Protein AF-A0A812WA35-F1 (afdb_monomer)

Sequence (445 aa):
MDGSCHGLVGGRLWRMWVLLFWQHLREFIFLVPGLARLGVSNPGLGFLDRLCIPQDDPQKIAQCVYGLASILNKSDDLIVLWYEIASFLMRRKEADRIKFVPVQISVIWILTHIAVSTTWLTLLLAQRFGHYLFQWHTLSGKINLGLVVAVQICVLYPPLFYLLNQMMSDLVQLPRVLHDFDIRTAQCFCCSNHHRHPSTGAELDCDRQLIYGVLRMWSGSRADAADVELIQAVFKGHLERHLIPSVEKRISRNGMLMRPLISAAAIGAFPFFSDFIAREVVMLFHHGWLSTYTNLCLGLYFLFYMPVFIRCLLLLGKVGSRRWRGSCCKCLVVACQALVMFLVSVVVVVGYSLSNAFSPRDVWTSPLHPMPMYLLGVMIISGTIIGLPHLFLCCRRSVMIGGTPKHCGIRSVAADMPKARKEPETKDQIFDPADIVWEESFFGI

Nearest PDB structures (foldseek):
  5ipx-assembly1_A  TM=1.556E-01  e=8.813E+00  Human gammaherpesvirus 8

Structure (mmCIF, N/CA/C/O backbone):
data_AF-A0A812WA35-F1
#
_entry.id   AF-A0A812WA35-F1
#
loop_
_atom_site.group_PDB
_atom_site.id
_atom_site.type_symbol
_atom_site.label_atom_id
_atom_site.label_alt_id
_atom_site.label_comp_id
_atom_site.label_asym_id
_atom_site.label_entity_id
_atom_site.label_seq_id
_atom_site.pdbx_PDB_ins_code
_atom_site.Cartn_x
_atom_site.Cartn_y
_atom_site.Cartn_z
_atom_site.occupancy
_atom_site.B_iso_or_equiv
_atom_site.auth_seq_id
_atom_site.auth_comp_id
_atom_site.auth_asym_id
_atom_site.auth_atom_id
_atom_site.pdbx_PDB_model_num
ATOM 1 N N . MET A 1 1 ? 44.616 -13.724 -19.660 1.00 44.16 1 MET A N 1
ATOM 2 C CA . MET A 1 1 ? 43.539 -14.261 -18.805 1.00 44.16 1 MET A CA 1
ATOM 3 C C . MET A 1 1 ? 44.159 -14.424 -17.434 1.00 44.16 1 MET A C 1
ATOM 5 O O . MET A 1 1 ? 45.236 -14.990 -17.409 1.00 44.16 1 MET A O 1
ATOM 9 N N . ASP A 1 2 ? 43.558 -13.809 -16.411 1.00 42.12 2 ASP A N 1
ATOM 10 C CA . ASP A 1 2 ? 43.886 -13.843 -14.965 1.00 42.12 2 ASP A CA 1
ATOM 11 C C . ASP A 1 2 ? 43.965 -12.420 -14.400 1.00 42.12 2 ASP A C 1
ATOM 13 O O . ASP A 1 2 ? 44.955 -11.711 -14.525 1.00 42.12 2 ASP A O 1
ATOM 17 N N . GLY A 1 3 ? 42.842 -11.969 -13.841 1.00 43.44 3 GLY A N 1
ATOM 18 C CA . GLY A 1 3 ? 42.690 -10.626 -13.266 1.00 43.44 3 GLY A CA 1
ATOM 19 C C . GLY A 1 3 ? 41.249 -10.250 -12.899 1.00 43.44 3 GLY A C 1
ATOM 20 O O . GLY A 1 3 ? 41.015 -9.227 -12.268 1.00 43.44 3 GLY A O 1
ATOM 21 N N . SER A 1 4 ? 40.254 -11.071 -13.254 1.00 46.59 4 SER A N 1
ATOM 22 C CA . SER A 1 4 ? 38.833 -10.698 -13.142 1.00 46.59 4 SER A CA 1
ATOM 23 C C . SER A 1 4 ? 38.122 -11.156 -11.857 1.00 46.59 4 SER A C 1
ATOM 25 O O . SER A 1 4 ? 36.953 -10.825 -11.672 1.00 46.59 4 SER A O 1
ATOM 27 N N . CYS A 1 5 ? 38.785 -11.881 -10.947 1.00 45.53 5 CYS A N 1
ATOM 28 C CA . CYS A 1 5 ? 38.124 -12.435 -9.753 1.00 45.53 5 CYS A CA 1
ATOM 29 C C . CYS A 1 5 ? 38.084 -11.494 -8.532 1.00 45.53 5 CYS A C 1
ATOM 31 O O . CYS A 1 5 ? 37.238 -11.684 -7.658 1.00 45.53 5 CYS A O 1
ATOM 33 N N . HIS A 1 6 ? 38.902 -10.435 -8.473 1.00 45.84 6 HIS A N 1
ATOM 34 C CA . HIS A 1 6 ? 38.916 -9.528 -7.312 1.00 45.84 6 HIS A CA 1
ATOM 35 C C . HIS A 1 6 ? 37.699 -8.582 -7.222 1.00 45.84 6 HIS A C 1
ATOM 37 O O . HIS A 1 6 ? 37.376 -8.102 -6.137 1.00 45.84 6 HIS A O 1
ATOM 43 N N . GLY A 1 7 ? 36.951 -8.366 -8.312 1.00 48.41 7 GLY A N 1
ATOM 44 C CA . GLY A 1 7 ? 35.774 -7.481 -8.308 1.00 48.41 7 GLY A CA 1
ATOM 45 C C . GLY A 1 7 ? 34.521 -8.068 -7.638 1.00 48.41 7 GLY A C 1
ATOM 46 O O . GLY A 1 7 ? 33.660 -7.330 -7.161 1.00 48.41 7 GLY A O 1
ATOM 47 N N . LEU A 1 8 ? 34.408 -9.398 -7.563 1.00 45.72 8 LEU A N 1
ATOM 48 C CA . LEU A 1 8 ? 33.196 -10.075 -7.078 1.00 45.72 8 LEU A CA 1
ATOM 49 C C . LEU A 1 8 ? 33.084 -10.107 -5.546 1.00 45.72 8 LEU A C 1
ATOM 51 O O . LEU A 1 8 ? 31.972 -10.068 -5.017 1.00 45.72 8 LEU A O 1
ATOM 55 N N . VAL A 1 9 ? 34.216 -10.132 -4.836 1.00 47.06 9 VAL A N 1
ATOM 56 C CA . VAL A 1 9 ? 34.253 -10.099 -3.363 1.00 47.06 9 VAL A CA 1
ATOM 57 C C . VAL A 1 9 ? 34.047 -8.669 -2.848 1.00 47.06 9 VAL A C 1
ATOM 59 O O . VAL A 1 9 ? 33.241 -8.459 -1.939 1.00 47.06 9 VAL A O 1
ATOM 62 N N . GLY A 1 10 ? 34.656 -7.671 -3.504 1.00 52.47 10 GLY A N 1
ATOM 63 C CA . GLY A 1 10 ? 34.437 -6.252 -3.196 1.00 52.47 10 GLY A CA 1
ATOM 64 C C . GLY A 1 10 ? 32.971 -5.830 -3.347 1.00 52.47 10 GLY A C 1
ATOM 65 O O . GLY A 1 10 ? 32.433 -5.133 -2.491 1.00 52.47 10 GLY A O 1
ATOM 66 N N . GLY A 1 11 ? 32.273 -6.349 -4.363 1.00 53.81 11 GLY A N 1
ATOM 67 C CA . GLY A 1 11 ? 30.855 -6.060 -4.587 1.00 53.81 11 GLY A CA 1
ATOM 68 C C . GLY A 1 11 ? 29.888 -6.641 -3.545 1.00 53.81 11 GLY A C 1
ATOM 69 O O . GLY A 1 11 ? 28.772 -6.139 -3.426 1.00 53.81 11 GLY A O 1
ATOM 70 N N . ARG A 1 12 ? 30.267 -7.681 -2.783 1.00 47.03 12 ARG A N 1
ATOM 71 C CA . ARG A 1 12 ? 29.428 -8.233 -1.695 1.00 47.03 12 ARG A CA 1
ATOM 72 C C . ARG A 1 12 ? 29.625 -7.472 -0.385 1.00 47.03 12 ARG A C 1
ATOM 74 O O . ARG A 1 12 ? 28.636 -7.125 0.258 1.00 47.03 12 ARG A O 1
ATOM 81 N N . LEU A 1 13 ? 30.875 -7.153 -0.042 1.00 48.53 13 LEU A N 1
ATOM 82 C CA . LEU A 1 13 ? 31.208 -6.299 1.104 1.00 48.53 13 LEU A CA 1
ATOM 83 C C . LEU A 1 13 ? 30.621 -4.893 0.937 1.00 48.53 13 LEU A C 1
ATOM 85 O O . LEU A 1 13 ? 30.046 -4.370 1.884 1.00 48.53 13 LEU A O 1
ATOM 89 N N . TRP A 1 14 ? 30.648 -4.336 -0.277 1.00 54.47 14 TRP A N 1
ATOM 90 C CA . TRP A 1 14 ? 30.014 -3.054 -0.591 1.00 54.47 14 TRP A CA 1
ATOM 91 C C . TRP A 1 14 ? 28.496 -3.070 -0.371 1.00 54.47 14 TRP A C 1
ATOM 93 O O . TRP A 1 14 ? 27.954 -2.141 0.212 1.00 54.47 14 TRP A O 1
ATOM 103 N N . ARG A 1 15 ? 27.791 -4.145 -0.752 1.00 48.78 15 ARG A N 1
ATOM 104 C CA . ARG A 1 15 ? 26.335 -4.262 -0.529 1.00 48.78 15 ARG A CA 1
ATOM 105 C C . ARG A 1 15 ? 25.969 -4.358 0.954 1.00 48.78 15 ARG A C 1
ATOM 107 O O . ARG A 1 15 ? 24.986 -3.744 1.359 1.00 48.78 15 ARG A O 1
ATOM 114 N N . MET A 1 16 ? 26.750 -5.081 1.766 1.00 48.25 16 MET A N 1
ATOM 115 C CA . MET A 1 16 ? 26.556 -5.096 3.226 1.00 48.25 16 MET A CA 1
ATOM 116 C C . MET A 1 16 ? 26.884 -3.741 3.854 1.00 48.25 16 MET A C 1
ATOM 118 O O . MET A 1 16 ? 26.110 -3.255 4.674 1.00 48.25 16 MET A O 1
ATOM 122 N N . TRP A 1 17 ? 27.974 -3.100 3.426 1.00 54.84 17 TRP A N 1
ATOM 123 C CA . TRP A 1 17 ? 28.323 -1.750 3.861 1.00 54.84 17 TRP A CA 1
ATOM 124 C C . TRP A 1 17 ? 27.260 -0.730 3.474 1.00 54.84 17 TRP A C 1
ATOM 126 O O . TRP A 1 17 ? 26.966 0.127 4.284 1.00 54.84 17 TRP A O 1
ATOM 136 N N . VAL A 1 18 ? 26.619 -0.843 2.310 1.00 55.53 18 VAL A N 1
ATOM 137 C CA . VAL A 1 18 ? 25.518 0.040 1.895 1.00 55.53 18 VAL A CA 1
ATOM 138 C C . VAL A 1 18 ? 24.252 -0.197 2.716 1.00 55.53 18 VAL A C 1
ATOM 140 O O . VAL A 1 18 ? 23.580 0.768 3.053 1.00 55.53 18 VAL A O 1
ATOM 143 N N . LEU A 1 19 ? 23.930 -1.438 3.095 1.00 48.19 19 LEU A N 1
ATOM 144 C CA . LEU A 1 19 ? 22.791 -1.715 3.982 1.00 48.19 19 LEU A CA 1
ATO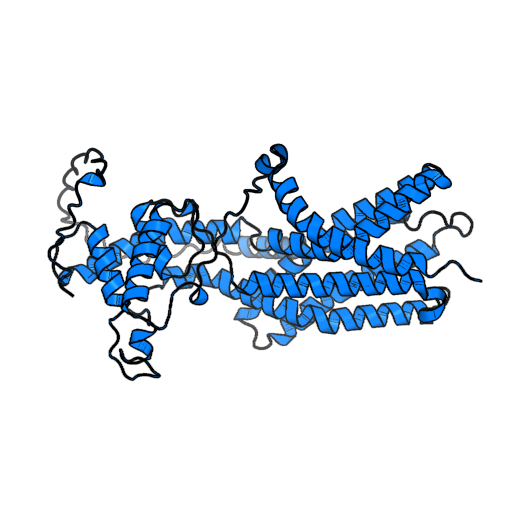M 145 C C . LEU A 1 19 ? 23.027 -1.185 5.408 1.00 48.19 19 LEU A C 1
ATOM 147 O O . LEU A 1 19 ? 22.122 -0.584 5.987 1.00 48.19 19 LEU A O 1
ATOM 151 N N . LEU A 1 20 ? 24.242 -1.350 5.944 1.00 48.41 20 LEU A N 1
ATOM 152 C CA . LEU A 1 20 ? 24.652 -0.807 7.247 1.00 48.41 20 LEU A CA 1
ATOM 153 C C . LEU A 1 20 ? 24.763 0.726 7.215 1.00 48.41 20 LEU A C 1
ATOM 155 O O . LEU A 1 20 ? 24.217 1.418 8.070 1.00 48.41 20 LEU A O 1
ATOM 159 N N . PHE A 1 21 ? 25.381 1.270 6.168 1.00 55.66 21 PHE A N 1
ATOM 160 C CA . PHE A 1 21 ? 25.449 2.703 5.897 1.00 55.66 21 PHE A CA 1
ATOM 161 C C . PHE A 1 21 ? 24.058 3.290 5.695 1.00 55.66 21 PHE A C 1
ATOM 163 O O . PHE A 1 21 ? 23.847 4.422 6.084 1.00 55.66 21 PHE A O 1
ATOM 170 N N . TRP A 1 22 ? 23.087 2.549 5.154 1.00 52.16 22 TRP A N 1
ATOM 171 C CA . TRP A 1 22 ? 21.720 3.041 4.975 1.00 52.16 22 TRP A CA 1
ATOM 172 C C . TRP A 1 22 ? 20.923 3.090 6.282 1.00 52.16 22 TRP A C 1
ATOM 174 O O . TRP A 1 22 ? 20.101 3.992 6.447 1.00 52.16 22 TRP A O 1
ATOM 184 N N . GLN A 1 23 ? 21.179 2.194 7.243 1.00 50.50 23 GLN A N 1
ATOM 185 C CA . GLN A 1 23 ? 20.641 2.359 8.600 1.00 50.50 23 GLN A CA 1
ATOM 186 C C . GLN A 1 23 ? 21.167 3.654 9.242 1.00 50.50 23 GLN A C 1
ATOM 188 O O . GLN A 1 23 ? 20.371 4.415 9.789 1.00 50.50 23 GLN A O 1
ATOM 193 N N . HIS A 1 24 ? 22.447 3.982 9.046 1.00 52.34 24 HIS A N 1
ATOM 194 C CA . HIS A 1 24 ? 23.019 5.264 9.477 1.00 52.34 24 HIS A CA 1
ATOM 195 C C . HIS A 1 24 ? 22.646 6.456 8.584 1.00 52.34 24 HIS A C 1
ATOM 197 O O . HIS A 1 24 ? 22.558 7.577 9.067 1.00 52.34 24 HIS A O 1
ATOM 203 N N . LEU A 1 25 ? 22.360 6.257 7.296 1.00 49.88 25 LEU A N 1
ATOM 204 C CA . LEU A 1 25 ? 21.893 7.311 6.396 1.00 49.88 25 LEU A CA 1
ATOM 205 C C . LEU A 1 25 ? 20.442 7.665 6.704 1.00 49.88 25 LEU A C 1
ATOM 207 O O . LEU A 1 25 ? 20.049 8.811 6.533 1.00 49.88 25 LEU A O 1
ATOM 211 N N . ARG A 1 26 ? 19.646 6.710 7.199 1.00 55.69 26 ARG A N 1
ATOM 212 C CA . ARG A 1 26 ? 18.344 6.994 7.797 1.00 55.69 26 ARG A CA 1
ATOM 213 C C . ARG A 1 26 ? 18.550 7.997 8.933 1.00 55.69 26 ARG A C 1
ATOM 215 O O . ARG A 1 26 ? 17.999 9.087 8.858 1.00 55.69 26 ARG A O 1
ATOM 222 N N . GLU A 1 27 ? 19.422 7.699 9.891 1.00 54.81 27 GLU A N 1
ATOM 223 C CA . GLU A 1 27 ? 19.778 8.639 10.965 1.00 54.81 27 GLU A CA 1
ATOM 224 C C . GLU A 1 27 ? 20.311 9.978 10.421 1.00 54.81 27 GLU A C 1
ATOM 226 O O . GLU A 1 27 ? 19.862 11.029 10.866 1.00 54.81 27 GLU A O 1
ATOM 231 N N . PHE A 1 28 ? 21.172 9.967 9.397 1.00 51.25 28 PHE A N 1
ATOM 232 C CA . PHE A 1 28 ? 21.782 11.162 8.800 1.00 51.25 28 PHE A CA 1
ATOM 233 C C . PHE A 1 28 ? 20.779 12.052 8.044 1.00 51.25 28 PHE A C 1
ATOM 235 O O . PHE A 1 28 ? 20.759 13.263 8.238 1.00 51.25 28 PHE A O 1
ATOM 242 N N . ILE A 1 29 ? 19.894 11.476 7.221 1.00 54.34 29 ILE A N 1
ATOM 243 C CA . ILE A 1 29 ? 18.816 12.186 6.507 1.00 54.34 29 ILE A CA 1
ATOM 244 C C . ILE A 1 29 ? 17.832 12.808 7.507 1.00 54.34 29 ILE A C 1
ATOM 246 O O . ILE A 1 29 ? 17.326 13.903 7.259 1.00 54.34 29 ILE A O 1
ATOM 250 N N . PHE A 1 30 ? 17.585 12.142 8.640 1.00 53.69 30 PHE A N 1
ATOM 251 C CA . PHE A 1 30 ? 16.773 12.679 9.736 1.00 53.69 30 PHE A CA 1
ATOM 252 C C . PHE A 1 30 ? 17.535 13.687 10.626 1.00 53.69 30 PHE A C 1
ATOM 254 O O . PHE A 1 30 ? 16.888 14.478 11.310 1.00 53.69 30 PHE A O 1
ATOM 261 N N . LEU A 1 31 ? 18.874 13.713 10.587 1.00 49.38 31 LEU A N 1
ATOM 262 C CA . LEU A 1 31 ? 19.739 14.671 11.292 1.00 49.38 31 LEU A CA 1
ATOM 263 C C . LEU A 1 31 ? 19.943 15.990 10.534 1.00 49.38 31 LEU A C 1
ATOM 265 O O . LEU A 1 31 ? 20.285 16.985 11.168 1.00 49.38 31 LEU A O 1
ATOM 269 N N . VAL A 1 32 ? 19.724 16.041 9.211 1.00 56.66 32 VAL A N 1
ATOM 270 C CA . VAL A 1 32 ? 19.835 17.291 8.435 1.00 56.66 32 VAL A CA 1
ATOM 271 C C . VAL A 1 32 ? 18.687 18.245 8.822 1.00 56.66 32 VAL A C 1
ATOM 273 O O . VAL A 1 32 ? 17.541 18.027 8.410 1.00 56.66 32 VAL A O 1
ATOM 276 N N . PRO A 1 33 ? 18.954 19.364 9.529 1.00 52.88 33 PRO A N 1
ATOM 277 C CA . PRO A 1 33 ? 17.904 20.236 10.077 1.00 52.88 33 PRO A CA 1
ATOM 278 C C . PRO A 1 33 ? 17.018 20.893 9.002 1.00 52.88 33 PRO A C 1
ATOM 280 O O . PRO A 1 33 ? 15.888 21.301 9.269 1.00 52.88 33 PRO A O 1
ATOM 283 N N . GLY A 1 34 ? 17.510 20.974 7.760 1.00 54.72 34 GLY A N 1
ATOM 284 C CA . GLY A 1 34 ? 16.765 21.489 6.608 1.00 54.72 34 GLY A CA 1
ATOM 285 C C . GLY A 1 34 ? 15.687 20.538 6.073 1.00 54.72 34 GLY A C 1
ATOM 286 O O . GLY A 1 34 ? 14.645 21.001 5.616 1.00 54.72 34 GLY A O 1
ATOM 287 N N . LEU A 1 35 ? 15.885 19.218 6.177 1.00 49.47 35 LEU A N 1
ATOM 288 C CA . LEU A 1 35 ? 14.905 18.206 5.751 1.00 49.47 35 LEU A CA 1
ATOM 289 C C . LEU A 1 35 ? 13.809 17.984 6.803 1.00 49.47 35 LEU A C 1
ATOM 291 O O . LEU A 1 35 ? 12.670 17.678 6.449 1.00 49.47 35 LEU A O 1
ATOM 295 N N . ALA A 1 36 ? 14.096 18.259 8.078 1.00 50.38 36 ALA A N 1
ATOM 296 C CA . ALA A 1 36 ? 13.085 18.303 9.134 1.00 50.38 36 ALA A CA 1
ATOM 297 C C . ALA A 1 36 ? 11.992 19.361 8.858 1.00 50.38 36 ALA A C 1
ATOM 299 O O . ALA A 1 36 ? 10.814 19.112 9.125 1.00 50.38 36 ALA A O 1
ATOM 300 N N . ARG A 1 37 ? 12.335 20.497 8.218 1.00 54.88 37 ARG A N 1
ATOM 301 C CA . ARG A 1 37 ? 11.352 21.512 7.768 1.00 54.88 37 ARG A CA 1
ATOM 302 C C . ARG A 1 37 ? 10.417 21.022 6.659 1.00 54.88 37 ARG A C 1
ATOM 304 O O . ARG A 1 37 ? 9.335 21.578 6.504 1.00 54.88 37 ARG A O 1
ATOM 311 N N . LEU A 1 38 ? 10.772 19.956 5.934 1.00 50.66 38 LEU A N 1
ATOM 312 C CA . LEU A 1 38 ? 9.875 19.282 4.982 1.00 50.66 38 LEU A CA 1
ATOM 313 C C . LEU A 1 38 ? 8.883 18.322 5.676 1.00 50.66 38 LEU A C 1
ATOM 315 O O . LEU A 1 38 ? 8.173 17.562 5.012 1.00 50.66 38 LEU A O 1
ATOM 319 N N . GLY A 1 39 ? 8.792 18.356 7.012 1.00 47.75 39 GLY A N 1
ATOM 320 C CA . GLY A 1 39 ? 7.821 17.5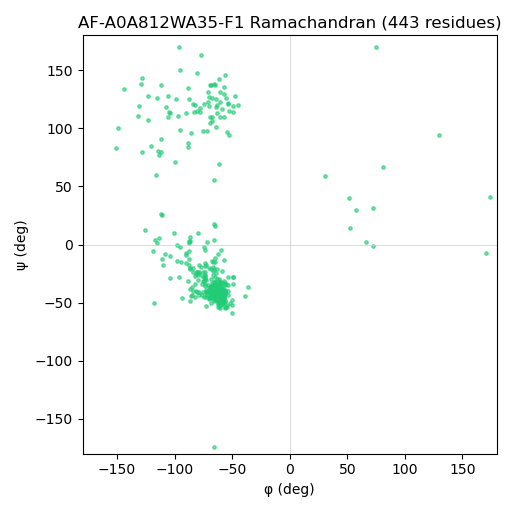74 7.782 1.00 47.75 39 GLY A CA 1
ATOM 321 C C . GLY A 1 39 ? 8.149 16.081 7.813 1.00 47.75 39 GLY A C 1
ATOM 322 O O . GLY A 1 39 ? 7.248 15.231 7.821 1.00 47.75 39 GLY A O 1
ATOM 323 N N . VAL A 1 40 ? 9.443 15.767 7.768 1.00 46.03 40 VAL A N 1
ATOM 324 C CA . VAL A 1 40 ? 10.001 14.422 7.904 1.00 46.03 40 VAL A CA 1
ATOM 325 C C . VAL A 1 40 ? 10.495 14.300 9.347 1.00 46.03 40 VAL A C 1
ATOM 327 O O . VAL A 1 40 ? 11.684 14.369 9.631 1.00 46.03 40 VAL A O 1
ATOM 330 N N . SER A 1 41 ? 9.550 14.230 10.287 1.00 45.72 41 SER A N 1
ATOM 331 C CA . SER A 1 41 ? 9.851 13.988 11.697 1.00 45.72 41 SER A CA 1
ATOM 332 C C . SER A 1 41 ? 10.372 12.565 11.878 1.00 45.72 41 SER A C 1
ATOM 334 O O . SER A 1 41 ? 9.841 11.624 11.281 1.00 45.72 41 SER A O 1
ATOM 336 N N . ASN A 1 42 ? 11.421 12.427 12.693 1.00 42.16 42 ASN A N 1
ATOM 337 C CA . ASN A 1 42 ? 11.963 11.140 13.097 1.00 42.16 42 ASN A CA 1
ATOM 338 C C . ASN A 1 42 ? 10.843 10.358 13.797 1.00 42.16 42 ASN A C 1
ATOM 340 O O . ASN A 1 42 ? 10.322 10.825 14.815 1.00 42.16 42 ASN A O 1
ATOM 344 N N . PRO A 1 43 ? 10.398 9.218 13.256 1.00 48.81 43 PRO A N 1
ATOM 345 C CA . PRO A 1 43 ? 9.435 8.422 13.964 1.00 48.81 43 PRO A CA 1
ATOM 346 C C . PRO A 1 43 ? 10.164 7.706 15.099 1.00 48.81 43 PRO A C 1
ATOM 348 O O . PRO A 1 43 ? 10.727 6.633 14.889 1.00 48.81 43 PRO A O 1
ATOM 351 N N . GLY A 1 44 ? 10.090 8.253 16.312 1.00 49.19 44 GLY A N 1
ATOM 352 C CA . GLY A 1 44 ? 10.167 7.456 17.538 1.00 49.19 44 GLY A CA 1
ATOM 353 C C . GLY A 1 44 ? 8.945 6.534 17.630 1.00 49.19 44 GLY A C 1
ATOM 354 O O . GLY A 1 44 ? 8.151 6.637 18.553 1.00 49.19 44 GLY A O 1
ATOM 355 N N . LEU A 1 45 ? 8.717 5.714 16.598 1.00 51.38 45 LEU A N 1
ATOM 356 C CA . LEU A 1 45 ? 7.599 4.784 16.509 1.00 51.38 45 LEU A CA 1
ATOM 357 C C . LEU A 1 45 ? 8.031 3.500 17.225 1.00 51.38 45 LEU A C 1
ATOM 359 O O . LEU A 1 45 ? 8.700 2.657 16.630 1.00 51.38 45 LEU A O 1
ATOM 363 N N . GLY A 1 46 ? 7.662 3.362 18.495 1.00 49.97 46 GLY A N 1
ATOM 364 C CA . GLY A 1 46 ? 7.648 2.068 19.173 1.00 49.97 46 GLY A CA 1
ATOM 365 C C . GLY A 1 46 ? 6.336 1.358 18.855 1.00 49.97 46 GLY A C 1
ATOM 366 O O . GLY A 1 46 ? 5.271 1.914 19.107 1.00 49.97 46 GLY A O 1
ATOM 367 N N . PHE A 1 47 ? 6.395 0.164 18.263 1.00 51.03 47 PHE A N 1
ATOM 368 C CA . PHE A 1 47 ? 5.219 -0.692 18.111 1.00 51.03 47 PHE A CA 1
ATOM 369 C C . PHE A 1 47 ? 5.131 -1.581 19.347 1.00 51.03 47 PHE A C 1
ATOM 371 O O . PHE A 1 47 ? 6.017 -2.405 19.573 1.00 51.03 47 PHE A O 1
ATOM 378 N N . LEU A 1 48 ? 4.104 -1.374 20.164 1.00 49.78 48 LEU A N 1
ATOM 379 C CA . LEU A 1 48 ? 3.854 -2.194 21.337 1.00 49.78 48 LEU A CA 1
ATOM 380 C C . LEU A 1 48 ? 2.845 -3.272 20.939 1.00 49.78 48 LEU A C 1
ATOM 382 O O . LEU A 1 48 ? 1.654 -3.010 20.808 1.00 49.78 48 LEU A O 1
ATOM 386 N N . ASP A 1 49 ? 3.352 -4.465 20.641 1.00 58.03 49 ASP A N 1
ATOM 387 C CA . ASP A 1 49 ? 2.527 -5.607 20.241 1.00 58.03 49 ASP A CA 1
ATOM 388 C C . ASP A 1 49 ? 2.237 -6.515 21.442 1.00 58.03 49 ASP A C 1
ATOM 390 O O . ASP A 1 49 ? 2.901 -6.440 22.477 1.00 58.03 49 ASP A O 1
ATOM 394 N N . ARG A 1 50 ? 1.323 -7.470 21.260 1.00 57.12 50 ARG A N 1
ATOM 395 C CA . ARG A 1 50 ? 1.090 -8.609 22.157 1.00 57.12 50 ARG A CA 1
ATOM 396 C C . ARG A 1 50 ? 2.385 -9.346 22.525 1.00 57.12 50 ARG A C 1
ATOM 398 O O . ARG A 1 50 ? 2.470 -9.909 23.608 1.00 57.12 50 ARG A O 1
ATOM 405 N N . LEU A 1 51 ? 3.399 -9.306 21.656 1.00 55.88 51 LEU A N 1
ATOM 406 C CA . LEU A 1 51 ? 4.733 -9.866 21.905 1.00 55.88 51 LEU A CA 1
ATOM 407 C C . LEU A 1 51 ? 5.513 -9.141 23.015 1.00 55.88 51 LEU A C 1
ATOM 409 O O . LEU A 1 51 ? 6.421 -9.725 23.596 1.00 55.88 51 LEU A O 1
ATOM 413 N N . CYS A 1 52 ? 5.180 -7.883 23.309 1.00 67.12 52 CYS A N 1
ATOM 414 C CA . CYS A 1 52 ? 5.825 -7.085 24.350 1.00 67.12 52 CYS A CA 1
ATOM 415 C C . CYS A 1 52 ? 5.144 -7.221 25.721 1.00 67.12 52 CYS A C 1
ATOM 417 O O . CYS A 1 52 ? 5.681 -6.722 26.708 1.00 67.12 52 CYS A O 1
ATOM 419 N N . ILE A 1 53 ? 3.975 -7.870 25.792 1.00 79.00 53 ILE A N 1
ATOM 420 C CA . ILE A 1 53 ? 3.222 -8.082 27.031 1.00 79.00 53 ILE A CA 1
ATOM 421 C C . ILE A 1 53 ? 3.351 -9.564 27.413 1.00 79.00 53 ILE A C 1
ATOM 423 O O . ILE A 1 53 ? 2.892 -10.409 26.638 1.00 79.00 53 ILE A O 1
ATOM 427 N N . PRO A 1 54 ? 3.935 -9.904 28.580 1.00 79.69 54 PRO A N 1
ATOM 428 C CA . PRO A 1 54 ? 4.024 -11.287 29.047 1.00 79.69 54 PRO A CA 1
ATOM 429 C C . PRO A 1 54 ? 2.631 -11.922 29.043 1.00 79.69 54 PRO A C 1
ATOM 431 O O . PRO A 1 54 ? 1.734 -11.393 29.686 1.00 79.69 54 PRO A O 1
ATOM 434 N N . GLN A 1 55 ? 2.423 -13.011 28.301 1.00 80.69 55 GLN A N 1
ATOM 435 C CA . GLN A 1 55 ? 1.101 -13.654 28.195 1.00 80.69 55 GLN A CA 1
ATOM 436 C C . GLN A 1 55 ? 0.851 -14.683 29.306 1.00 80.69 55 GLN A C 1
ATOM 438 O O . GLN A 1 55 ? -0.277 -15.132 29.480 1.00 80.69 55 GLN A O 1
ATOM 443 N N . ASP A 1 56 ? 1.899 -15.052 30.040 1.00 83.50 56 ASP A N 1
ATOM 444 C CA . ASP A 1 56 ? 1.882 -16.217 30.929 1.00 83.50 56 ASP A CA 1
ATOM 445 C C . ASP A 1 56 ? 1.431 -15.880 32.358 1.00 83.50 56 ASP A C 1
ATOM 447 O O . ASP A 1 56 ? 1.098 -16.776 33.128 1.00 83.50 56 ASP A O 1
ATOM 451 N N . ASP A 1 57 ? 1.430 -14.596 32.726 1.00 84.44 57 ASP A N 1
ATOM 452 C CA . ASP A 1 57 ? 1.212 -14.138 34.097 1.00 84.44 57 ASP A CA 1
ATOM 453 C C . ASP A 1 57 ? 0.172 -13.000 34.127 1.00 84.44 57 ASP A C 1
ATOM 455 O O . ASP A 1 57 ? 0.467 -11.888 33.670 1.00 84.44 57 ASP A O 1
ATOM 459 N N . PRO A 1 58 ? -1.039 -13.241 34.666 1.00 78.12 58 PRO A N 1
ATOM 460 C CA . PRO A 1 58 ? -2.116 -12.255 34.679 1.00 78.12 58 PRO A CA 1
ATOM 461 C C . PRO A 1 58 ? -1.768 -11.001 35.490 1.00 78.12 58 PRO A C 1
ATOM 463 O O . PRO A 1 58 ? -2.205 -9.907 35.130 1.00 78.12 58 PRO A O 1
ATOM 466 N N . GLN A 1 59 ? -0.933 -11.113 36.531 1.00 84.56 59 GLN A N 1
ATOM 467 C CA . GLN A 1 59 ? -0.496 -9.948 37.300 1.00 84.56 59 GLN A CA 1
ATOM 468 C C . GLN A 1 59 ? 0.455 -9.076 36.479 1.00 84.56 59 GLN A C 1
ATOM 470 O O . GLN A 1 59 ? 0.317 -7.852 36.473 1.00 84.56 59 GLN A O 1
ATOM 475 N N . LYS A 1 60 ? 1.372 -9.684 35.716 1.00 84.81 60 LYS A N 1
ATOM 476 C CA . LYS A 1 60 ? 2.248 -8.939 34.796 1.00 84.81 60 LYS A CA 1
ATOM 477 C C . LYS A 1 60 ? 1.481 -8.327 33.637 1.00 84.81 60 LYS A C 1
ATOM 479 O O . LYS A 1 60 ? 1.819 -7.219 33.236 1.00 84.81 60 LYS A O 1
ATOM 484 N N . ILE A 1 61 ? 0.441 -8.991 33.128 1.00 80.50 61 ILE A N 1
ATOM 485 C CA . ILE A 1 61 ? -0.464 -8.395 32.136 1.00 80.50 61 ILE A CA 1
ATOM 486 C C . ILE A 1 61 ? -1.097 -7.134 32.721 1.00 80.50 61 ILE A C 1
ATOM 488 O O . ILE A 1 61 ? -0.996 -6.074 32.108 1.00 80.50 61 ILE A O 1
ATOM 492 N N . ALA A 1 62 ? -1.680 -7.216 33.920 1.00 77.88 62 ALA A N 1
ATOM 493 C CA . ALA A 1 62 ? -2.289 -6.066 34.580 1.00 77.88 62 ALA A CA 1
ATOM 494 C C . ALA A 1 62 ? -1.272 -4.932 34.806 1.00 77.88 62 ALA A C 1
ATOM 496 O O . ALA A 1 62 ? -1.523 -3.793 34.412 1.00 77.88 62 ALA A O 1
ATOM 497 N N . GLN A 1 63 ? -0.090 -5.237 35.352 1.00 80.81 63 GLN A N 1
ATOM 498 C CA . GLN A 1 63 ? 0.990 -4.261 35.545 1.00 80.81 63 GLN A CA 1
ATOM 499 C C . GLN A 1 63 ? 1.455 -3.639 34.222 1.00 80.81 63 GLN A C 1
ATOM 501 O O . GLN A 1 63 ? 1.658 -2.428 34.160 1.00 80.81 63 GLN A O 1
ATOM 506 N N . CYS A 1 64 ? 1.577 -4.424 33.148 1.00 80.00 64 CYS A N 1
ATOM 507 C CA . CYS A 1 64 ? 1.890 -3.917 31.814 1.00 80.00 64 CYS A CA 1
ATOM 508 C C . CYS A 1 64 ? 0.776 -3.022 31.270 1.00 80.00 64 CYS A C 1
ATOM 510 O O . CYS A 1 64 ? 1.093 -1.994 30.686 1.00 80.00 64 CYS A O 1
ATOM 512 N N . VAL A 1 65 ? -0.503 -3.356 31.471 1.00 74.81 65 VAL A N 1
ATOM 513 C CA . VAL A 1 65 ? -1.647 -2.532 31.040 1.00 74.81 65 VAL A CA 1
ATOM 514 C C . VAL A 1 65 ? -1.675 -1.193 31.788 1.00 74.81 65 VAL A C 1
ATOM 516 O O . VAL A 1 65 ? -1.846 -0.140 31.169 1.00 74.81 65 VAL A O 1
ATOM 519 N N . TYR A 1 66 ? -1.422 -1.194 33.099 1.00 75.06 66 TYR A N 1
ATOM 520 C CA . TYR A 1 66 ? -1.285 0.042 33.877 1.00 75.06 66 TYR A CA 1
ATOM 521 C C . TYR A 1 66 ? -0.028 0.839 33.492 1.00 75.06 66 TYR A C 1
ATOM 523 O O . TYR A 1 66 ? -0.080 2.062 33.331 1.00 75.06 66 TYR A O 1
ATOM 531 N N . GLY A 1 67 ? 1.098 0.156 33.273 1.00 77.44 67 GLY A N 1
ATOM 532 C CA . GLY A 1 67 ? 2.337 0.748 32.769 1.00 77.44 67 GLY A CA 1
ATOM 533 C C . GLY A 1 67 ? 2.159 1.369 31.382 1.00 77.44 67 GLY A C 1
ATOM 534 O O . GLY A 1 67 ? 2.642 2.476 31.145 1.00 77.44 67 GLY A O 1
ATOM 535 N N . LEU A 1 68 ? 1.384 0.721 30.505 1.00 73.50 68 LEU A N 1
ATOM 536 C CA . LEU A 1 68 ? 0.953 1.253 29.214 1.00 73.50 68 LEU A CA 1
ATOM 537 C C . LEU A 1 68 ? 0.261 2.589 29.418 1.00 73.50 68 LEU A C 1
ATOM 539 O O . LEU A 1 68 ? 0.668 3.564 28.808 1.00 73.50 68 LEU A O 1
ATOM 543 N N . ALA A 1 69 ? -0.731 2.679 30.307 1.00 67.94 69 ALA A N 1
ATOM 544 C CA . ALA A 1 69 ? -1.433 3.936 30.560 1.00 67.94 69 ALA A CA 1
ATOM 545 C C . ALA A 1 69 ? -0.475 5.072 30.980 1.00 67.94 69 ALA A C 1
ATOM 547 O O . ALA A 1 69 ? -0.672 6.223 30.582 1.00 67.94 69 ALA A O 1
ATOM 548 N N . SER A 1 70 ? 0.595 4.756 31.720 1.00 71.31 70 SER A N 1
ATOM 549 C CA . SER A 1 70 ? 1.656 5.707 32.088 1.00 71.31 70 SER A CA 1
ATOM 550 C C . SER A 1 70 ? 2.568 6.085 30.910 1.00 71.31 70 SER A C 1
ATOM 552 O O . SER A 1 70 ? 2.885 7.261 30.718 1.00 71.31 70 SER A O 1
ATOM 554 N N . ILE A 1 71 ? 2.945 5.126 30.059 1.00 72.12 71 ILE A N 1
ATOM 555 C CA . ILE A 1 71 ? 3.718 5.387 28.832 1.00 72.12 71 ILE A CA 1
ATOM 556 C C . ILE A 1 71 ? 2.889 6.217 27.848 1.00 72.12 71 ILE A C 1
ATOM 558 O O . ILE A 1 71 ? 3.366 7.235 27.353 1.00 72.12 71 ILE A O 1
ATOM 562 N N . LEU A 1 72 ? 1.628 5.844 27.628 1.00 68.06 72 LEU A N 1
ATOM 563 C CA . LEU A 1 72 ? 0.648 6.583 26.832 1.00 68.06 72 LEU A CA 1
ATOM 564 C C . LEU A 1 72 ? 0.472 8.017 27.345 1.00 68.06 72 LEU A C 1
ATOM 566 O O . LEU A 1 72 ? 0.259 8.929 26.552 1.00 68.06 72 LEU A O 1
ATOM 570 N N . ASN A 1 73 ? 0.600 8.232 28.658 1.00 67.06 73 ASN A N 1
ATOM 571 C CA . ASN A 1 73 ? 0.543 9.563 29.253 1.00 67.06 73 ASN A CA 1
ATOM 572 C C . ASN A 1 73 ? 1.748 10.434 28.861 1.00 67.06 73 ASN A C 1
ATOM 574 O O . ASN A 1 73 ? 1.589 11.631 28.616 1.00 67.06 73 ASN A O 1
ATOM 578 N N . LYS A 1 74 ? 2.947 9.847 28.783 1.00 75.56 74 LYS A N 1
ATOM 579 C CA . LYS A 1 74 ? 4.175 10.560 28.399 1.00 75.56 74 LYS A CA 1
ATOM 580 C C . LYS A 1 74 ? 4.408 10.607 26.888 1.00 75.56 74 LYS A C 1
ATOM 582 O O . LYS A 1 74 ? 5.146 11.475 26.437 1.00 75.56 74 LYS A O 1
ATOM 587 N N . SER A 1 75 ? 3.789 9.718 26.113 1.00 63.06 75 SER A N 1
ATOM 588 C CA . SER A 1 75 ? 3.994 9.659 24.667 1.00 63.06 75 SER A CA 1
ATOM 589 C C . SER A 1 75 ? 3.360 10.853 23.955 1.00 63.06 75 SER A C 1
ATOM 591 O O . SER A 1 75 ? 2.193 11.182 24.171 1.00 63.06 75 SER A O 1
ATOM 593 N N . ASP A 1 76 ? 4.127 11.492 23.072 1.00 67.19 76 ASP A N 1
ATOM 594 C CA . ASP A 1 76 ? 3.628 12.584 22.232 1.00 67.19 76 ASP A CA 1
ATOM 595 C C . ASP A 1 76 ? 2.864 12.095 21.004 1.00 67.19 76 ASP A C 1
ATOM 597 O O . ASP A 1 76 ? 2.017 12.821 20.493 1.00 67.19 76 ASP A O 1
ATOM 601 N N . ASP A 1 77 ? 3.126 10.870 20.557 1.00 64.62 77 ASP A N 1
ATOM 602 C CA . ASP A 1 77 ? 2.456 10.234 19.429 1.00 64.62 77 ASP A CA 1
ATOM 603 C C . ASP A 1 77 ? 1.952 8.854 19.846 1.00 64.62 77 ASP A C 1
ATOM 605 O O . ASP A 1 77 ? 2.628 8.131 20.580 1.00 64.62 77 ASP A O 1
ATOM 609 N N . LEU A 1 78 ? 0.787 8.455 19.337 1.00 65.19 78 LEU A N 1
ATOM 610 C CA . LEU A 1 78 ? 0.254 7.121 19.585 1.00 65.19 78 LEU A CA 1
ATOM 611 C C . LEU A 1 78 ? -0.018 6.367 18.283 1.00 65.19 78 LEU A C 1
ATOM 613 O O . LEU A 1 78 ? -0.715 6.873 17.399 1.00 65.19 78 LEU A O 1
ATOM 617 N N . ILE A 1 79 ? 0.529 5.153 18.187 1.00 60.00 79 ILE A N 1
ATOM 618 C CA . ILE A 1 79 ? 0.264 4.167 17.133 1.00 60.00 79 ILE A CA 1
ATOM 619 C C . ILE A 1 79 ? -0.639 3.115 17.756 1.00 60.00 79 ILE A C 1
ATOM 621 O O . ILE A 1 79 ? -0.212 2.444 18.684 1.00 60.00 79 ILE A O 1
ATOM 625 N N . VAL A 1 80 ? -1.883 3.008 17.302 1.00 58.94 80 VAL A N 1
ATOM 626 C CA . VAL A 1 80 ? -2.915 2.453 18.182 1.00 58.94 80 VAL A CA 1
ATOM 627 C C . VAL A 1 80 ? -3.456 1.086 17.766 1.00 58.94 80 VAL A C 1
ATOM 629 O O . VAL A 1 80 ? -3.860 0.906 16.614 1.00 58.94 80 VAL A O 1
ATOM 632 N N . LEU A 1 81 ? -3.617 0.213 18.771 1.00 54.12 81 LEU A N 1
ATOM 633 C CA . LEU A 1 81 ? -4.648 -0.832 18.906 1.00 54.12 81 LEU A CA 1
ATOM 634 C C . LEU A 1 81 ? -5.913 -0.274 19.605 1.00 54.12 81 LEU A C 1
ATOM 636 O O . LEU A 1 81 ? -5.805 0.409 20.615 1.00 54.12 81 LEU A O 1
ATOM 640 N N . TRP A 1 82 ? -7.125 -0.564 19.109 1.00 56.31 82 TRP A N 1
ATOM 641 C CA . TRP A 1 82 ? -8.406 0.120 19.435 1.00 56.31 82 TRP A CA 1
ATOM 642 C C . TRP A 1 82 ? -8.653 0.620 20.876 1.00 56.31 82 TRP A C 1
ATOM 644 O O . TRP A 1 82 ? -9.249 1.683 21.041 1.00 56.31 82 TRP A O 1
ATOM 654 N N . TYR A 1 83 ? -8.208 -0.089 21.910 1.00 56.56 83 TYR A N 1
ATOM 655 C CA . TYR A 1 83 ? -8.439 0.293 23.306 1.00 56.56 83 TYR A CA 1
ATOM 656 C C . TYR A 1 83 ? -7.582 1.478 23.779 1.00 56.56 83 TYR A C 1
ATOM 658 O O . TYR A 1 83 ? -8.031 2.269 24.605 1.00 56.56 83 TYR A O 1
ATOM 666 N N . GLU A 1 84 ? -6.398 1.690 23.203 1.00 67.00 84 GLU A N 1
ATOM 667 C CA . GLU A 1 84 ? -5.520 2.807 23.584 1.00 67.00 84 GLU A CA 1
ATOM 668 C C . GLU A 1 84 ? -6.004 4.145 22.993 1.00 67.00 84 GLU A C 1
ATOM 670 O O . GLU A 1 84 ? -5.673 5.214 23.510 1.00 67.00 84 GLU A O 1
ATOM 675 N N . ILE A 1 85 ? -6.839 4.101 21.940 1.00 67.06 85 ILE A N 1
ATOM 676 C CA . ILE A 1 85 ? -7.447 5.288 21.310 1.00 67.06 85 ILE A CA 1
ATOM 677 C C . ILE A 1 85 ? -8.323 5.990 22.340 1.00 67.06 85 ILE A C 1
ATOM 679 O O . ILE A 1 85 ? -8.281 7.215 22.448 1.00 67.06 85 ILE A O 1
ATOM 683 N N . ALA A 1 86 ? -9.104 5.218 23.100 1.00 62.91 86 ALA A N 1
ATOM 684 C CA . ALA A 1 86 ? -10.002 5.766 24.101 1.00 62.91 86 ALA A CA 1
ATOM 685 C C . ALA A 1 86 ? -9.231 6.499 25.196 1.00 62.91 86 ALA A C 1
ATOM 687 O O . ALA A 1 86 ? -9.561 7.638 25.534 1.00 62.91 86 ALA A O 1
ATOM 688 N N . SER A 1 87 ? -8.142 5.878 25.646 1.00 66.81 87 SER A N 1
ATOM 689 C CA . SER A 1 87 ? -7.237 6.434 26.640 1.00 66.81 87 SER A CA 1
ATOM 690 C C . SER A 1 87 ? -6.588 7.733 26.220 1.00 66.81 87 SER A C 1
ATOM 692 O O . SER A 1 87 ? -6.550 8.705 26.976 1.00 66.81 87 SER A O 1
ATOM 694 N N . PHE A 1 88 ? -6.113 7.772 24.984 1.00 72.31 88 PHE A N 1
ATOM 695 C CA . PHE A 1 88 ? -5.424 8.938 24.470 1.00 72.31 88 PHE A CA 1
ATOM 696 C C . PHE A 1 88 ? -6.375 10.114 24.213 1.00 72.31 88 PHE A C 1
ATOM 698 O O . PHE A 1 88 ? -6.059 11.259 24.548 1.00 72.31 88 PHE A O 1
ATOM 705 N N . LEU A 1 89 ? -7.559 9.841 23.654 1.00 72.06 89 LEU A N 1
ATOM 706 C CA . LEU A 1 89 ? -8.542 10.873 23.316 1.00 72.06 89 LEU A CA 1
ATOM 707 C C . LEU A 1 89 ? -9.101 11.585 24.543 1.00 72.06 89 LEU A C 1
ATOM 709 O O . LEU A 1 89 ? -9.216 12.811 24.523 1.00 72.06 89 LEU A O 1
ATOM 713 N N . MET A 1 90 ? -9.444 10.837 25.594 1.00 69.50 90 MET A N 1
ATOM 714 C CA . MET A 1 90 ? -10.060 11.422 26.784 1.00 69.50 90 MET A CA 1
ATOM 715 C C . MET A 1 90 ? -9.106 12.331 27.555 1.00 69.50 90 MET A C 1
ATOM 717 O O . MET A 1 90 ? -9.542 13.331 28.120 1.00 69.50 90 MET A O 1
ATOM 721 N N . ARG A 1 91 ? -7.804 12.023 27.554 1.00 71.94 91 ARG A N 1
ATOM 722 C CA . ARG A 1 91 ? -6.841 12.736 28.397 1.00 71.94 91 ARG A CA 1
ATOM 723 C C . ARG A 1 91 ? -6.303 14.016 27.771 1.00 71.94 91 ARG A C 1
ATOM 725 O O . ARG A 1 91 ? -6.207 15.026 28.458 1.00 71.94 91 ARG A O 1
ATOM 732 N N . ARG A 1 92 ? -5.929 13.991 26.487 1.00 72.88 92 ARG A N 1
ATOM 733 C CA . ARG A 1 92 ? -5.272 15.148 25.850 1.00 72.88 92 ARG A CA 1
ATOM 734 C C . ARG A 1 92 ? -6.214 16.045 25.051 1.00 72.88 92 ARG A C 1
ATOM 736 O O . ARG A 1 92 ? -5.802 17.135 24.690 1.00 72.88 92 ARG A O 1
ATOM 743 N N . LYS A 1 93 ? -7.443 15.612 24.730 1.00 70.44 93 LYS A N 1
ATOM 744 C CA . LYS A 1 93 ? -8.348 16.308 23.783 1.00 70.44 93 LYS A CA 1
ATOM 745 C C . LYS A 1 93 ? -7.703 16.612 22.407 1.00 70.44 93 LYS A C 1
ATOM 747 O O . LYS A 1 93 ? -8.260 17.353 21.603 1.00 70.44 93 LYS A O 1
ATOM 752 N N . GLU A 1 94 ? -6.555 16.001 22.096 1.00 76.56 94 GLU A N 1
ATOM 753 C CA . GLU A 1 94 ? -5.738 16.255 20.904 1.00 76.56 94 GLU A CA 1
ATOM 754 C C . GLU A 1 94 ? -5.734 15.030 19.970 1.00 76.56 94 GLU A C 1
ATOM 756 O O . GLU A 1 94 ? -4.760 14.281 19.868 1.00 76.56 94 GLU A O 1
ATOM 761 N N . ALA A 1 95 ? -6.823 14.822 19.226 1.00 73.19 95 ALA A N 1
ATOM 762 C CA . ALA A 1 95 ? -6.898 13.748 18.222 1.00 73.19 95 ALA A CA 1
ATOM 763 C C . ALA A 1 95 ? -5.914 13.924 17.044 1.00 73.19 95 ALA A C 1
ATOM 765 O O . ALA A 1 95 ? -5.686 13.000 16.254 1.00 73.19 95 ALA A O 1
ATOM 766 N N . ASP A 1 96 ? -5.299 15.099 16.919 1.00 73.88 96 ASP A N 1
ATOM 767 C CA . ASP A 1 96 ? -4.318 15.424 15.883 1.00 73.88 96 ASP A CA 1
ATOM 768 C C . ASP A 1 96 ? -2.942 14.772 16.116 1.00 73.88 96 ASP A C 1
ATOM 770 O O . ASP A 1 96 ? -2.077 14.845 15.236 1.00 73.88 96 ASP A O 1
ATOM 774 N N . ARG A 1 97 ? -2.744 14.026 17.210 1.00 76.88 97 ARG A N 1
ATOM 775 C CA . ARG A 1 97 ? -1.510 13.250 17.446 1.00 76.88 97 ARG A CA 1
ATOM 776 C C . ARG A 1 97 ? -1.635 11.742 17.225 1.00 76.88 97 ARG A C 1
ATOM 778 O O . ARG A 1 97 ? -0.629 11.043 17.146 1.00 76.88 97 ARG A O 1
ATOM 785 N N . ILE A 1 98 ? -2.850 11.226 17.042 1.00 76.69 98 ILE A N 1
ATOM 786 C CA . ILE A 1 98 ? -3.053 9.791 16.807 1.00 76.69 98 ILE A CA 1
ATOM 787 C C . ILE A 1 98 ? -2.628 9.427 15.378 1.00 76.69 98 ILE A C 1
ATOM 789 O O . ILE A 1 98 ? -3.169 9.950 14.396 1.00 76.69 98 ILE A O 1
ATOM 793 N N . LYS A 1 99 ? -1.660 8.514 15.247 1.00 74.31 99 LYS A N 1
ATOM 794 C CA . LYS A 1 99 ? -1.127 8.039 13.966 1.00 74.31 99 LYS A CA 1
ATOM 795 C C . LYS A 1 99 ? -1.641 6.631 13.678 1.00 74.31 99 LYS A C 1
ATOM 797 O O . LYS A 1 99 ? -1.213 5.653 14.276 1.00 74.31 99 LYS A O 1
ATOM 802 N N . PHE A 1 100 ? -2.529 6.527 12.695 1.00 74.12 100 PHE A N 1
ATOM 803 C CA . PHE A 1 100 ? -2.985 5.240 12.180 1.00 74.12 100 PHE A CA 1
ATOM 804 C C . PHE A 1 100 ? -1.974 4.700 11.171 1.00 74.12 100 PHE A C 1
ATOM 806 O O . PHE A 1 100 ? -1.712 5.339 10.152 1.00 74.12 100 PHE A O 1
ATOM 813 N N . VAL A 1 101 ? -1.418 3.522 11.445 1.00 76.56 101 VAL A N 1
ATOM 814 C CA . VAL A 1 101 ? -0.522 2.815 10.526 1.00 76.56 101 VAL A CA 1
ATOM 815 C C . VAL A 1 101 ? -1.112 1.429 10.267 1.00 76.56 101 VAL A C 1
ATOM 817 O O . VAL A 1 101 ? -1.084 0.588 11.160 1.00 76.56 101 VAL A O 1
ATOM 820 N N . PRO A 1 102 ? -1.675 1.172 9.073 1.00 79.94 102 PRO A N 1
ATOM 821 C CA . PRO A 1 102 ? -2.116 -0.167 8.708 1.00 79.94 102 PRO A CA 1
ATOM 822 C C . PRO A 1 102 ? -0.966 -1.169 8.806 1.00 79.94 102 PRO A C 1
ATOM 824 O O . PRO A 1 102 ? 0.092 -0.959 8.210 1.00 79.94 102 PRO A O 1
ATOM 827 N N . VAL A 1 103 ? -1.198 -2.284 9.497 1.00 80.12 103 VAL A N 1
ATOM 828 C CA . VAL A 1 103 ? -0.222 -3.378 9.640 1.00 80.12 103 VAL A CA 1
ATOM 829 C C . VAL A 1 103 ? 0.191 -3.924 8.269 1.00 80.12 103 VAL A C 1
ATOM 831 O O . VAL A 1 103 ? 1.349 -4.260 8.045 1.00 80.12 103 VAL A O 1
ATOM 834 N N . GLN A 1 104 ? -0.729 -3.913 7.300 1.00 83.62 104 GLN A N 1
ATOM 835 C CA . GLN A 1 104 ? -0.489 -4.363 5.929 1.00 83.62 104 GLN A CA 1
ATOM 836 C C . GLN A 1 104 ? 0.538 -3.502 5.169 1.00 83.62 104 GLN A C 1
ATOM 838 O O . GLN A 1 104 ? 1.033 -3.941 4.129 1.00 83.62 104 GLN A O 1
ATOM 843 N N . ILE A 1 105 ? 0.891 -2.301 5.657 1.00 83.38 105 ILE A N 1
ATOM 844 C CA . ILE A 1 105 ? 1.892 -1.443 5.002 1.00 83.38 105 ILE A CA 1
ATOM 845 C C . ILE A 1 105 ? 3.240 -2.155 4.895 1.00 83.38 105 ILE A C 1
ATOM 847 O O . ILE A 1 105 ? 3.894 -2.013 3.866 1.00 83.38 105 ILE A O 1
ATOM 851 N N . SER A 1 106 ? 3.650 -2.934 5.900 1.00 83.12 106 SER A N 1
ATOM 852 C CA . SER A 1 106 ? 4.926 -3.662 5.867 1.00 83.12 106 SER A CA 1
ATOM 853 C C . SER A 1 106 ? 4.951 -4.708 4.749 1.00 83.12 106 SER A C 1
ATOM 855 O O . SER A 1 106 ? 5.904 -4.767 3.975 1.00 83.12 106 SER A O 1
ATOM 857 N N . VAL A 1 107 ? 3.867 -5.471 4.592 1.00 85.75 107 VAL A N 1
ATOM 858 C CA . VAL A 1 107 ? 3.726 -6.479 3.531 1.00 85.75 107 VAL A CA 1
ATOM 859 C C . VAL A 1 107 ? 3.745 -5.817 2.154 1.00 85.75 107 VAL A C 1
ATOM 861 O O . VAL A 1 107 ? 4.466 -6.254 1.259 1.00 85.75 107 VAL A O 1
ATOM 864 N N . ILE A 1 108 ? 3.005 -4.719 1.983 1.00 87.38 108 ILE A N 1
ATOM 865 C CA . ILE A 1 108 ? 2.980 -3.964 0.725 1.00 87.38 108 ILE A CA 1
ATOM 866 C C . ILE A 1 108 ? 4.356 -3.362 0.424 1.00 87.38 108 ILE A C 1
ATOM 868 O O . ILE A 1 108 ? 4.783 -3.357 -0.731 1.00 87.38 108 ILE A O 1
ATOM 872 N N . TRP A 1 109 ? 5.066 -2.881 1.444 1.00 86.19 109 TRP A N 1
ATOM 873 C CA . TRP A 1 109 ? 6.427 -2.367 1.324 1.00 86.19 109 TRP A CA 1
ATOM 874 C C . TRP A 1 109 ? 7.385 -3.456 0.825 1.00 86.19 109 TRP A C 1
ATOM 876 O O . TRP A 1 109 ? 8.085 -3.235 -0.162 1.00 86.19 109 TRP A O 1
ATOM 886 N N . ILE A 1 110 ? 7.345 -4.654 1.424 1.00 85.31 110 ILE A N 1
ATOM 887 C CA . ILE A 1 110 ? 8.154 -5.812 1.007 1.00 85.31 110 ILE A CA 1
ATOM 888 C C . ILE A 1 110 ? 7.831 -6.209 -0.437 1.00 85.31 110 ILE A C 1
ATOM 890 O O . ILE A 1 110 ? 8.741 -6.363 -1.248 1.00 85.31 110 ILE A O 1
ATOM 894 N N . LEU A 1 111 ? 6.551 -6.328 -0.794 1.00 88.12 111 LEU A N 1
ATOM 895 C CA . LEU A 1 111 ? 6.148 -6.696 -2.154 1.00 88.12 111 LEU A CA 1
ATOM 896 C C . LEU A 1 111 ? 6.551 -5.644 -3.186 1.00 88.12 111 LEU A C 1
ATOM 898 O O . LEU A 1 111 ? 7.008 -5.993 -4.272 1.00 88.12 111 LEU A O 1
ATOM 902 N N . THR A 1 112 ? 6.428 -4.361 -2.843 1.00 86.69 112 THR A N 1
ATOM 903 C CA . THR A 1 112 ? 6.882 -3.260 -3.702 1.00 86.69 112 THR A CA 1
ATOM 904 C C . THR A 1 112 ? 8.393 -3.330 -3.897 1.00 86.69 112 THR A C 1
ATOM 906 O O . THR A 1 112 ? 8.866 -3.214 -5.025 1.00 86.69 112 THR A O 1
ATOM 909 N N . HIS A 1 113 ? 9.151 -3.571 -2.824 1.00 85.25 113 HIS A N 1
ATOM 910 C CA . HIS A 1 113 ? 10.595 -3.752 -2.898 1.00 85.25 113 HIS A CA 1
ATOM 911 C C . HIS A 1 113 ? 10.964 -4.938 -3.798 1.00 85.25 113 HIS A C 1
ATOM 913 O O . HIS A 1 113 ? 11.766 -4.770 -4.709 1.00 85.25 113 HIS A O 1
ATOM 919 N N . ILE A 1 114 ? 10.343 -6.108 -3.612 1.00 87.56 114 ILE A N 1
ATOM 920 C CA . ILE A 1 114 ? 10.582 -7.293 -4.452 1.00 87.56 114 ILE A CA 1
ATOM 921 C C . ILE A 1 114 ? 10.257 -6.992 -5.919 1.00 87.56 114 ILE A C 1
ATOM 923 O O . ILE A 1 114 ? 11.077 -7.276 -6.791 1.00 87.56 114 ILE A O 1
ATOM 927 N N . ALA A 1 115 ? 9.105 -6.382 -6.210 1.00 88.38 115 ALA A N 1
ATOM 928 C CA . ALA A 1 115 ? 8.701 -6.044 -7.576 1.00 88.38 115 ALA A CA 1
ATOM 929 C C . ALA A 1 115 ? 9.697 -5.092 -8.257 1.00 88.38 115 ALA A C 1
ATOM 931 O O . ALA A 1 115 ? 10.111 -5.324 -9.393 1.00 88.38 115 ALA A O 1
ATOM 932 N N . VAL A 1 116 ? 10.133 -4.048 -7.550 1.00 84.38 116 VAL A N 1
ATOM 933 C CA . VAL A 1 116 ? 11.095 -3.071 -8.071 1.00 84.38 116 VAL A CA 1
ATOM 934 C C . VAL A 1 116 ? 12.476 -3.709 -8.244 1.00 84.38 116 VAL A C 1
ATOM 936 O O . VAL A 1 116 ? 13.042 -3.641 -9.333 1.00 84.38 116 VAL A O 1
ATOM 939 N N . SER A 1 117 ? 12.995 -4.392 -7.223 1.00 84.00 117 SER A N 1
ATOM 940 C CA . SER A 1 117 ? 14.320 -5.024 -7.249 1.00 84.00 117 SER A CA 1
ATOM 941 C C . SER A 1 117 ? 14.439 -6.105 -8.328 1.00 84.00 117 SER A C 1
ATOM 943 O O . SER A 1 117 ? 15.462 -6.184 -9.003 1.00 84.00 117 SER A O 1
ATOM 945 N N . THR A 1 118 ? 13.402 -6.923 -8.535 1.00 87.81 118 THR A N 1
ATOM 946 C CA . THR A 1 118 ? 13.395 -7.961 -9.587 1.00 87.81 118 THR A CA 1
ATOM 947 C C . THR A 1 118 ? 13.329 -7.364 -10.991 1.00 87.81 118 THR A C 1
ATOM 949 O O . THR A 1 118 ? 14.076 -7.798 -11.873 1.00 87.81 118 THR A O 1
ATOM 952 N N . THR A 1 119 ? 12.509 -6.328 -11.190 1.00 84.88 119 THR A N 1
ATOM 953 C CA . THR A 1 119 ? 12.448 -5.586 -12.459 1.00 84.88 119 THR A CA 1
ATOM 954 C C . THR A 1 119 ? 13.822 -5.016 -12.799 1.00 84.88 119 THR A C 1
ATOM 956 O O . THR A 1 119 ? 14.343 -5.205 -13.897 1.00 84.88 119 THR A O 1
ATOM 959 N N . TRP A 1 120 ? 14.465 -4.375 -11.829 1.00 82.25 120 TRP A N 1
ATOM 960 C CA . TRP A 1 120 ? 15.781 -3.792 -12.029 1.00 82.25 120 TRP A CA 1
ATOM 961 C C . TRP A 1 120 ? 16.887 -4.827 -12.226 1.00 82.25 120 TRP A C 1
ATOM 963 O O . TRP A 1 120 ? 17.736 -4.650 -13.098 1.00 82.25 120 TRP A O 1
ATOM 973 N N . LEU A 1 121 ? 16.868 -5.929 -11.473 1.00 83.62 121 LEU A N 1
ATOM 974 C CA . LEU A 1 121 ? 17.800 -7.038 -11.671 1.00 83.62 121 LEU A CA 1
ATOM 975 C C . LEU A 1 121 ? 17.714 -7.563 -13.107 1.00 83.62 121 LEU A C 1
ATOM 977 O O . LEU A 1 121 ? 18.736 -7.825 -13.734 1.00 83.62 121 LEU A O 1
ATOM 981 N N . THR A 1 122 ? 16.504 -7.648 -13.650 1.00 85.69 122 THR A N 1
ATOM 982 C CA . THR A 1 122 ? 16.263 -8.073 -15.033 1.00 85.69 122 THR A CA 1
ATOM 983 C C . THR A 1 122 ? 16.860 -7.099 -16.032 1.00 85.69 122 THR A C 1
ATOM 985 O O . THR A 1 122 ? 17.543 -7.527 -16.959 1.00 85.69 122 THR A O 1
ATOM 988 N N . LEU A 1 123 ? 16.675 -5.795 -15.815 1.00 80.12 123 LEU A N 1
ATOM 989 C CA . LEU A 1 123 ? 17.287 -4.764 -16.651 1.00 80.12 123 LEU A CA 1
ATOM 990 C C . LEU A 1 123 ? 18.819 -4.798 -16.575 1.00 80.12 123 LEU A C 1
ATOM 992 O O . LEU A 1 123 ? 19.468 -4.692 -17.613 1.00 80.12 123 LEU A O 1
ATOM 996 N N . LEU A 1 124 ? 19.410 -5.016 -15.394 1.00 77.75 124 LEU A N 1
ATOM 997 C CA . LEU A 1 124 ? 20.864 -5.169 -15.263 1.00 77.75 124 LEU A CA 1
ATOM 998 C C . LEU A 1 124 ? 21.384 -6.409 -15.975 1.00 77.75 124 LEU A C 1
ATOM 1000 O O . LEU A 1 124 ? 22.392 -6.331 -16.673 1.00 77.75 124 LEU A O 1
ATOM 1004 N N . LEU A 1 125 ? 20.728 -7.556 -15.795 1.00 82.69 125 LEU A N 1
ATOM 1005 C CA . LEU A 1 125 ? 21.119 -8.791 -16.470 1.00 82.69 125 LEU A CA 1
ATOM 1006 C C . LEU A 1 125 ? 21.012 -8.624 -17.984 1.00 82.69 125 LEU A C 1
ATOM 1008 O O . LEU A 1 125 ? 21.924 -9.018 -18.711 1.00 82.69 125 LEU A O 1
ATOM 1012 N N . ALA A 1 126 ? 19.952 -7.966 -18.451 1.00 80.38 126 ALA A N 1
ATOM 1013 C CA . ALA A 1 126 ? 19.788 -7.629 -19.851 1.00 80.38 126 ALA A CA 1
ATOM 1014 C C . ALA A 1 126 ? 20.914 -6.697 -20.327 1.00 80.38 126 ALA A C 1
ATOM 1016 O O . ALA A 1 126 ? 21.565 -6.982 -21.327 1.00 80.38 126 ALA A O 1
ATOM 1017 N N . GLN A 1 127 ? 21.237 -5.631 -19.596 1.00 75.69 127 GLN A N 1
ATOM 1018 C CA . GLN A 1 127 ? 22.305 -4.704 -19.977 1.00 75.69 127 GLN A CA 1
ATOM 1019 C C . GLN A 1 127 ? 23.693 -5.363 -19.971 1.00 75.69 127 GLN A C 1
ATOM 1021 O O . GLN A 1 127 ? 24.490 -5.132 -20.878 1.00 75.69 127 GLN A O 1
ATOM 1026 N N . ARG A 1 128 ? 24.001 -6.178 -18.956 1.00 78.69 128 ARG A N 1
ATOM 1027 C CA . ARG A 1 128 ? 25.336 -6.758 -18.756 1.00 78.69 128 ARG A CA 1
ATOM 1028 C C . ARG A 1 128 ? 25.590 -7.974 -19.635 1.00 78.69 128 ARG A C 1
ATOM 1030 O O . ARG A 1 128 ? 26.692 -8.127 -20.152 1.00 78.69 128 ARG A O 1
ATOM 1037 N N . PHE A 1 129 ? 24.590 -8.835 -19.780 1.00 82.00 129 PHE A N 1
ATOM 1038 C CA . PHE A 1 129 ? 24.725 -10.122 -20.455 1.00 82.00 129 PHE A CA 1
ATOM 1039 C C . PHE A 1 129 ? 23.901 -10.217 -21.723 1.00 82.00 129 PHE A C 1
ATOM 1041 O O . PHE A 1 129 ? 23.910 -11.260 -22.364 1.00 82.00 129 PHE A O 1
ATOM 1048 N N . GLY A 1 130 ? 23.176 -9.177 -22.123 1.00 78.50 130 GLY A N 1
ATOM 1049 C CA . GLY A 1 130 ? 22.218 -9.336 -23.205 1.00 78.50 130 GLY A CA 1
ATOM 1050 C C . GLY A 1 130 ? 22.816 -9.457 -24.599 1.00 78.50 130 GLY A C 1
ATOM 1051 O O . GLY A 1 130 ? 22.067 -9.764 -25.511 1.00 78.50 130 GLY A O 1
ATOM 1052 N N . HIS A 1 131 ? 24.130 -9.318 -24.794 1.00 83.44 131 HIS A N 1
ATOM 1053 C CA . HIS A 1 131 ? 24.750 -9.852 -26.014 1.00 83.44 131 HIS A CA 1
ATOM 1054 C C . HIS A 1 131 ? 24.659 -11.392 -26.048 1.00 83.44 131 HIS A C 1
ATOM 1056 O O . HIS A 1 131 ? 24.347 -11.972 -27.081 1.00 83.44 131 HIS A O 1
ATOM 1062 N N . TYR A 1 132 ? 24.859 -12.045 -24.899 1.00 85.88 132 TYR A N 1
ATOM 1063 C CA . TYR A 1 132 ? 24.855 -13.502 -24.749 1.00 85.88 132 TYR A CA 1
ATOM 1064 C C . TYR A 1 132 ? 23.453 -14.075 -24.509 1.00 85.88 132 TYR A C 1
ATOM 1066 O O . TYR A 1 132 ? 23.056 -15.025 -25.171 1.00 85.88 132 TYR A O 1
ATOM 1074 N N . LEU A 1 133 ? 22.697 -13.497 -23.571 1.00 82.31 133 LEU A N 1
ATOM 1075 C CA . LEU A 1 133 ? 21.392 -14.014 -23.144 1.00 82.31 133 LEU A CA 1
ATOM 1076 C C . LEU A 1 133 ? 20.238 -13.517 -24.015 1.00 82.31 133 LEU A C 1
ATOM 1078 O O . LEU A 1 133 ? 19.297 -14.255 -24.281 1.00 82.31 133 LEU A O 1
ATOM 1082 N N . PHE A 1 134 ? 20.298 -12.253 -24.434 1.00 79.94 134 PHE A N 1
ATOM 1083 C CA . PHE A 1 134 ? 19.168 -11.568 -25.059 1.00 79.94 134 PHE A CA 1
ATOM 1084 C C . PHE A 1 134 ? 19.440 -11.146 -26.495 1.00 79.94 134 PHE A C 1
ATOM 1086 O O . PHE A 1 134 ? 18.588 -10.479 -27.044 1.00 79.94 134 PHE A O 1
ATOM 1093 N N . GLN A 1 135 ? 20.589 -11.471 -27.098 1.00 86.31 135 GLN A N 1
ATOM 1094 C CA . GLN A 1 135 ? 20.971 -11.082 -28.462 1.00 86.31 135 GLN A CA 1
ATOM 1095 C C . GLN A 1 135 ? 20.377 -9.728 -28.918 1.00 86.31 135 GLN A C 1
ATOM 1097 O O . GLN A 1 135 ? 19.615 -9.690 -29.883 1.00 86.31 135 GLN A O 1
ATOM 1102 N N . TRP A 1 136 ? 20.666 -8.625 -28.212 1.00 79.75 136 TRP A N 1
ATOM 1103 C CA . TRP A 1 136 ? 19.970 -7.323 -28.353 1.00 79.75 136 TRP A CA 1
ATOM 1104 C C . TRP A 1 136 ? 19.799 -6.789 -29.781 1.00 79.75 136 TRP A C 1
ATOM 1106 O O . TRP A 1 136 ? 18.873 -6.023 -30.063 1.00 79.75 136 TRP A O 1
ATOM 1116 N N . HIS A 1 137 ? 20.713 -7.165 -30.671 1.00 81.44 137 HIS A N 1
ATOM 1117 C CA . HIS A 1 137 ? 20.696 -6.771 -32.076 1.00 81.44 137 HIS A CA 1
ATOM 1118 C C . HIS A 1 137 ? 19.563 -7.440 -32.868 1.00 81.44 137 HIS A C 1
ATOM 1120 O O . HIS A 1 137 ? 19.157 -6.935 -33.910 1.00 81.44 137 HIS A O 1
ATOM 1126 N N . THR A 1 138 ? 19.017 -8.543 -32.362 1.00 86.00 138 THR A N 1
ATOM 1127 C CA . THR A 1 138 ? 17.941 -9.305 -32.992 1.00 86.00 138 THR A CA 1
ATOM 1128 C C . THR A 1 138 ? 16.571 -8.889 -32.458 1.00 86.00 138 THR A C 1
ATOM 1130 O O . THR A 1 138 ? 16.407 -8.504 -31.297 1.00 86.00 138 THR A O 1
ATOM 1133 N N . LEU A 1 139 ? 15.545 -9.012 -33.303 1.00 84.62 139 LEU A N 1
ATOM 1134 C CA . LEU A 1 139 ? 14.153 -8.829 -32.887 1.00 84.62 139 LEU A CA 1
ATOM 1135 C C . LEU A 1 139 ? 13.748 -9.856 -31.816 1.00 84.62 139 LEU A C 1
ATOM 1137 O O . LEU A 1 139 ? 13.098 -9.493 -30.837 1.00 84.62 139 LEU A O 1
ATOM 1141 N N . SER A 1 140 ? 14.195 -11.111 -31.964 1.00 83.31 140 SER A N 1
ATOM 1142 C CA . SER A 1 140 ? 13.934 -12.194 -31.003 1.00 83.31 140 SER A CA 1
ATOM 1143 C C . SER A 1 140 ? 14.411 -11.839 -29.597 1.00 83.31 140 SER A C 1
ATOM 1145 O O . SER A 1 140 ? 13.728 -12.115 -28.615 1.00 83.31 140 SER A O 1
ATOM 1147 N N . GLY A 1 141 ? 15.563 -11.183 -29.499 1.00 82.69 141 GLY A N 1
ATOM 1148 C CA . GLY A 1 141 ? 16.124 -10.717 -28.247 1.00 82.69 141 GLY A CA 1
ATOM 1149 C C . GLY A 1 141 ? 15.248 -9.741 -27.471 1.00 82.69 141 GLY A C 1
ATOM 1150 O O . GLY A 1 141 ? 14.993 -9.900 -26.274 1.00 82.69 141 GLY A O 1
ATOM 1151 N N . LYS A 1 142 ? 14.725 -8.749 -28.195 1.00 81.75 142 LYS A N 1
ATOM 1152 C CA . LYS A 1 142 ? 13.802 -7.742 -27.659 1.00 81.75 142 LYS A CA 1
ATOM 1153 C C . LYS A 1 142 ? 12.478 -8.375 -27.230 1.00 81.75 142 LYS A C 1
ATOM 1155 O O . LYS A 1 142 ? 11.952 -8.019 -26.178 1.00 81.75 142 LYS A O 1
ATOM 1160 N N . ILE A 1 143 ? 11.975 -9.339 -28.009 1.00 85.06 143 ILE A N 1
ATOM 1161 C CA . ILE A 1 143 ? 10.775 -10.114 -27.664 1.00 85.06 143 ILE A CA 1
ATOM 1162 C C . ILE A 1 143 ? 11.000 -10.887 -26.361 1.00 85.06 143 ILE A C 1
ATOM 1164 O O . ILE A 1 143 ? 10.176 -10.789 -25.457 1.00 85.06 143 ILE A O 1
ATOM 1168 N N . ASN A 1 144 ? 12.132 -11.584 -26.219 1.00 84.06 144 ASN A N 1
ATOM 1169 C CA . ASN A 1 144 ? 12.447 -12.351 -25.012 1.00 84.06 144 ASN A CA 1
ATOM 1170 C C . ASN A 1 144 ? 12.496 -11.468 -23.760 1.00 84.06 144 ASN A C 1
ATOM 1172 O O . ASN A 1 144 ? 11.909 -11.821 -22.740 1.00 84.06 144 ASN A O 1
ATOM 1176 N N . LEU A 1 145 ? 13.131 -10.293 -23.832 1.00 84.12 145 LEU A N 1
ATOM 1177 C CA . LEU A 1 145 ? 13.118 -9.344 -22.716 1.00 84.12 145 LEU A CA 1
ATOM 1178 C C . LEU A 1 145 ? 11.696 -8.864 -22.394 1.00 84.12 145 LEU A C 1
ATOM 1180 O O . LEU A 1 145 ? 11.305 -8.836 -21.227 1.00 84.12 145 LEU A O 1
ATOM 1184 N N . GLY A 1 146 ? 10.919 -8.517 -23.423 1.00 84.31 146 GLY A N 1
ATOM 1185 C CA . GLY A 1 146 ? 9.520 -8.125 -23.272 1.00 84.31 146 GLY A CA 1
ATOM 1186 C C . GLY A 1 146 ? 8.688 -9.203 -22.575 1.00 84.31 146 GLY A C 1
ATOM 1187 O O . GLY A 1 146 ? 7.926 -8.883 -21.667 1.00 84.31 146 GLY A O 1
ATOM 1188 N N . LEU A 1 147 ? 8.883 -10.476 -22.931 1.00 86.31 147 LEU A N 1
ATOM 1189 C CA . LEU A 1 147 ? 8.218 -11.619 -22.301 1.00 86.31 147 LEU A CA 1
ATOM 1190 C C . LEU A 1 147 ? 8.622 -11.792 -20.835 1.00 86.31 147 LEU A C 1
ATOM 1192 O O . LEU A 1 147 ? 7.753 -11.996 -19.993 1.00 86.31 147 LEU A O 1
ATOM 1196 N N . VAL A 1 148 ? 9.910 -11.665 -20.499 1.00 88.69 148 VAL A N 1
ATOM 1197 C CA . VAL A 1 148 ? 10.368 -11.754 -19.101 1.00 88.69 148 VAL A CA 1
ATOM 1198 C C . VAL A 1 148 ? 9.731 -10.654 -18.251 1.00 88.69 148 VAL A C 1
ATOM 1200 O O . VAL A 1 148 ? 9.201 -10.935 -17.174 1.00 88.69 148 VAL A O 1
ATOM 1203 N N . VAL A 1 149 ? 9.717 -9.414 -18.748 1.00 86.38 149 VAL A N 1
ATOM 1204 C CA . VAL A 1 149 ? 9.060 -8.288 -18.067 1.00 86.38 149 VAL A CA 1
ATOM 1205 C C . VAL A 1 149 ? 7.548 -8.516 -17.966 1.00 86.38 149 VAL A C 1
ATOM 1207 O O . VAL A 1 149 ? 6.963 -8.267 -16.914 1.00 86.38 149 VAL A O 1
ATOM 1210 N N . ALA A 1 150 ? 6.908 -9.043 -19.014 1.00 86.62 150 ALA A N 1
ATOM 1211 C CA . ALA A 1 150 ? 5.487 -9.383 -19.001 1.00 86.62 150 ALA A CA 1
ATOM 1212 C C . ALA A 1 150 ? 5.161 -10.401 -17.899 1.00 86.62 150 ALA A C 1
ATOM 1214 O O . ALA A 1 150 ? 4.263 -10.170 -17.093 1.00 86.62 150 ALA A O 1
ATOM 1215 N N . VAL A 1 151 ? 5.934 -11.488 -17.818 1.00 90.31 151 VAL A N 1
ATOM 1216 C CA . VAL A 1 151 ? 5.774 -12.533 -16.799 1.00 90.31 151 VAL A CA 1
ATOM 1217 C C . VAL A 1 151 ? 5.960 -11.958 -15.396 1.00 90.31 151 VAL A C 1
ATOM 1219 O O . VAL A 1 151 ? 5.149 -12.232 -14.514 1.00 90.31 151 VAL A O 1
ATOM 1222 N N . GLN A 1 152 ? 6.967 -11.108 -15.182 1.00 90.25 152 GLN A N 1
ATOM 1223 C CA . GLN A 1 152 ? 7.166 -10.433 -13.894 1.00 90.25 152 GLN A CA 1
ATOM 1224 C C . GLN A 1 152 ? 5.968 -9.580 -13.502 1.00 90.25 152 GLN A C 1
ATOM 1226 O O . GLN A 1 152 ? 5.520 -9.641 -12.356 1.00 90.25 152 GLN A O 1
ATOM 1231 N N . ILE A 1 153 ? 5.412 -8.827 -14.454 1.00 87.44 153 ILE A N 1
ATOM 1232 C CA . ILE A 1 153 ? 4.217 -8.023 -14.214 1.00 87.44 153 ILE A CA 1
ATOM 1233 C C . ILE A 1 153 ? 3.034 -8.924 -13.851 1.00 87.44 153 ILE A C 1
ATOM 1235 O O . ILE A 1 153 ? 2.360 -8.671 -12.855 1.00 87.44 153 ILE A O 1
ATOM 1239 N N . CYS A 1 154 ? 2.823 -10.011 -14.592 1.00 89.19 154 CYS A N 1
ATOM 1240 C CA . CYS A 1 154 ? 1.739 -10.961 -14.354 1.00 89.19 154 CYS A CA 1
ATOM 1241 C C . CYS A 1 154 ? 1.850 -11.717 -13.023 1.00 89.19 154 CYS A C 1
ATOM 1243 O O . CYS A 1 154 ? 0.823 -12.109 -12.481 1.00 89.19 154 CYS A O 1
ATOM 1245 N N . VAL A 1 155 ? 3.053 -11.923 -12.485 1.00 91.75 155 VAL A N 1
ATOM 1246 C CA . V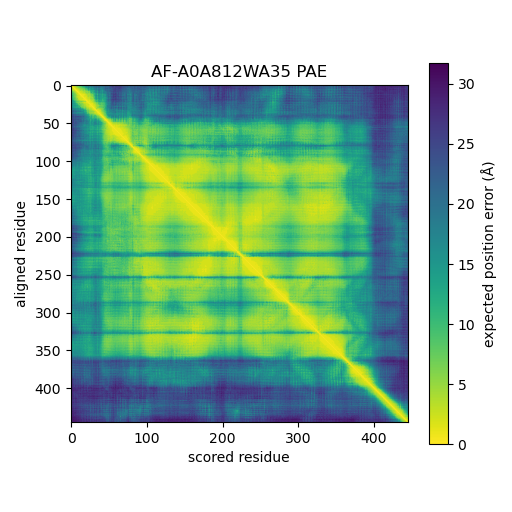AL A 1 155 ? 3.252 -12.675 -11.235 1.00 91.75 155 VAL A CA 1
ATOM 1247 C C . VAL A 1 155 ? 3.300 -11.754 -10.015 1.00 91.75 155 VAL A C 1
ATOM 1249 O O . VAL A 1 155 ? 2.651 -12.029 -9.009 1.00 91.75 155 VAL A O 1
ATOM 1252 N N . LEU A 1 156 ? 4.045 -10.648 -10.084 1.00 90.75 156 LEU A N 1
ATOM 1253 C CA . LEU A 1 156 ? 4.363 -9.830 -8.907 1.00 90.75 156 LEU A CA 1
ATOM 1254 C C . LEU A 1 156 ? 3.322 -8.744 -8.619 1.00 90.75 156 LEU A C 1
ATOM 1256 O O . LEU A 1 156 ? 3.096 -8.395 -7.459 1.00 90.75 156 LEU A O 1
ATOM 1260 N N . TYR A 1 157 ? 2.667 -8.204 -9.650 1.00 88.38 157 TYR A N 1
ATOM 1261 C CA . TYR A 1 157 ? 1.745 -7.081 -9.474 1.00 88.38 157 TYR A CA 1
ATOM 1262 C C . TYR A 1 157 ? 0.342 -7.489 -9.015 1.00 88.38 157 TYR A C 1
ATOM 1264 O O . TYR A 1 157 ? -0.233 -6.730 -8.234 1.00 88.38 157 TYR A O 1
ATOM 1272 N N . PRO A 1 158 ? -0.241 -8.643 -9.404 1.00 93.06 158 PRO A N 1
ATOM 1273 C CA . PRO A 1 158 ? -1.560 -9.018 -8.903 1.00 93.06 158 PRO A CA 1
ATOM 1274 C C . PRO A 1 158 ? -1.635 -9.158 -7.375 1.00 93.06 158 PRO A C 1
ATOM 1276 O O . PRO A 1 158 ? -2.554 -8.570 -6.802 1.00 93.06 158 PRO A O 1
ATOM 1279 N N . PRO A 1 159 ? -0.688 -9.823 -6.678 1.00 93.06 159 PRO A N 1
ATOM 1280 C CA . PRO A 1 159 ? -0.684 -9.859 -5.212 1.00 93.06 159 PRO A CA 1
ATOM 1281 C C . PRO A 1 159 ? -0.546 -8.464 -4.592 1.00 93.06 159 PRO A C 1
ATOM 1283 O O . PRO A 1 159 ? -1.263 -8.129 -3.647 1.00 93.06 159 PRO A O 1
ATOM 1286 N N . LEU A 1 160 ? 0.325 -7.621 -5.163 1.00 90.94 160 LEU A N 1
ATOM 1287 C CA . LEU A 1 160 ? 0.507 -6.236 -4.727 1.00 90.94 160 LEU A CA 1
ATOM 1288 C C . LEU A 1 160 ? -0.801 -5.441 -4.841 1.00 90.94 160 LEU A C 1
ATOM 1290 O O . LEU A 1 160 ? -1.210 -4.782 -3.886 1.00 90.94 160 LEU A O 1
ATOM 1294 N N . PHE A 1 161 ? -1.485 -5.525 -5.983 1.00 91.88 161 PHE A N 1
ATOM 1295 C CA . PHE A 1 161 ? -2.755 -4.842 -6.205 1.00 91.88 161 PHE A CA 1
ATOM 1296 C C . PHE A 1 161 ? -3.885 -5.395 -5.349 1.00 91.88 161 PHE A C 1
ATOM 1298 O O . PHE A 1 161 ? -4.696 -4.617 -4.851 1.00 91.88 161 PHE A O 1
ATOM 1305 N N . TYR A 1 162 ? -3.939 -6.711 -5.149 1.00 94.06 162 TYR A N 1
ATOM 1306 C CA . TYR A 1 162 ? -4.909 -7.344 -4.264 1.00 94.06 162 TYR A CA 1
ATOM 1307 C C . TYR A 1 162 ? -4.814 -6.755 -2.850 1.00 94.06 162 TYR A C 1
ATOM 1309 O O . TYR A 1 162 ? -5.800 -6.229 -2.330 1.00 94.06 162 TYR A O 1
ATOM 1317 N N . LEU A 1 163 ? -3.611 -6.752 -2.268 1.00 91.12 163 LEU A N 1
ATOM 1318 C CA . LEU A 1 163 ? -3.376 -6.230 -0.920 1.00 91.12 163 LEU A CA 1
ATOM 1319 C C . LEU A 1 163 ? -3.557 -4.713 -0.842 1.00 91.12 163 LEU A C 1
ATOM 1321 O O . LEU A 1 163 ? -4.146 -4.213 0.116 1.00 91.12 163 LEU A O 1
ATOM 1325 N N . LEU A 1 164 ? -3.115 -3.974 -1.863 1.00 88.69 164 LEU A N 1
ATOM 1326 C CA . LEU A 1 164 ? -3.322 -2.531 -1.936 1.00 88.69 164 LEU A CA 1
ATOM 1327 C C . LEU A 1 164 ? -4.817 -2.184 -1.983 1.00 88.69 164 LEU A C 1
ATOM 1329 O O . LEU A 1 164 ? -5.255 -1.290 -1.262 1.00 88.69 164 LEU A O 1
ATOM 1333 N N . ASN A 1 165 ? -5.611 -2.892 -2.791 1.00 90.56 165 ASN A N 1
ATOM 1334 C CA . ASN A 1 165 ? -7.059 -2.692 -2.873 1.00 90.56 165 ASN A CA 1
ATOM 1335 C C . ASN A 1 165 ? -7.756 -3.060 -1.560 1.00 90.56 165 ASN A C 1
ATOM 1337 O O . ASN A 1 165 ? -8.655 -2.330 -1.143 1.00 90.56 165 ASN A O 1
ATOM 1341 N N . GLN A 1 166 ? -7.346 -4.157 -0.915 1.00 91.56 166 GLN A N 1
ATOM 1342 C CA . GLN A 1 166 ? -7.876 -4.580 0.381 1.00 91.56 166 GLN A CA 1
ATOM 1343 C C . GLN A 1 166 ? -7.611 -3.515 1.448 1.00 91.56 166 GLN A C 1
ATOM 1345 O O . GLN A 1 166 ? -8.555 -2.972 2.009 1.00 91.56 166 GLN A O 1
ATOM 1350 N N . MET A 1 167 ? -6.355 -3.107 1.630 1.00 89.56 167 MET A N 1
ATOM 1351 C CA . MET A 1 167 ? -5.993 -2.070 2.598 1.00 89.56 167 MET A CA 1
ATOM 1352 C C . MET A 1 167 ? -6.693 -0.736 2.296 1.00 89.56 167 MET A C 1
ATOM 1354 O O . MET A 1 167 ? -7.175 -0.066 3.204 1.00 89.56 167 MET A O 1
ATOM 1358 N N . MET A 1 168 ? -6.796 -0.336 1.023 1.00 88.38 168 MET A N 1
ATOM 1359 C CA . MET A 1 168 ? -7.540 0.869 0.643 1.00 88.38 168 MET A CA 1
ATOM 1360 C C . MET A 1 168 ? -9.038 0.741 0.927 1.00 88.38 168 MET A C 1
ATOM 1362 O O . MET A 1 168 ? -9.678 1.731 1.273 1.00 88.38 168 MET A O 1
ATOM 1366 N N . SER A 1 169 ? -9.615 -0.450 0.766 1.00 90.44 169 SER A N 1
ATOM 1367 C CA . SER A 1 169 ? -11.002 -0.720 1.140 1.00 90.44 169 SER A CA 1
ATOM 1368 C C . SER A 1 169 ? -11.190 -0.576 2.649 1.00 90.44 169 SER A C 1
ATOM 1370 O O . SER A 1 169 ? -12.104 0.136 3.064 1.00 90.44 169 SER A O 1
ATOM 1372 N N . ASP A 1 170 ? -10.303 -1.171 3.444 1.00 89.56 170 ASP A N 1
ATOM 1373 C CA . ASP A 1 170 ? -10.351 -1.131 4.908 1.00 89.56 170 ASP A CA 1
ATOM 1374 C C . ASP A 1 170 ? -10.205 0.310 5.415 1.00 89.56 170 ASP A C 1
ATOM 1376 O O . ASP A 1 170 ? -11.007 0.778 6.220 1.00 89.56 170 ASP A O 1
ATOM 1380 N N . LEU A 1 171 ? -9.270 1.076 4.842 1.00 86.94 171 LEU A N 1
ATOM 1381 C CA . LEU A 1 171 ? -9.094 2.496 5.153 1.00 86.94 171 LEU A CA 1
ATOM 1382 C C . LEU A 1 171 ? -10.332 3.334 4.838 1.00 86.94 171 LEU A C 1
ATOM 1384 O O . LEU A 1 171 ? -10.687 4.219 5.606 1.00 86.94 171 LEU A O 1
ATOM 1388 N N . VAL A 1 172 ? -11.019 3.072 3.724 1.00 88.31 172 VAL A N 1
ATOM 1389 C CA . VAL A 1 172 ? -12.240 3.824 3.397 1.00 88.31 172 VAL A CA 1
ATOM 1390 C C . VAL A 1 172 ? -13.422 3.402 4.280 1.00 88.31 172 VAL A C 1
ATOM 1392 O O . VAL A 1 172 ? -14.369 4.171 4.438 1.00 88.31 172 VAL A O 1
ATOM 1395 N N . GLN A 1 173 ? -13.404 2.193 4.841 1.00 90.38 173 GLN A N 1
ATOM 1396 C CA . GLN A 1 173 ? -14.429 1.734 5.780 1.00 90.38 173 GLN A CA 1
ATOM 1397 C C . GLN A 1 173 ? -14.170 2.216 7.206 1.00 90.38 173 GLN A C 1
ATOM 1399 O O . GLN A 1 173 ? -15.132 2.422 7.938 1.00 90.38 173 GLN A O 1
ATOM 1404 N N . LEU A 1 174 ? -12.911 2.466 7.573 1.00 89.50 174 LEU A N 1
ATOM 1405 C CA . LEU A 1 174 ? -12.513 2.821 8.931 1.00 89.50 174 LEU A CA 1
ATOM 1406 C C . LEU A 1 174 ? -13.344 3.963 9.551 1.00 89.50 174 LEU A C 1
ATOM 1408 O O . LEU A 1 174 ? -13.843 3.753 10.651 1.00 89.50 174 LEU A O 1
ATOM 1412 N N . PRO A 1 175 ? -13.597 5.115 8.891 1.00 90.12 175 PRO A N 1
ATOM 1413 C CA . PRO A 1 175 ? -14.442 6.161 9.478 1.00 90.12 175 PRO A CA 1
ATOM 1414 C C . PRO A 1 175 ? -15.871 5.703 9.786 1.00 90.12 175 PRO A C 1
ATOM 1416 O O . PRO A 1 175 ? -16.432 6.091 10.804 1.00 90.12 175 PRO A O 1
ATOM 1419 N N . ARG A 1 176 ? -16.450 4.844 8.936 1.00 91.62 176 ARG A N 1
ATOM 1420 C CA . ARG A 1 176 ? -17.795 4.288 9.156 1.00 91.62 176 ARG A CA 1
ATOM 1421 C C . ARG A 1 176 ? -17.801 3.314 10.323 1.00 91.62 176 ARG A C 1
ATOM 1423 O O . ARG A 1 176 ? -18.646 3.424 11.193 1.00 91.62 176 ARG A O 1
ATOM 1430 N N . VAL A 1 177 ? -16.818 2.414 10.368 1.00 90.81 177 VAL A N 1
ATOM 1431 C CA . VAL A 1 177 ? -16.664 1.471 11.483 1.00 90.81 177 VAL A CA 1
ATOM 1432 C C . VAL A 1 177 ? -16.476 2.223 12.800 1.00 90.81 177 VAL A C 1
ATOM 1434 O O . VAL A 1 177 ? -17.038 1.822 13.808 1.00 90.81 177 VAL A O 1
ATOM 1437 N N . LEU A 1 178 ? -15.724 3.328 12.793 1.00 89.88 178 LEU A N 1
ATOM 1438 C CA . LEU A 1 178 ? -15.573 4.193 13.961 1.00 89.88 178 LEU A CA 1
ATOM 1439 C C . LEU A 1 178 ? -16.898 4.870 14.340 1.00 89.88 178 LEU A C 1
ATOM 1441 O O . LEU A 1 178 ? -17.228 4.918 15.516 1.00 89.88 178 LEU A O 1
ATOM 1445 N N . HIS A 1 179 ? -17.674 5.357 13.372 1.00 91.31 179 HIS A N 1
ATOM 1446 C CA . HIS A 1 179 ? -18.976 5.978 13.632 1.00 91.31 179 HIS A CA 1
ATOM 1447 C C . HIS A 1 179 ? -19.983 4.998 14.257 1.00 91.31 179 HIS A C 1
ATOM 1449 O O . HIS A 1 179 ? -20.728 5.346 15.175 1.00 91.31 179 HIS A O 1
ATOM 1455 N N . ASP A 1 180 ? -19.970 3.755 13.782 1.00 92.62 180 ASP A N 1
ATOM 1456 C CA . ASP A 1 180 ? -20.870 2.695 14.236 1.00 92.62 180 ASP A CA 1
ATOM 1457 C C . ASP A 1 180 ? -20.316 1.933 15.455 1.00 92.62 180 ASP A C 1
ATOM 1459 O O . ASP A 1 180 ? -20.948 0.999 15.948 1.00 92.62 180 ASP A O 1
ATOM 1463 N N . PHE A 1 181 ? -19.140 2.320 15.960 1.00 90.88 181 PHE A N 1
ATOM 1464 C CA . PHE A 1 181 ? -18.495 1.660 17.088 1.00 90.88 181 PHE A CA 1
ATOM 1465 C C . PHE A 1 181 ? -19.286 1.869 18.389 1.00 90.88 181 PHE A C 1
ATOM 1467 O O . PHE A 1 181 ? -19.541 2.997 18.817 1.00 90.88 181 PHE A O 1
ATOM 1474 N N . ASP A 1 182 ? -19.617 0.763 19.059 1.00 89.25 182 ASP A N 1
ATOM 1475 C CA . ASP A 1 182 ? -20.249 0.744 20.379 1.00 89.25 182 ASP A CA 1
ATOM 1476 C C . ASP A 1 182 ? -19.487 -0.214 21.311 1.00 89.25 182 ASP A C 1
ATOM 1478 O O . ASP A 1 182 ? -19.431 -1.425 21.068 1.00 89.25 182 ASP A O 1
ATOM 1482 N N . ILE A 1 183 ? -18.954 0.328 22.416 1.00 87.44 183 ILE A N 1
ATOM 1483 C CA . ILE A 1 183 ? -18.221 -0.414 23.459 1.00 87.44 183 ILE A CA 1
ATOM 1484 C C . ILE A 1 183 ? -19.039 -1.600 24.002 1.00 87.44 183 ILE A C 1
ATOM 1486 O O . ILE A 1 183 ? -18.471 -2.652 24.292 1.00 87.44 183 ILE A O 1
ATOM 1490 N N . ARG A 1 184 ? -20.371 -1.480 24.103 1.00 89.00 184 ARG A N 1
ATOM 1491 C CA . ARG A 1 184 ? -21.258 -2.548 24.606 1.00 89.00 184 ARG A CA 1
ATOM 1492 C C . ARG A 1 184 ? -21.291 -3.761 23.686 1.00 89.00 184 ARG A C 1
ATOM 1494 O O . ARG A 1 184 ? -21.470 -4.887 24.143 1.00 89.00 184 ARG A O 1
ATOM 1501 N N . THR A 1 185 ? -21.143 -3.524 22.388 1.00 90.94 185 THR A N 1
ATOM 1502 C CA . THR A 1 185 ? -21.199 -4.571 21.359 1.00 90.94 185 THR A CA 1
ATOM 1503 C C . THR A 1 185 ? -19.817 -5.110 20.997 1.00 90.94 185 THR A C 1
ATOM 1505 O O . THR A 1 185 ? -19.715 -6.184 20.408 1.00 90.94 185 THR A O 1
ATOM 1508 N N . ALA A 1 186 ? -18.748 -4.409 21.387 1.00 89.00 186 ALA A N 1
ATOM 1509 C CA . ALA A 1 186 ? -17.378 -4.825 21.127 1.00 89.00 186 ALA A CA 1
ATOM 1510 C C . ALA A 1 186 ? -17.060 -6.151 21.839 1.00 89.00 186 ALA A C 1
ATOM 1512 O O . ALA A 1 186 ? -17.144 -6.247 23.066 1.00 89.00 186 ALA A O 1
ATOM 1513 N N . GLN A 1 187 ? -16.693 -7.184 21.081 1.00 88.12 187 GLN A N 1
ATOM 1514 C CA . GLN A 1 187 ? -16.271 -8.471 21.636 1.00 88.12 187 GLN A CA 1
ATOM 1515 C C . GLN A 1 187 ? -14.788 -8.410 22.028 1.00 88.12 187 GLN A C 1
ATOM 1517 O O . GLN A 1 187 ? -13.922 -8.263 21.166 1.00 88.12 187 GLN A O 1
ATOM 1522 N N . CYS A 1 188 ? -14.493 -8.515 23.328 1.00 89.19 188 CYS A N 1
ATOM 1523 C CA . CYS A 1 188 ? -13.133 -8.779 23.805 1.00 89.19 188 CYS A CA 1
ATOM 1524 C C . CYS A 1 188 ? -12.782 -10.259 23.627 1.00 89.19 188 CYS A C 1
ATOM 1526 O O . CYS A 1 188 ? -13.672 -11.109 23.537 1.00 89.19 188 CYS A O 1
ATOM 1528 N N . PHE A 1 189 ? -11.486 -10.578 23.678 1.00 88.06 189 PHE A N 1
ATOM 1529 C CA . PHE A 1 189 ? -11.011 -11.963 23.704 1.00 88.06 189 PHE A CA 1
ATOM 1530 C C . PHE A 1 189 ? -11.670 -12.763 24.838 1.00 88.06 189 PHE A C 1
ATOM 1532 O O . PHE A 1 189 ? -12.083 -13.904 24.624 1.00 88.06 189 PHE A O 1
ATOM 1539 N N . CYS A 1 190 ? -11.844 -12.133 26.006 1.00 92.06 190 CYS A N 1
ATOM 1540 C CA . CYS A 1 190 ? -12.574 -12.701 27.132 1.00 92.06 190 CYS A CA 1
ATOM 1541 C C . CYS A 1 190 ? -13.997 -13.151 26.768 1.00 92.06 190 CYS A C 1
ATOM 1543 O O . CYS A 1 190 ? -14.349 -14.309 26.973 1.00 92.06 190 CYS A O 1
ATOM 1545 N N . CYS A 1 191 ? -14.811 -12.276 26.178 1.00 94.00 191 CYS A N 1
ATOM 1546 C CA . CYS A 1 191 ? -16.200 -12.577 25.834 1.00 94.00 191 CYS A CA 1
ATOM 1547 C C . CYS A 1 191 ? -16.300 -13.657 24.752 1.00 94.00 191 CYS A C 1
ATOM 1549 O O . CYS A 1 191 ? -17.178 -14.513 24.836 1.00 94.00 191 CYS A O 1
ATOM 1551 N N . SER A 1 192 ? -15.395 -13.655 23.766 1.00 95.75 192 SER A N 1
ATOM 1552 C CA . SER A 1 192 ? -15.367 -14.679 22.712 1.00 95.75 192 SER A CA 1
ATOM 1553 C C . SER A 1 192 ? -15.018 -16.076 23.236 1.00 95.75 192 SER A C 1
ATOM 1555 O O . SER A 1 192 ? -15.354 -17.059 22.586 1.00 95.75 192 SER A O 1
ATOM 1557 N N . ASN A 1 193 ? -14.378 -16.173 24.407 1.00 95.88 193 ASN A N 1
ATOM 1558 C CA . ASN A 1 193 ? -14.068 -17.436 25.079 1.00 95.88 193 ASN A CA 1
ATOM 1559 C C . ASN A 1 193 ? -14.891 -17.629 26.368 1.00 95.88 193 ASN A C 1
ATOM 1561 O O . ASN A 1 193 ? -14.457 -18.326 27.281 1.00 95.88 193 ASN A O 1
ATOM 1565 N N . HIS A 1 194 ? -16.070 -17.001 26.473 1.00 96.38 194 HIS A N 1
ATOM 1566 C CA . HIS A 1 194 ? -16.969 -17.124 27.632 1.00 96.38 194 HIS A CA 1
ATOM 1567 C C . HIS A 1 194 ? -16.292 -16.859 28.987 1.00 96.38 194 HIS A C 1
ATOM 1569 O O . HIS A 1 194 ? -16.549 -17.562 29.961 1.00 96.38 194 HIS A O 1
ATOM 1575 N N . HIS A 1 195 ? -15.412 -15.857 29.042 1.00 95.44 195 HIS A N 1
ATOM 1576 C CA . HIS A 1 195 ? -14.631 -15.511 30.232 1.00 95.44 195 HIS A CA 1
ATOM 1577 C C . HIS A 1 195 ? -13.771 -16.664 30.757 1.00 95.44 195 HIS A C 1
ATOM 1579 O O . HIS A 1 195 ? -13.491 -16.742 31.947 1.00 95.44 195 HIS A O 1
ATOM 1585 N N . ARG A 1 196 ? -13.325 -17.565 29.875 1.00 96.12 196 ARG A N 1
ATOM 1586 C CA . ARG A 1 196 ? -12.403 -18.649 30.215 1.00 96.12 196 ARG A CA 1
ATOM 1587 C C . ARG A 1 196 ? -11.223 -18.681 29.261 1.00 96.12 196 ARG A C 1
ATOM 1589 O O . ARG A 1 196 ? -11.368 -18.518 28.054 1.00 96.12 196 ARG A O 1
ATOM 1596 N N . HIS A 1 197 ? -10.033 -18.903 29.796 1.00 91.88 197 HIS A N 1
ATOM 1597 C CA . HIS A 1 197 ? -8.834 -19.044 28.987 1.00 91.88 197 HIS A CA 1
ATOM 1598 C C . HIS A 1 197 ? -8.882 -20.371 28.201 1.00 91.88 197 HIS A C 1
ATOM 1600 O O . HIS A 1 197 ? -9.064 -21.424 28.816 1.00 91.88 197 HIS A O 1
ATOM 1606 N N . PRO A 1 198 ? -8.702 -20.374 26.865 1.00 94.12 198 PRO A N 1
ATOM 1607 C CA . PRO A 1 198 ? -8.988 -21.548 26.036 1.00 94.12 198 PRO A CA 1
ATOM 1608 C C . PRO A 1 198 ? -8.068 -22.748 26.297 1.00 94.12 198 PRO A C 1
ATOM 1610 O O . PRO A 1 198 ? -8.480 -23.879 26.059 1.00 94.12 198 PRO A O 1
ATOM 1613 N N . SER A 1 199 ? -6.837 -22.536 26.782 1.00 93.25 199 SER A N 1
ATOM 1614 C CA . SER A 1 199 ? -5.902 -23.636 27.071 1.00 93.25 199 SER A CA 1
ATOM 1615 C C . SER A 1 199 ? -5.881 -24.086 28.532 1.00 93.25 199 SER A C 1
ATOM 1617 O O . SER A 1 199 ? -5.563 -25.241 28.793 1.00 93.25 199 SER A O 1
ATOM 1619 N N . THR A 1 200 ? -6.200 -23.206 29.487 1.00 95.31 200 THR A N 1
ATOM 1620 C CA . THR A 1 200 ? -6.071 -23.497 30.931 1.00 95.31 200 THR A CA 1
ATOM 1621 C C . THR A 1 200 ? -7.418 -23.634 31.633 1.00 95.31 200 THR A C 1
ATOM 1623 O O . THR A 1 200 ? -7.477 -24.159 32.738 1.00 95.31 200 THR A O 1
ATOM 1626 N N . GLY A 1 201 ? -8.507 -23.152 31.027 1.00 96.00 201 GLY A N 1
ATOM 1627 C CA . GLY A 1 201 ? -9.842 -23.136 31.629 1.00 96.00 201 GLY A CA 1
ATOM 1628 C C . GLY A 1 201 ? -10.026 -22.117 32.761 1.00 96.00 201 GLY A C 1
ATOM 1629 O O . GLY A 1 201 ? -11.137 -22.013 33.291 1.00 96.00 201 GLY A O 1
ATOM 1630 N N . ALA A 1 202 ? -8.975 -21.366 33.111 1.00 93.50 202 ALA A N 1
ATOM 1631 C CA . ALA A 1 202 ? -9.005 -20.334 34.143 1.00 93.50 202 ALA A CA 1
ATOM 1632 C C . ALA A 1 202 ? -10.005 -19.226 33.787 1.00 93.50 202 ALA A C 1
ATOM 1634 O O . ALA A 1 202 ? -10.146 -18.873 32.615 1.00 93.50 202 ALA A O 1
ATOM 1635 N N . GLU A 1 203 ? -10.701 -18.696 34.791 1.00 95.50 203 GLU A N 1
ATOM 1636 C CA . GLU A 1 203 ? -11.625 -17.576 34.615 1.00 95.50 203 GLU A CA 1
ATOM 1637 C C . GLU A 1 203 ? -10.850 -16.290 34.291 1.00 95.50 203 GLU A C 1
ATOM 1639 O O . GLU A 1 203 ? -9.781 -16.044 34.848 1.00 95.50 203 GLU A O 1
ATOM 1644 N N . LEU A 1 204 ? -11.361 -15.512 33.337 1.00 90.94 204 LEU A N 1
ATOM 1645 C CA . LEU A 1 204 ? -10.757 -14.272 32.860 1.00 90.94 204 LEU A CA 1
ATOM 1646 C C . LEU A 1 204 ? -11.663 -13.087 33.181 1.00 90.94 204 LEU A C 1
ATOM 1648 O O . LEU A 1 204 ? -12.816 -13.040 32.731 1.00 90.94 204 LEU A O 1
ATOM 1652 N N . ASP A 1 205 ? -11.093 -12.087 33.850 1.00 90.56 205 ASP A N 1
ATOM 1653 C CA . ASP A 1 205 ? -11.742 -10.795 34.035 1.00 90.56 205 ASP A CA 1
ATOM 1654 C C . ASP A 1 205 ? -12.117 -10.176 32.686 1.00 90.56 205 ASP A C 1
ATOM 1656 O O . ASP A 1 205 ? -11.461 -10.353 31.654 1.00 90.56 205 ASP A O 1
ATOM 1660 N N . CYS A 1 206 ? -13.234 -9.455 32.669 1.00 90.75 206 CYS A N 1
ATOM 1661 C CA . CYS A 1 206 ? -13.709 -8.837 31.448 1.00 90.75 206 CYS A CA 1
ATOM 1662 C C . CYS A 1 206 ? -12.911 -7.563 31.138 1.00 90.75 206 CYS A C 1
ATOM 1664 O O . CYS A 1 206 ? -13.102 -6.542 31.798 1.00 90.75 206 CYS A O 1
ATOM 1666 N N . ASP A 1 207 ? -12.136 -7.561 30.050 1.00 86.25 207 ASP A N 1
ATOM 1667 C CA . ASP A 1 207 ? -11.468 -6.363 29.514 1.00 86.25 207 ASP A CA 1
ATOM 1668 C C . ASP A 1 207 ? -12.432 -5.169 29.374 1.00 86.25 207 ASP A C 1
ATOM 1670 O O . ASP A 1 207 ? -12.062 -4.017 29.594 1.00 86.25 207 ASP A O 1
ATOM 1674 N N . ARG A 1 208 ? -13.708 -5.425 29.047 1.00 87.94 208 ARG A N 1
ATOM 1675 C CA . ARG A 1 208 ? -14.736 -4.377 28.944 1.00 87.94 208 ARG A CA 1
ATOM 1676 C C . ARG A 1 208 ? -15.021 -3.709 30.291 1.00 87.94 208 ARG A C 1
ATOM 1678 O O . ARG A 1 208 ? -15.210 -2.496 30.329 1.00 87.94 208 ARG A O 1
ATOM 1685 N N . GLN A 1 209 ? -15.053 -4.472 31.385 1.00 88.38 209 GLN A N 1
ATOM 1686 C CA . GLN A 1 209 ? -15.244 -3.919 32.729 1.00 88.38 209 GLN A CA 1
ATOM 1687 C C . GLN A 1 209 ? -14.051 -3.055 33.134 1.00 88.38 209 GLN A C 1
ATOM 1689 O O . GLN A 1 209 ? -14.250 -1.963 33.665 1.00 88.38 209 GLN A O 1
ATOM 1694 N N . LEU A 1 210 ? -12.833 -3.489 32.799 1.00 84.25 210 LEU A N 1
ATOM 1695 C CA . LEU A 1 210 ? -11.625 -2.696 33.015 1.00 84.25 210 LEU A CA 1
ATOM 1696 C C . LEU A 1 210 ? -11.703 -1.356 32.266 1.00 84.25 210 LEU A C 1
ATOM 1698 O O . LEU A 1 210 ? -11.470 -0.302 32.855 1.00 84.25 210 LEU A O 1
ATOM 1702 N N . ILE A 1 211 ? -12.118 -1.377 30.995 1.00 82.19 211 ILE A N 1
ATOM 1703 C CA . ILE A 1 211 ? -12.315 -0.159 30.192 1.00 82.19 211 ILE A CA 1
ATOM 1704 C C . ILE A 1 211 ? -13.360 0.756 30.830 1.00 82.19 211 ILE A C 1
ATOM 1706 O O . ILE A 1 211 ? -13.120 1.955 30.941 1.00 82.19 211 ILE A O 1
ATOM 1710 N N . TYR A 1 212 ? -14.498 0.226 31.283 1.00 86.06 212 TYR A N 1
ATOM 1711 C CA . TYR A 1 212 ? -15.496 1.044 31.974 1.00 86.06 212 TYR A CA 1
ATOM 1712 C C . TYR A 1 212 ? -14.962 1.647 33.274 1.00 86.06 212 TYR A C 1
ATOM 1714 O O . TYR A 1 212 ? -15.238 2.814 33.539 1.00 86.06 212 TYR A O 1
ATOM 1722 N N . GLY A 1 213 ? -14.168 0.905 34.050 1.00 84.56 213 GLY A N 1
ATOM 1723 C CA . GLY A 1 213 ? -13.523 1.424 35.258 1.00 84.56 213 GLY A CA 1
ATOM 1724 C C . GLY A 1 213 ? -12.602 2.606 34.953 1.00 84.56 213 GLY A C 1
ATOM 1725 O O . GLY A 1 213 ? -12.680 3.650 35.602 1.00 84.56 213 GLY A O 1
ATOM 1726 N N . VAL A 1 214 ? -11.798 2.481 33.900 1.00 80.56 214 VAL A N 1
ATOM 1727 C CA . VAL A 1 214 ? -10.899 3.541 33.436 1.00 80.56 214 VAL A CA 1
ATOM 1728 C C . VAL A 1 214 ? -11.676 4.751 32.897 1.00 80.56 214 VAL A C 1
ATOM 1730 O O . VAL A 1 214 ? -11.377 5.892 33.251 1.00 80.56 214 VAL A O 1
ATOM 1733 N N . LEU A 1 215 ? -12.719 4.528 32.093 1.00 82.00 215 LEU A N 1
ATOM 1734 C CA . LEU A 1 215 ? -13.569 5.607 31.585 1.00 82.00 215 LEU A CA 1
ATOM 1735 C C . LEU A 1 215 ? -14.313 6.330 32.717 1.00 82.00 215 LEU A C 1
ATOM 1737 O O . LEU A 1 215 ? -14.430 7.555 32.684 1.00 82.00 215 LEU A O 1
ATOM 1741 N N . ARG A 1 216 ? -14.775 5.598 33.739 1.00 84.31 216 ARG A N 1
ATOM 1742 C CA . ARG A 1 216 ? -15.403 6.174 34.935 1.00 84.31 216 ARG A CA 1
ATOM 1743 C C . ARG A 1 216 ? -14.416 7.070 35.673 1.00 84.31 216 ARG A C 1
ATOM 1745 O O . ARG A 1 216 ? -14.735 8.229 35.926 1.00 84.31 216 ARG A O 1
ATOM 1752 N N . MET A 1 217 ? -13.203 6.569 35.915 1.00 81.62 217 MET A N 1
ATOM 1753 C CA . MET A 1 217 ? -12.118 7.324 36.544 1.00 81.62 217 MET A CA 1
ATOM 1754 C C . MET A 1 217 ? -11.846 8.647 35.815 1.00 81.62 217 MET A C 1
ATOM 1756 O O . MET A 1 217 ? -11.713 9.684 36.458 1.00 81.62 217 MET A O 1
ATOM 1760 N N . TRP A 1 218 ? -11.824 8.649 34.480 1.00 73.94 218 TRP A N 1
ATOM 1761 C CA . TRP A 1 218 ? -11.573 9.874 33.708 1.00 73.94 218 TRP A CA 1
ATOM 1762 C C . TRP A 1 218 ? -12.770 10.794 33.555 1.00 73.94 218 TRP A C 1
ATOM 1764 O O . TRP A 1 218 ? -12.591 11.995 33.375 1.00 73.94 218 TRP A O 1
ATOM 1774 N N . SER A 1 219 ? -13.986 10.257 33.611 1.00 79.69 219 SER A N 1
ATOM 1775 C CA . SER A 1 219 ? -15.189 11.086 33.575 1.00 79.69 219 SER A CA 1
ATOM 1776 C C . SER A 1 219 ? -15.334 11.965 34.823 1.00 79.69 219 SER A C 1
ATOM 1778 O O . SER A 1 219 ? -16.155 12.876 34.823 1.00 79.69 219 SER A O 1
ATOM 1780 N N . GLY A 1 220 ? -14.576 11.683 35.895 1.00 80.06 220 GLY A N 1
ATOM 1781 C CA . GLY A 1 220 ? -14.725 12.340 37.197 1.00 80.06 220 GLY A CA 1
ATOM 1782 C C . GLY A 1 220 ? -16.060 12.028 37.883 1.00 80.06 220 GLY A C 1
ATOM 1783 O O . GLY A 1 220 ? -16.333 12.536 38.969 1.00 80.06 220 GLY A O 1
ATOM 1784 N N . SER A 1 221 ? -16.896 11.188 37.265 1.00 74.19 221 SER A N 1
ATOM 1785 C CA . SER A 1 221 ? -18.201 10.821 37.784 1.00 74.19 221 SER A CA 1
ATOM 1786 C C . SER A 1 221 ? -18.037 9.736 38.845 1.00 74.19 221 SER A C 1
ATOM 1788 O O . SER A 1 221 ? -17.638 8.610 38.548 1.00 74.19 221 SER A O 1
ATOM 1790 N N . ARG A 1 222 ? -18.373 10.063 40.100 1.00 73.94 222 ARG A N 1
ATOM 1791 C CA . ARG A 1 222 ? -18.517 9.083 41.198 1.00 73.94 222 ARG A CA 1
ATOM 1792 C C . ARG A 1 222 ? -19.766 8.208 41.054 1.00 73.94 222 ARG A C 1
ATOM 1794 O O . ARG A 1 222 ? -20.071 7.434 41.951 1.00 73.94 222 ARG A O 1
ATOM 1801 N N . ALA A 1 223 ? -20.519 8.393 39.980 1.00 57.78 223 ALA A N 1
ATOM 1802 C CA . ALA A 1 223 ? -21.890 7.954 39.901 1.00 57.78 223 ALA A CA 1
ATOM 1803 C C . ALA A 1 223 ? -21.996 6.448 39.579 1.00 57.78 223 ALA A C 1
ATOM 1805 O O . ALA A 1 223 ? -21.086 5.870 38.971 1.00 57.78 223 ALA A O 1
ATOM 1806 N N . ASP A 1 224 ? -23.053 5.825 40.114 1.00 71.50 224 ASP A N 1
ATOM 1807 C CA . ASP A 1 224 ? -23.302 4.383 40.249 1.00 71.50 224 ASP A CA 1
ATOM 1808 C C . ASP A 1 224 ? -23.486 3.647 38.902 1.00 71.50 224 ASP A C 1
ATOM 1810 O O . ASP A 1 224 ? -23.236 4.177 37.826 1.00 71.50 224 ASP A O 1
ATOM 1814 N N . ALA A 1 225 ? -23.832 2.355 38.924 1.00 65.88 225 ALA A N 1
ATOM 1815 C CA . ALA A 1 225 ? -23.943 1.514 37.720 1.00 65.88 225 ALA A CA 1
ATOM 1816 C C . ALA A 1 225 ? -24.924 2.042 36.641 1.00 65.88 225 ALA A C 1
ATOM 1818 O O . ALA A 1 225 ? -24.879 1.578 35.502 1.00 65.88 225 ALA A O 1
ATOM 1819 N N . ALA A 1 226 ? -25.770 3.025 36.971 1.00 63.75 226 ALA A N 1
ATOM 1820 C CA . ALA A 1 226 ? -26.643 3.720 36.025 1.00 63.75 226 ALA A CA 1
ATOM 1821 C C . ALA A 1 226 ? -25.880 4.600 35.005 1.00 63.75 226 ALA A C 1
ATOM 1823 O O . ALA A 1 226 ? -26.440 4.964 33.974 1.00 63.75 226 ALA A O 1
ATOM 1824 N N . ASP A 1 227 ? -24.593 4.891 35.224 1.00 84.12 227 ASP A N 1
ATOM 1825 C CA . ASP A 1 227 ? -23.817 5.822 34.391 1.00 84.12 227 ASP A CA 1
ATOM 1826 C C . ASP A 1 227 ? -23.131 5.212 33.169 1.00 84.12 227 ASP A C 1
ATOM 1828 O O . ASP A 1 227 ? -22.442 5.920 32.432 1.00 84.12 227 ASP A O 1
ATOM 1832 N N . VAL A 1 228 ? -23.313 3.918 32.896 1.00 83.31 228 VAL A N 1
ATOM 1833 C CA . VAL A 1 228 ? -22.697 3.284 31.716 1.00 83.31 228 VAL A CA 1
ATOM 1834 C C . VAL A 1 228 ? -23.152 3.968 30.421 1.00 83.31 228 VAL A C 1
ATOM 1836 O O . VAL A 1 228 ? -22.337 4.190 29.524 1.00 83.31 228 VAL A O 1
ATOM 1839 N N . GLU A 1 229 ? -24.425 4.366 30.337 1.00 87.44 229 GLU A N 1
ATOM 1840 C CA . GLU A 1 229 ? -24.956 5.093 29.178 1.00 87.44 229 GLU A CA 1
ATOM 1841 C C . GLU A 1 229 ? -24.344 6.491 29.042 1.00 87.44 229 GLU A C 1
ATOM 1843 O O . GLU A 1 229 ? -23.984 6.900 27.935 1.00 87.44 229 GLU A O 1
ATOM 1848 N N . LEU A 1 230 ? -24.160 7.201 30.160 1.00 87.31 230 LEU A N 1
ATOM 1849 C CA . LEU A 1 230 ? -23.537 8.522 30.176 1.00 87.31 230 LEU A CA 1
ATOM 1850 C C . LEU A 1 230 ? -22.068 8.439 29.751 1.00 87.31 230 LEU A C 1
ATOM 1852 O O . LEU A 1 230 ? -21.636 9.177 28.866 1.00 87.31 230 LEU A O 1
ATOM 1856 N N . ILE A 1 231 ? -21.312 7.503 30.332 1.00 86.12 231 ILE A N 1
ATOM 1857 C CA . ILE A 1 231 ? -19.908 7.254 29.989 1.00 86.12 231 ILE A CA 1
ATOM 1858 C C . ILE A 1 231 ? -19.778 6.945 28.496 1.00 86.12 231 ILE A C 1
ATOM 1860 O O . ILE A 1 231 ? -18.918 7.500 27.805 1.00 86.12 231 ILE A O 1
ATOM 1864 N N . GLN A 1 232 ? -20.662 6.099 27.971 1.00 87.25 232 GLN A N 1
ATOM 1865 C CA . GLN A 1 232 ? -20.677 5.765 26.557 1.00 87.25 232 GLN A CA 1
ATOM 1866 C C . GLN A 1 232 ? -21.006 6.974 25.676 1.00 87.25 232 GLN A C 1
ATOM 1868 O O . GLN A 1 232 ? -20.350 7.166 24.651 1.00 87.25 232 GLN A O 1
ATOM 1873 N N . ALA A 1 233 ? -21.993 7.789 26.047 1.00 89.62 233 ALA A N 1
ATOM 1874 C CA . ALA A 1 233 ? -22.354 8.989 25.300 1.00 89.62 233 ALA A CA 1
ATOM 1875 C C . ALA A 1 233 ? -21.196 9.999 25.266 1.00 89.62 233 ALA A C 1
ATOM 1877 O O . ALA A 1 233 ? -20.883 10.551 24.209 1.00 89.62 233 ALA A O 1
ATOM 1878 N N . VAL A 1 234 ? -20.500 10.187 26.393 1.00 86.75 234 VAL A N 1
ATOM 1879 C CA . VAL A 1 234 ? -19.307 11.042 26.487 1.00 86.75 234 VAL A CA 1
ATOM 1880 C C . VAL A 1 234 ? -18.192 10.516 25.589 1.00 86.75 234 VAL A C 1
ATOM 1882 O O . VAL A 1 234 ? -17.602 11.288 24.826 1.00 86.75 234 VAL A O 1
ATOM 1885 N N . PHE A 1 235 ? -17.921 9.211 25.643 1.00 86.25 235 PHE A N 1
ATOM 1886 C CA . PHE A 1 235 ? -16.902 8.572 24.820 1.00 86.25 235 PHE A CA 1
ATOM 1887 C C . PHE A 1 235 ? -17.220 8.684 23.322 1.00 86.25 235 PHE A C 1
ATOM 1889 O O . PHE A 1 235 ? -16.396 9.171 22.544 1.00 86.25 235 PHE A O 1
ATOM 1896 N N . LYS A 1 236 ? -18.437 8.305 22.918 1.00 90.00 236 LYS A N 1
ATOM 1897 C CA . LYS A 1 236 ? -18.902 8.396 21.529 1.00 90.00 236 LYS A CA 1
ATOM 1898 C C . LYS A 1 236 ? -18.842 9.835 21.023 1.00 90.00 236 LYS A C 1
ATOM 1900 O O . LYS A 1 236 ? -18.307 10.087 19.947 1.00 90.00 236 LYS A O 1
ATOM 1905 N N . GLY A 1 237 ? -19.268 10.793 21.845 1.00 89.62 237 GLY A N 1
ATOM 1906 C CA . GLY A 1 237 ? -19.177 12.211 21.525 1.00 89.62 237 GLY A CA 1
ATOM 1907 C C . GLY A 1 237 ? -17.739 12.700 21.314 1.00 89.62 237 GLY A C 1
ATOM 1908 O O . GLY A 1 237 ? -17.530 13.586 20.488 1.00 89.62 237 GLY A O 1
ATOM 1909 N N . HIS A 1 238 ? -16.741 12.151 22.017 1.00 87.12 238 HIS A N 1
ATOM 1910 C CA . HIS A 1 238 ? -15.325 12.463 21.765 1.00 87.12 238 HIS A CA 1
ATOM 1911 C C . HIS A 1 238 ? -14.820 11.836 20.464 1.00 87.12 238 HIS A C 1
ATOM 1913 O O . HIS A 1 238 ? -14.084 12.473 19.705 1.0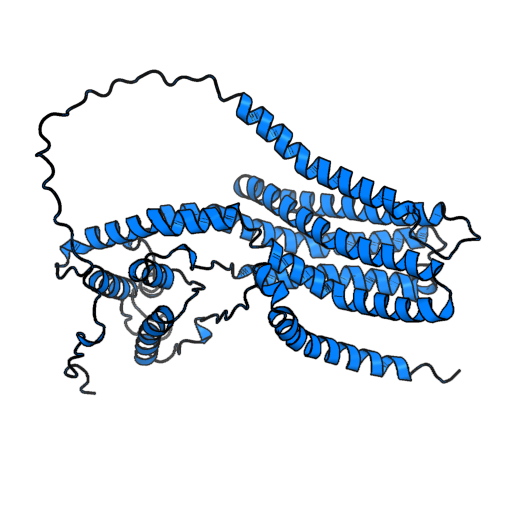0 87.12 238 HIS A O 1
ATOM 1919 N N . LEU A 1 239 ? -15.224 10.597 20.198 1.00 88.25 239 LEU A N 1
ATOM 1920 C CA . LEU A 1 239 ? -14.846 9.868 18.998 1.00 88.25 239 LEU A CA 1
ATOM 1921 C C . LEU A 1 239 ? -15.376 10.565 17.732 1.00 88.25 239 LEU A C 1
ATOM 1923 O O . LEU A 1 239 ? -14.613 10.799 16.794 1.00 88.25 239 LEU A O 1
ATOM 1927 N N . GLU A 1 240 ? -16.637 10.993 17.747 1.00 91.81 240 GLU A N 1
ATOM 1928 C CA . GLU A 1 240 ? -17.275 11.731 16.651 1.00 91.81 240 GLU A CA 1
ATOM 1929 C C . GLU A 1 240 ? -16.708 13.140 16.461 1.00 91.81 240 GLU A C 1
ATOM 1931 O O . GLU A 1 240 ? -16.466 13.554 15.328 1.00 91.81 240 GLU A O 1
ATOM 1936 N N . ARG A 1 241 ? -16.455 13.884 17.546 1.00 90.69 241 ARG A N 1
ATOM 1937 C CA . ARG A 1 241 ? -15.974 15.274 17.444 1.00 90.69 241 ARG A CA 1
ATOM 1938 C C . ARG A 1 241 ? -14.500 15.389 17.083 1.00 90.69 241 ARG A C 1
ATOM 1940 O O . ARG A 1 241 ? -14.122 16.338 16.400 1.00 90.69 241 ARG A O 1
ATOM 1947 N N . HIS A 1 242 ? -13.664 14.461 17.544 1.00 87.62 242 HIS A N 1
ATOM 1948 C CA . HIS A 1 242 ? -12.212 14.611 17.448 1.00 87.62 242 HIS A CA 1
ATOM 1949 C C . HIS A 1 242 ? -11.558 13.521 16.599 1.00 87.62 242 HIS A C 1
ATOM 1951 O O . HIS A 1 242 ? -10.794 13.831 15.681 1.00 87.62 242 HIS A O 1
ATOM 1957 N N . LEU A 1 243 ? -11.852 12.246 16.868 1.00 86.00 243 LEU A N 1
ATOM 1958 C CA . LEU A 1 243 ? -11.139 11.145 16.219 1.00 86.00 243 LEU A CA 1
ATOM 1959 C C . LEU A 1 243 ? -11.533 10.983 14.755 1.00 86.00 243 LEU A C 1
ATOM 1961 O O . LEU A 1 243 ? -10.657 10.966 13.892 1.00 86.00 243 LEU A O 1
ATOM 1965 N N . ILE A 1 244 ? -12.832 10.869 14.474 1.00 89.75 244 ILE A N 1
ATOM 1966 C CA . ILE A 1 244 ? -13.336 10.618 13.121 1.00 89.75 244 ILE A CA 1
ATOM 1967 C C . ILE A 1 244 ? -12.875 11.719 12.151 1.00 89.75 244 ILE A C 1
ATOM 1969 O O . ILE A 1 244 ? -12.249 11.373 11.146 1.00 89.75 244 ILE A O 1
ATOM 1973 N N . PRO A 1 245 ? -13.037 13.025 12.452 1.00 91.19 245 PRO A N 1
ATOM 1974 C CA . PRO A 1 245 ? -12.559 14.082 11.567 1.00 91.19 245 PRO A CA 1
ATOM 1975 C C . PRO A 1 245 ? -11.041 14.050 11.361 1.00 91.19 245 PRO A C 1
ATOM 1977 O O . PRO A 1 245 ? -10.570 14.288 10.249 1.00 91.19 245 PRO A O 1
ATOM 1980 N N . SER A 1 246 ? -10.257 13.720 12.397 1.00 86.38 246 SER A N 1
ATOM 1981 C CA . SER A 1 246 ? -8.796 13.570 12.291 1.00 86.38 246 SER A CA 1
ATOM 1982 C C . SER A 1 246 ? -8.417 12.410 11.360 1.00 86.38 246 SER A C 1
ATOM 1984 O O . SER A 1 246 ? -7.584 12.572 10.460 1.00 86.38 246 SER A O 1
ATOM 1986 N N . VAL A 1 247 ? -9.077 11.258 11.510 1.00 86.06 247 VAL A N 1
ATOM 1987 C CA . VAL A 1 247 ? -8.893 10.074 10.658 1.00 86.06 247 VAL A CA 1
ATOM 1988 C C . VAL A 1 247 ? -9.274 10.383 9.214 1.00 86.06 247 VAL A C 1
ATOM 1990 O O . VAL A 1 247 ? -8.470 10.163 8.307 1.00 86.06 247 VAL A O 1
ATOM 1993 N N . GLU A 1 248 ? -10.450 10.959 8.979 1.00 89.06 248 GLU A N 1
ATOM 1994 C CA . GLU A 1 248 ? -10.917 11.336 7.644 1.00 89.06 248 GLU A CA 1
ATOM 1995 C C . GLU A 1 248 ? -10.000 12.366 6.986 1.00 89.06 248 GLU A C 1
ATOM 1997 O O . GLU A 1 248 ? -9.617 12.215 5.821 1.00 89.06 248 GLU A O 1
ATOM 2002 N N . LYS A 1 249 ? -9.581 13.395 7.728 1.00 87.06 249 LYS A N 1
ATOM 2003 C CA . LYS A 1 249 ? -8.635 14.411 7.255 1.00 87.06 249 LYS A CA 1
ATOM 2004 C C . LYS A 1 249 ? -7.300 13.781 6.878 1.00 87.06 249 LYS A C 1
ATOM 2006 O O . LYS A 1 249 ? -6.748 14.146 5.845 1.00 87.06 249 LYS A O 1
ATOM 2011 N N . ARG A 1 250 ? -6.781 12.816 7.646 1.00 82.56 250 ARG A N 1
ATOM 2012 C CA . ARG A 1 250 ? -5.529 12.120 7.299 1.00 82.56 250 ARG A CA 1
AT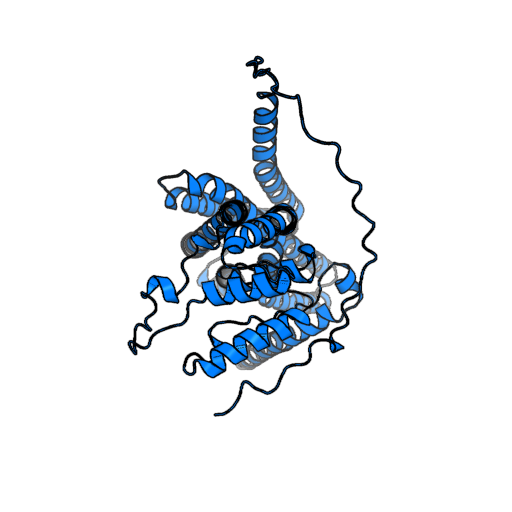OM 2013 C C . ARG A 1 250 ? -5.681 11.210 6.093 1.00 82.56 250 ARG A C 1
ATOM 2015 O O . ARG A 1 250 ? -4.841 11.282 5.202 1.00 82.56 250 ARG A O 1
ATOM 2022 N N . ILE A 1 251 ? -6.734 10.399 6.043 1.00 84.25 251 ILE A N 1
ATOM 2023 C CA . ILE A 1 251 ? -6.999 9.485 4.923 1.00 84.25 251 ILE A CA 1
ATOM 2024 C C . ILE A 1 251 ? -7.229 10.270 3.623 1.00 84.25 251 ILE A C 1
ATOM 2026 O O . ILE A 1 251 ? -6.812 9.829 2.552 1.00 84.25 251 ILE A O 1
ATOM 2030 N N . SER A 1 252 ? -7.865 11.444 3.703 1.00 81.19 252 SER A N 1
ATOM 2031 C CA . SER A 1 252 ? -8.152 12.292 2.540 1.00 81.19 252 SER A CA 1
ATOM 2032 C C . SER A 1 252 ? -6.979 13.176 2.107 1.00 81.19 252 SER A C 1
ATOM 2034 O O . SER A 1 252 ? -6.716 13.258 0.905 1.00 81.19 252 SER A O 1
ATOM 2036 N N . ARG A 1 253 ? -6.280 13.843 3.042 1.00 75.00 253 ARG A N 1
ATOM 2037 C CA . ARG A 1 253 ? -5.193 14.791 2.722 1.00 75.00 253 ARG A CA 1
ATOM 2038 C C . ARG A 1 253 ? -3.853 14.124 2.497 1.00 75.00 253 ARG A C 1
ATOM 2040 O O . ARG A 1 253 ? -3.102 14.554 1.626 1.00 75.00 253 ARG A O 1
ATOM 2047 N N . ASN A 1 254 ? -3.518 13.118 3.293 1.00 57.66 254 ASN A N 1
ATOM 2048 C CA . ASN A 1 254 ? -2.176 12.577 3.280 1.00 57.66 254 ASN A CA 1
ATOM 2049 C C . ASN A 1 254 ? -2.178 11.321 2.429 1.00 57.66 254 ASN A C 1
ATOM 2051 O O . ASN A 1 254 ? -2.910 10.371 2.691 1.00 57.66 254 ASN A O 1
ATOM 2055 N N . GLY A 1 255 ? -1.295 11.284 1.432 1.00 66.44 255 GLY A N 1
ATOM 2056 C CA . GLY A 1 255 ? -0.805 10.033 0.877 1.00 66.44 255 GLY A CA 1
ATOM 2057 C C . GLY A 1 255 ? -0.080 9.249 1.972 1.00 66.44 255 GLY A C 1
ATOM 2058 O O . GLY A 1 255 ? 1.138 9.116 1.939 1.00 66.44 255 GLY A O 1
ATOM 2059 N N . MET A 1 256 ? -0.820 8.750 2.963 1.00 72.69 256 MET A N 1
ATOM 2060 C CA . MET A 1 256 ? -0.317 7.966 4.085 1.00 72.69 256 MET A CA 1
ATOM 2061 C C . MET A 1 256 ? 0.451 6.753 3.567 1.00 72.69 256 MET A C 1
ATOM 2063 O O . MET A 1 256 ? 1.483 6.387 4.107 1.00 72.69 256 MET A O 1
ATOM 2067 N N . LEU A 1 257 ? -0.011 6.216 2.438 1.00 75.75 257 LEU A N 1
ATOM 2068 C CA . LEU A 1 257 ? 0.632 5.147 1.684 1.00 75.75 257 LEU A CA 1
ATOM 2069 C C . LEU A 1 257 ? 1.709 5.648 0.722 1.00 75.75 257 LEU A C 1
ATOM 2071 O O . LEU A 1 257 ? 2.619 4.910 0.373 1.00 75.75 257 LEU A O 1
ATOM 2075 N N . MET A 1 258 ? 1.632 6.909 0.299 1.00 77.88 258 MET A N 1
ATOM 2076 C CA . MET A 1 258 ? 2.558 7.489 -0.668 1.00 77.88 258 MET A CA 1
ATOM 2077 C C . MET A 1 258 ? 3.979 7.531 -0.113 1.00 77.88 258 MET A C 1
ATOM 2079 O O . MET A 1 258 ? 4.903 7.081 -0.782 1.00 77.88 258 MET A O 1
ATOM 2083 N N . ARG A 1 259 ? 4.163 8.004 1.124 1.00 78.06 259 ARG A N 1
ATOM 2084 C CA . ARG A 1 259 ? 5.502 8.076 1.731 1.00 78.06 259 ARG A CA 1
ATOM 2085 C C . ARG A 1 259 ? 6.158 6.685 1.870 1.00 78.06 259 ARG A C 1
ATOM 2087 O O . ARG A 1 259 ? 7.257 6.536 1.339 1.00 78.06 259 ARG A O 1
ATOM 2094 N N . PRO A 1 260 ? 5.517 5.665 2.484 1.00 76.00 260 PRO A N 1
ATOM 2095 C CA . PRO A 1 260 ? 6.088 4.319 2.574 1.00 76.00 260 PRO A CA 1
ATOM 2096 C C . PRO A 1 260 ? 6.320 3.651 1.218 1.00 76.00 260 PRO A C 1
ATOM 2098 O O . PRO A 1 260 ? 7.308 2.952 1.045 1.00 76.00 260 PRO A O 1
ATOM 2101 N N . LEU A 1 261 ? 5.440 3.857 0.236 1.00 75.56 261 LEU A N 1
ATOM 2102 C CA . LEU A 1 261 ? 5.621 3.254 -1.085 1.00 75.56 261 LEU A CA 1
ATOM 2103 C C . LEU A 1 261 ? 6.746 3.918 -1.885 1.00 75.56 261 LEU A C 1
ATOM 2105 O O . LEU A 1 261 ? 7.507 3.216 -2.545 1.00 75.56 261 LEU A O 1
ATOM 2109 N N . ILE A 1 262 ? 6.888 5.250 -1.816 1.00 77.69 262 ILE A N 1
ATOM 2110 C CA . ILE A 1 262 ? 8.050 5.940 -2.402 1.00 77.69 262 ILE A CA 1
ATOM 2111 C C . ILE A 1 262 ? 9.328 5.467 -1.728 1.00 77.69 262 ILE A C 1
ATOM 2113 O O . ILE A 1 262 ? 10.295 5.205 -2.433 1.00 77.69 262 ILE A O 1
ATOM 2117 N N . SER A 1 263 ? 9.348 5.332 -0.398 1.00 77.75 263 SER A N 1
ATOM 2118 C CA . SER A 1 263 ? 10.550 4.849 0.281 1.00 77.75 263 SER A CA 1
ATOM 2119 C C . SER A 1 263 ? 10.865 3.401 -0.098 1.00 77.75 263 SER A C 1
ATOM 2121 O O . SER A 1 263 ? 12.017 3.113 -0.397 1.00 77.75 263 SER A O 1
ATOM 2123 N N . ALA A 1 264 ? 9.865 2.515 -0.187 1.00 75.06 264 ALA A N 1
ATOM 2124 C CA . ALA A 1 264 ? 10.036 1.141 -0.673 1.00 75.06 264 ALA A CA 1
ATOM 2125 C C . ALA A 1 264 ? 10.653 1.104 -2.074 1.00 75.06 264 ALA A C 1
ATOM 2127 O O . ALA A 1 264 ? 11.619 0.383 -2.320 1.00 75.06 264 ALA A O 1
ATOM 2128 N N . ALA A 1 265 ? 10.102 1.907 -2.986 1.00 77.50 265 ALA A N 1
ATOM 2129 C CA . ALA A 1 265 ? 10.540 1.975 -4.370 1.00 77.50 265 ALA A CA 1
ATOM 2130 C C . ALA A 1 265 ? 11.938 2.581 -4.501 1.00 77.50 265 ALA A C 1
ATOM 2132 O O . ALA A 1 265 ? 12.767 2.048 -5.231 1.00 77.50 265 ALA A O 1
ATOM 2133 N N . ALA A 1 266 ? 12.223 3.652 -3.757 1.00 77.44 266 ALA A N 1
ATOM 2134 C CA . ALA A 1 266 ? 13.544 4.262 -3.707 1.00 77.44 266 ALA A CA 1
ATOM 2135 C C . ALA A 1 266 ? 14.584 3.269 -3.175 1.00 77.44 266 ALA A C 1
ATOM 2137 O O . ALA A 1 266 ? 15.633 3.117 -3.787 1.00 77.44 266 ALA A O 1
ATOM 2138 N N . ILE A 1 267 ? 14.271 2.534 -2.102 1.00 75.25 267 ILE A N 1
ATOM 2139 C CA . ILE A 1 267 ? 15.161 1.519 -1.520 1.00 75.25 267 ILE A CA 1
ATOM 2140 C C . ILE A 1 267 ? 15.364 0.343 -2.482 1.00 75.25 267 ILE A C 1
ATOM 2142 O O . ILE A 1 267 ? 16.487 -0.119 -2.649 1.00 75.25 267 ILE A O 1
ATOM 2146 N N . GLY A 1 268 ? 14.307 -0.119 -3.157 1.00 72.69 268 GLY A N 1
ATOM 2147 C CA . GLY A 1 268 ? 14.416 -1.158 -4.190 1.00 72.69 268 GLY A CA 1
ATOM 2148 C C . GLY A 1 268 ? 15.229 -0.722 -5.411 1.00 72.69 268 GLY A C 1
ATOM 2149 O O . GLY A 1 268 ? 15.920 -1.535 -6.015 1.00 72.69 268 GLY A O 1
ATOM 2150 N N . ALA A 1 269 ? 15.186 0.564 -5.762 1.00 75.75 269 ALA A N 1
ATOM 2151 C CA . ALA A 1 269 ? 15.939 1.116 -6.884 1.00 75.75 269 ALA A CA 1
ATOM 2152 C C . ALA A 1 269 ? 17.372 1.540 -6.508 1.00 75.75 269 ALA A C 1
ATOM 2154 O O . ALA A 1 269 ? 18.222 1.656 -7.388 1.00 75.75 269 ALA A O 1
ATOM 2155 N N . PHE A 1 270 ? 17.663 1.775 -5.224 1.00 77.81 270 PHE A N 1
ATOM 2156 C CA . PHE A 1 270 ? 18.919 2.380 -4.775 1.00 77.81 270 PHE A CA 1
ATOM 2157 C C . PHE A 1 270 ? 20.186 1.631 -5.219 1.00 77.81 270 PHE A C 1
ATOM 2159 O O . PHE A 1 270 ? 21.070 2.299 -5.751 1.00 77.81 270 PHE A O 1
ATOM 2166 N N . PRO A 1 271 ? 20.294 0.287 -5.101 1.00 73.56 271 PRO A N 1
ATOM 2167 C CA . PRO A 1 271 ? 21.493 -0.433 -5.547 1.00 73.56 271 PRO A CA 1
ATOM 2168 C C . PRO A 1 271 ? 21.825 -0.191 -7.026 1.00 73.56 271 PRO A C 1
ATOM 2170 O O . PRO A 1 271 ? 22.984 -0.160 -7.430 1.00 73.56 271 PRO A O 1
ATOM 2173 N N . PHE A 1 272 ? 20.792 0.025 -7.837 1.00 71.12 272 PHE A N 1
ATOM 2174 C CA . PHE A 1 272 ? 20.915 0.282 -9.265 1.00 71.12 272 PHE A CA 1
ATOM 2175 C C . PHE A 1 272 ? 21.330 1.723 -9.534 1.00 71.12 272 PHE A C 1
ATOM 2177 O O . PHE A 1 272 ? 22.226 1.969 -10.339 1.00 71.12 272 PHE A O 1
ATOM 2184 N N . PHE A 1 273 ? 20.729 2.674 -8.816 1.00 72.25 273 PHE A N 1
ATOM 2185 C CA . PHE A 1 273 ? 21.152 4.069 -8.864 1.00 72.25 273 PHE A CA 1
ATOM 2186 C C . PHE A 1 273 ? 22.604 4.244 -8.418 1.00 72.25 273 PHE A C 1
ATOM 2188 O O . PHE A 1 273 ? 23.317 5.027 -9.035 1.00 72.25 273 PHE A O 1
ATOM 2195 N N . SER A 1 274 ? 23.071 3.519 -7.397 1.00 75.94 274 SER A N 1
ATOM 2196 C CA . SER A 1 274 ? 24.462 3.623 -6.948 1.00 75.94 274 SER A CA 1
ATOM 2197 C C . SER A 1 274 ? 25.450 3.101 -7.988 1.00 75.94 274 SER A C 1
ATOM 2199 O O . SER A 1 274 ? 26.448 3.769 -8.251 1.00 75.94 274 SER A O 1
ATOM 2201 N N . ASP A 1 275 ? 25.157 1.961 -8.624 1.00 70.44 275 ASP A N 1
ATOM 2202 C CA . ASP A 1 275 ? 25.997 1.419 -9.703 1.00 70.44 275 ASP A CA 1
ATOM 2203 C C . ASP A 1 275 ? 26.013 2.363 -10.913 1.00 70.44 275 ASP A C 1
ATOM 2205 O O . ASP A 1 275 ? 27.058 2.585 -11.530 1.00 70.44 275 ASP A O 1
ATOM 2209 N N . PHE A 1 276 ? 24.861 2.963 -11.223 1.00 71.12 276 PHE A N 1
ATOM 2210 C CA . PHE A 1 276 ? 24.737 3.967 -12.269 1.00 71.12 276 PHE A CA 1
ATOM 2211 C C . PHE A 1 276 ? 25.590 5.204 -11.966 1.00 71.12 276 PHE A C 1
ATOM 2213 O O . PHE A 1 276 ? 26.445 5.560 -12.769 1.00 71.12 276 PHE A O 1
ATOM 2220 N N . ILE A 1 277 ? 25.434 5.809 -10.784 1.00 72.62 277 ILE A N 1
ATOM 2221 C CA . ILE A 1 277 ? 26.213 6.981 -10.357 1.00 72.62 277 ILE A CA 1
ATOM 2222 C C . ILE A 1 277 ? 27.714 6.680 -10.400 1.00 72.62 277 ILE A C 1
ATOM 2224 O O . ILE A 1 277 ? 28.478 7.487 -10.923 1.00 72.62 277 ILE A O 1
ATOM 2228 N N . ALA A 1 278 ? 28.146 5.520 -9.900 1.00 74.81 278 ALA A N 1
ATOM 2229 C CA . ALA A 1 278 ? 29.555 5.136 -9.917 1.00 74.81 278 ALA A CA 1
ATOM 2230 C C . ALA A 1 278 ? 30.106 5.053 -11.348 1.00 74.81 278 ALA A C 1
ATOM 2232 O O . ALA A 1 278 ? 31.178 5.590 -11.635 1.00 74.81 278 ALA A O 1
ATOM 2233 N N . ARG A 1 279 ? 29.354 4.432 -12.265 1.00 72.75 279 ARG A N 1
ATOM 2234 C CA . ARG A 1 279 ? 29.721 4.379 -13.684 1.00 72.75 279 ARG A CA 1
ATOM 2235 C C . ARG A 1 279 ? 29.806 5.775 -14.293 1.00 72.75 279 ARG A C 1
ATOM 2237 O O . ARG A 1 279 ? 30.726 6.037 -15.063 1.00 72.75 279 ARG A O 1
ATOM 2244 N N . GLU A 1 280 ? 28.899 6.669 -13.921 1.00 70.44 280 GLU A N 1
ATOM 2245 C CA . GLU A 1 280 ? 28.891 8.035 -14.438 1.00 70.44 280 GLU A CA 1
ATOM 2246 C C . GLU A 1 280 ? 30.042 8.892 -13.968 1.00 70.44 280 GLU A C 1
ATOM 2248 O O . GLU A 1 280 ? 30.617 9.636 -14.761 1.00 70.44 280 GLU A O 1
ATOM 2253 N N . VAL A 1 281 ? 30.428 8.744 -12.707 1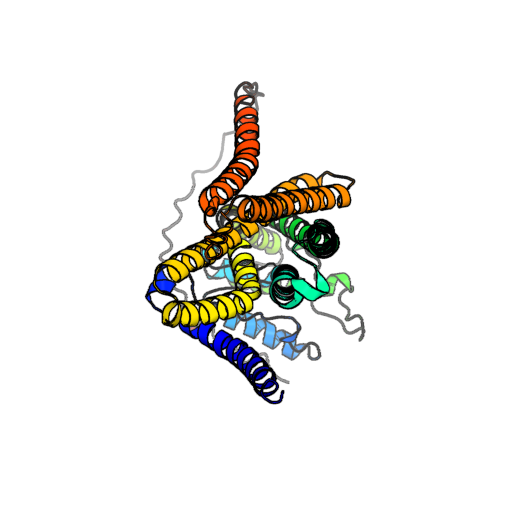.00 73.94 281 VAL A N 1
ATOM 2254 C CA . VAL A 1 281 ? 31.621 9.398 -12.182 1.00 73.94 281 VAL A CA 1
ATOM 2255 C C . VAL A 1 281 ? 32.847 8.960 -12.988 1.00 73.94 281 VAL A C 1
ATOM 2257 O O . VAL A 1 281 ? 33.612 9.807 -13.436 1.00 73.94 281 VAL A O 1
ATOM 2260 N N . VAL A 1 282 ? 32.996 7.661 -13.271 1.00 76.69 282 VAL A N 1
ATOM 2261 C CA . VAL A 1 282 ? 34.106 7.143 -14.094 1.00 76.69 282 VAL A CA 1
ATOM 2262 C C . VAL A 1 282 ? 34.060 7.688 -15.528 1.00 76.69 282 VAL A C 1
ATOM 2264 O O . VAL A 1 282 ? 35.088 8.105 -16.061 1.00 76.69 282 VAL A O 1
ATOM 2267 N N . MET A 1 283 ? 32.880 7.729 -16.155 1.00 72.44 283 MET A N 1
ATOM 2268 C CA . MET A 1 283 ? 32.720 8.243 -17.523 1.00 72.44 283 MET A CA 1
ATOM 2269 C C . MET A 1 283 ? 33.003 9.747 -17.621 1.00 72.44 283 MET A C 1
ATOM 2271 O O . MET A 1 283 ? 33.613 10.182 -18.597 1.00 72.44 283 MET A O 1
ATOM 2275 N N . LEU A 1 284 ? 32.622 10.532 -16.607 1.00 74.94 284 LEU A N 1
ATOM 2276 C CA . LEU A 1 284 ? 32.929 11.962 -16.522 1.00 74.94 284 LEU A CA 1
ATOM 2277 C C . LEU A 1 284 ? 34.440 12.223 -16.547 1.00 74.94 284 LEU A C 1
ATOM 2279 O O . LEU A 1 284 ? 34.880 13.161 -17.210 1.00 74.94 284 LEU A O 1
ATOM 2283 N N . PHE A 1 285 ? 35.233 11.379 -15.883 1.00 82.00 285 PHE A N 1
ATOM 2284 C CA . PHE A 1 285 ? 36.691 11.511 -15.892 1.00 82.00 285 PHE A CA 1
ATOM 2285 C C . PHE A 1 285 ? 37.336 11.092 -17.220 1.00 82.00 285 PHE A C 1
ATOM 2287 O O . PHE A 1 285 ? 38.386 11.625 -17.571 1.00 82.00 285 PHE A O 1
ATOM 2294 N N . HIS A 1 286 ? 36.727 10.168 -17.973 1.00 82.69 286 HIS A N 1
ATOM 2295 C CA . HIS A 1 286 ? 37.361 9.574 -19.156 1.00 82.69 286 HIS A CA 1
ATOM 2296 C C . HIS A 1 286 ? 36.856 10.071 -20.517 1.00 82.69 286 HIS A C 1
ATOM 2298 O O . HIS A 1 286 ? 37.611 9.980 -21.483 1.00 82.69 286 HIS A O 1
ATOM 2304 N N . HIS A 1 287 ? 35.602 10.514 -20.660 1.00 76.31 287 HIS A N 1
ATOM 2305 C CA . HIS A 1 287 ? 34.965 10.718 -21.980 1.00 76.31 287 HIS A CA 1
ATOM 2306 C C . HIS A 1 287 ? 34.379 12.126 -22.206 1.00 76.31 287 HIS A C 1
ATOM 2308 O O . HIS A 1 287 ? 33.671 12.356 -23.187 1.00 76.31 287 HIS A O 1
ATOM 2314 N N . GLY A 1 288 ? 34.711 13.094 -21.346 1.00 76.56 288 GLY A N 1
ATOM 2315 C CA . GLY A 1 288 ? 34.287 14.490 -21.495 1.00 76.56 288 GLY A CA 1
ATOM 2316 C C . GLY A 1 288 ? 32.810 14.742 -21.151 1.00 76.56 288 GLY A C 1
ATOM 2317 O O . GLY A 1 288 ? 32.011 13.827 -20.947 1.00 76.56 288 GLY A O 1
ATOM 2318 N N . TRP A 1 289 ? 32.433 16.022 -21.072 1.00 74.19 289 T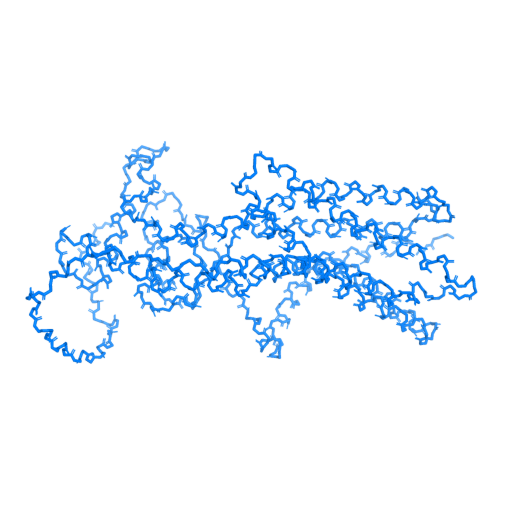RP A N 1
ATOM 2319 C CA . TRP A 1 289 ? 31.159 16.473 -20.484 1.00 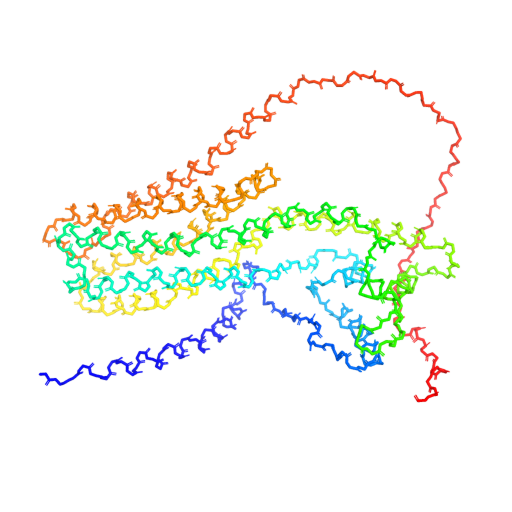74.19 289 TRP A CA 1
ATOM 2320 C C . TRP A 1 289 ? 29.891 16.015 -21.222 1.00 74.19 289 TRP A C 1
ATOM 2322 O O . TRP A 1 289 ? 28.829 15.906 -20.606 1.00 74.19 289 TRP A O 1
ATOM 2332 N N . LEU A 1 290 ? 29.976 15.717 -22.523 1.00 67.62 290 LEU A N 1
ATOM 2333 C CA . LEU A 1 290 ? 28.806 15.344 -23.329 1.00 67.62 290 LEU A CA 1
ATOM 2334 C C . LEU A 1 290 ? 28.221 13.978 -22.915 1.00 67.62 290 LEU A C 1
ATOM 2336 O O . LEU A 1 290 ? 26.999 13.799 -22.889 1.00 67.62 290 LEU A O 1
ATOM 2340 N N . SER A 1 291 ? 29.085 13.028 -22.530 1.00 63.25 291 SER A N 1
ATOM 2341 C CA . SER A 1 291 ? 28.658 11.726 -21.999 1.00 63.25 291 SER A CA 1
ATOM 2342 C C . SER A 1 291 ? 28.023 11.871 -20.615 1.00 63.25 291 SER A C 1
ATOM 2344 O O . SER A 1 291 ? 27.049 11.190 -20.312 1.00 63.25 291 SER A O 1
ATOM 2346 N N . THR A 1 292 ? 28.527 12.778 -19.778 1.00 65.12 292 THR A N 1
ATOM 2347 C CA . THR A 1 292 ? 27.991 12.985 -18.426 1.00 65.12 292 THR A CA 1
ATOM 2348 C C . THR A 1 292 ? 26.616 13.641 -18.446 1.00 65.12 292 THR A C 1
ATOM 2350 O O . THR A 1 292 ? 25.738 13.242 -17.687 1.00 65.12 292 THR A O 1
ATOM 2353 N N . TYR A 1 293 ? 26.396 14.618 -19.333 1.00 68.06 293 TYR A N 1
ATOM 2354 C CA . TYR A 1 293 ? 25.104 15.302 -19.457 1.00 68.06 293 TYR A CA 1
ATOM 2355 C C . TYR A 1 293 ? 23.972 14.327 -19.789 1.00 68.06 293 TYR A C 1
ATOM 2357 O O . TYR A 1 293 ? 22.922 14.307 -19.150 1.00 68.06 293 TYR A O 1
ATOM 2365 N N . THR A 1 294 ? 24.240 13.462 -20.759 1.00 60.91 294 THR A N 1
ATOM 2366 C CA . THR A 1 294 ? 23.369 12.372 -21.177 1.00 60.91 294 THR A CA 1
ATOM 2367 C C . THR A 1 294 ? 22.920 11.539 -19.981 1.00 60.91 294 THR A C 1
ATOM 2369 O O . THR A 1 294 ? 21.733 11.451 -19.673 1.00 60.91 294 THR A O 1
ATOM 2372 N N . ASN A 1 295 ? 23.861 10.968 -19.247 1.00 62.09 295 ASN A N 1
ATOM 2373 C CA . ASN A 1 295 ? 23.519 10.056 -18.176 1.00 62.09 295 ASN A CA 1
ATOM 2374 C C . ASN A 1 295 ? 22.943 10.768 -16.942 1.00 62.09 295 ASN A C 1
ATOM 2376 O O . ASN A 1 295 ? 22.102 10.202 -16.243 1.00 62.09 295 ASN A O 1
ATOM 2380 N N . LEU A 1 296 ? 23.278 12.043 -16.724 1.00 69.12 296 LEU A N 1
ATOM 2381 C CA . LEU A 1 296 ? 22.581 12.886 -15.755 1.00 69.12 296 LEU A CA 1
ATOM 2382 C C . LEU A 1 296 ? 21.086 12.999 -16.092 1.00 69.12 296 LEU A C 1
ATOM 2384 O O . LEU A 1 296 ? 20.250 12.819 -15.206 1.00 69.12 296 LEU A O 1
ATOM 2388 N N . CYS A 1 297 ? 20.725 13.217 -17.361 1.00 67.69 297 CYS A N 1
ATOM 2389 C CA . CYS A 1 297 ? 19.323 13.216 -17.789 1.00 67.69 297 CYS A CA 1
ATOM 2390 C C . CYS A 1 297 ? 18.633 11.866 -17.524 1.00 67.69 297 CYS A C 1
ATOM 2392 O O . CYS A 1 297 ? 17.443 11.845 -17.213 1.00 67.69 297 CYS A O 1
ATOM 2394 N N . LEU A 1 298 ? 19.366 10.749 -17.584 1.00 67.00 298 LEU A N 1
ATOM 2395 C CA . LEU A 1 298 ? 18.825 9.415 -17.308 1.00 67.00 298 LEU A CA 1
ATOM 2396 C C . LEU A 1 298 ? 18.568 9.218 -15.820 1.00 67.00 298 LEU A C 1
ATOM 2398 O O . LEU A 1 298 ? 17.497 8.754 -15.430 1.00 67.00 298 LEU A O 1
ATOM 2402 N N . GLY A 1 299 ? 19.528 9.626 -14.991 1.00 69.00 299 GLY A N 1
ATOM 2403 C CA . GLY A 1 299 ? 19.377 9.638 -13.541 1.00 69.00 299 GLY A CA 1
ATOM 2404 C C . GLY A 1 299 ? 18.189 10.498 -13.112 1.00 69.00 299 GLY A C 1
ATOM 2405 O O . GLY A 1 299 ? 17.340 10.035 -12.349 1.00 69.00 299 GLY A O 1
ATOM 2406 N N . LEU A 1 300 ? 18.071 11.712 -13.665 1.00 72.62 300 LEU A N 1
ATOM 2407 C CA . LEU A 1 300 ? 16.936 12.605 -13.420 1.00 72.62 300 LEU A CA 1
ATOM 2408 C C . LEU A 1 300 ? 15.616 11.976 -13.874 1.00 72.62 300 LEU A C 1
ATOM 2410 O O . LEU A 1 300 ? 14.648 11.985 -13.117 1.00 72.62 300 LEU A O 1
ATOM 2414 N N . TYR A 1 301 ? 15.572 11.375 -15.062 1.00 70.56 301 TYR A N 1
ATOM 2415 C CA . TYR A 1 301 ? 14.383 10.672 -15.537 1.00 70.56 301 TYR A CA 1
ATOM 2416 C C . TYR A 1 301 ? 13.933 9.581 -14.579 1.00 70.56 301 TYR A C 1
ATOM 2418 O O . TYR A 1 301 ? 12.759 9.541 -14.229 1.00 70.56 301 TYR A O 1
ATOM 2426 N N . PHE A 1 302 ? 14.839 8.719 -14.121 1.00 69.56 302 PHE A N 1
ATOM 2427 C CA . PHE A 1 302 ? 14.468 7.659 -13.191 1.00 69.56 302 PHE A CA 1
ATOM 2428 C C . PHE A 1 302 ? 13.999 8.221 -11.845 1.00 69.56 302 PHE A C 1
ATOM 2430 O O . PHE A 1 302 ? 13.049 7.695 -11.255 1.00 69.56 302 PHE A O 1
ATOM 2437 N N . LEU A 1 303 ? 14.605 9.323 -11.394 1.00 71.06 303 LEU A N 1
ATOM 2438 C CA . LEU A 1 303 ? 14.212 10.036 -10.182 1.00 71.06 303 LEU A CA 1
ATOM 2439 C C . LEU A 1 303 ? 12.800 10.640 -10.296 1.00 71.06 303 LEU A C 1
ATOM 2441 O O . LEU A 1 303 ? 12.072 10.652 -9.306 1.00 71.06 303 LEU A O 1
ATOM 2445 N N . PHE A 1 304 ? 12.368 11.057 -11.493 1.00 74.88 304 PHE A N 1
ATOM 2446 C CA . PHE A 1 304 ? 10.997 11.522 -11.760 1.00 74.88 304 PHE A CA 1
ATOM 2447 C C . PHE A 1 304 ? 10.007 10.390 -12.073 1.00 74.88 304 PHE A C 1
ATOM 2449 O O . PHE A 1 304 ? 8.849 10.444 -11.648 1.00 74.88 304 PHE A O 1
ATOM 2456 N N . TYR A 1 305 ? 10.444 9.350 -12.782 1.00 75.94 305 TYR A N 1
ATOM 2457 C CA . TYR A 1 305 ? 9.616 8.219 -13.188 1.00 75.94 305 TYR A CA 1
ATOM 2458 C C . TYR A 1 305 ? 9.111 7.439 -11.976 1.00 75.94 305 TYR A C 1
ATOM 2460 O O . TYR A 1 305 ? 7.929 7.110 -11.916 1.00 75.94 305 TYR A O 1
ATOM 2468 N N . MET A 1 306 ? 9.964 7.199 -10.974 1.00 73.62 306 MET A N 1
ATOM 2469 C CA . MET A 1 306 ? 9.583 6.432 -9.783 1.00 73.62 306 MET A CA 1
ATOM 2470 C C . MET A 1 306 ? 8.404 7.060 -9.012 1.00 73.62 306 MET A C 1
ATOM 2472 O O . MET A 1 306 ? 7.397 6.376 -8.816 1.00 73.62 306 MET A O 1
ATOM 2476 N N . PRO A 1 307 ? 8.420 8.352 -8.628 1.00 73.56 307 PRO A N 1
ATOM 2477 C CA . PRO A 1 307 ? 7.261 9.001 -8.017 1.00 73.56 307 PRO A CA 1
ATOM 2478 C C . PRO A 1 307 ? 5.994 8.937 -8.875 1.00 73.56 307 PRO A C 1
ATOM 2480 O O . PRO A 1 307 ? 4.907 8.717 -8.336 1.00 73.56 307 PRO A O 1
ATOM 2483 N N . VAL A 1 308 ? 6.109 9.114 -10.196 1.00 78.94 308 VAL A N 1
ATOM 2484 C CA . VAL A 1 308 ? 4.959 9.043 -11.113 1.00 78.94 308 VAL A CA 1
ATOM 2485 C C . VAL A 1 308 ? 4.392 7.627 -11.168 1.00 78.94 308 VAL A C 1
ATOM 2487 O O . VAL A 1 308 ? 3.179 7.450 -11.062 1.00 78.94 308 VAL A O 1
ATOM 2490 N N . PHE A 1 309 ? 5.255 6.619 -11.253 1.00 80.19 309 PHE A N 1
ATOM 2491 C CA . PHE A 1 309 ? 4.888 5.210 -11.253 1.00 80.19 309 PHE A CA 1
ATOM 2492 C C . PHE A 1 309 ? 4.144 4.819 -9.974 1.00 80.19 309 PHE A C 1
ATOM 2494 O O . PHE A 1 309 ? 3.046 4.264 -10.034 1.00 80.19 309 PHE A O 1
ATOM 2501 N N . ILE A 1 310 ? 4.679 5.183 -8.805 1.00 80.38 310 ILE A N 1
ATOM 2502 C CA . ILE A 1 310 ? 4.024 4.886 -7.527 1.00 80.38 310 ILE A CA 1
ATOM 2503 C C . ILE A 1 310 ? 2.702 5.657 -7.392 1.00 80.38 310 ILE A C 1
ATOM 2505 O O . ILE A 1 310 ? 1.713 5.107 -6.902 1.00 80.38 310 ILE A O 1
ATOM 2509 N N . ARG A 1 311 ? 2.627 6.906 -7.873 1.00 81.50 311 ARG A N 1
ATOM 2510 C CA . ARG A 1 311 ? 1.350 7.634 -7.945 1.00 81.50 311 ARG A CA 1
ATOM 2511 C C . ARG A 1 311 ? 0.338 6.908 -8.827 1.00 81.50 311 ARG A C 1
ATOM 2513 O O . ARG A 1 311 ? -0.815 6.794 -8.422 1.00 81.50 311 ARG A O 1
ATOM 2520 N N . CYS A 1 312 ? 0.750 6.380 -9.979 1.00 82.44 312 CYS A N 1
ATOM 2521 C CA . CYS A 1 312 ? -0.120 5.583 -10.844 1.00 82.44 312 CYS A CA 1
ATOM 2522 C C . CYS A 1 312 ? -0.609 4.317 -10.130 1.00 82.44 312 CYS A C 1
ATOM 2524 O O . CYS A 1 312 ? -1.810 4.055 -10.139 1.00 82.44 312 CYS A O 1
ATOM 2526 N N . LEU A 1 313 ? 0.272 3.592 -9.428 1.00 83.31 313 LEU A N 1
ATOM 2527 C CA . LEU A 1 313 ? -0.113 2.433 -8.612 1.00 83.31 313 LEU A CA 1
ATOM 2528 C C . LEU A 1 313 ? -1.163 2.791 -7.553 1.00 83.31 313 LEU A C 1
ATOM 2530 O O . LEU A 1 313 ? -2.165 2.092 -7.410 1.00 83.31 313 LEU A O 1
ATOM 2534 N N . LEU A 1 314 ? -0.979 3.906 -6.845 1.00 83.69 314 LEU A N 1
ATOM 2535 C CA . LEU A 1 314 ? -1.933 4.379 -5.841 1.00 83.69 314 LEU A CA 1
ATOM 2536 C C . LEU A 1 314 ? -3.265 4.829 -6.439 1.00 83.69 314 LEU A C 1
ATOM 2538 O O . LEU A 1 314 ? -4.320 4.564 -5.861 1.00 83.69 314 LEU A O 1
ATOM 2542 N N . LEU A 1 315 ? -3.239 5.503 -7.588 1.00 85.06 315 LEU A N 1
ATOM 2543 C CA . LEU A 1 315 ? -4.446 5.904 -8.306 1.00 85.06 315 LEU A CA 1
ATOM 2544 C C . LEU A 1 315 ? -5.222 4.680 -8.783 1.00 85.06 315 LEU A C 1
ATOM 2546 O O . LEU A 1 315 ? -6.434 4.614 -8.576 1.00 85.06 315 LEU A O 1
ATOM 2550 N N . LEU A 1 316 ? -4.527 3.688 -9.341 1.00 85.12 316 LEU A N 1
ATOM 2551 C CA . LEU A 1 316 ? -5.117 2.409 -9.711 1.00 85.12 316 LEU A CA 1
ATOM 2552 C C . LEU A 1 316 ? -5.712 1.717 -8.491 1.00 85.12 316 LEU A C 1
ATOM 2554 O O . LEU A 1 316 ? -6.870 1.316 -8.563 1.00 85.12 316 LEU A O 1
ATOM 2558 N N . GLY A 1 317 ? -4.997 1.654 -7.366 1.00 84.62 317 GLY A N 1
ATOM 2559 C CA . GLY A 1 317 ? -5.510 1.114 -6.104 1.00 84.62 317 GLY A CA 1
ATOM 2560 C C . GLY A 1 317 ? -6.752 1.854 -5.593 1.00 84.62 317 GLY A C 1
ATOM 2561 O O . GLY A 1 317 ? -7.718 1.238 -5.151 1.00 84.62 317 GLY A O 1
ATOM 2562 N N . LYS A 1 318 ? -6.794 3.185 -5.723 1.00 85.25 318 LYS A N 1
ATOM 2563 C CA . LYS A 1 318 ? -7.950 4.016 -5.348 1.00 85.25 318 LYS A CA 1
ATOM 2564 C C . LYS A 1 318 ? -9.160 3.795 -6.261 1.00 85.25 318 LYS A C 1
ATOM 2566 O O . LYS A 1 318 ? -10.296 3.786 -5.788 1.00 85.25 318 LYS A O 1
ATOM 2571 N N . VAL A 1 319 ? -8.947 3.643 -7.567 1.00 86.56 319 VAL A N 1
ATOM 2572 C CA . VAL A 1 319 ? -10.015 3.301 -8.524 1.00 86.56 319 VAL A CA 1
ATOM 2573 C C . VAL A 1 319 ? -10.499 1.871 -8.281 1.00 86.56 319 VAL A C 1
ATOM 2575 O O . VAL A 1 319 ? -11.706 1.619 -8.266 1.00 86.56 319 VAL A O 1
ATOM 2578 N N . GLY A 1 320 ? -9.563 0.957 -8.025 1.00 85.69 320 GLY A N 1
ATOM 2579 C CA . GLY A 1 320 ? -9.818 -0.436 -7.697 1.00 85.69 320 GLY A CA 1
ATOM 2580 C C . GLY A 1 320 ? -10.657 -0.580 -6.440 1.00 85.69 320 GLY A C 1
ATOM 2581 O O . GLY A 1 320 ? -11.701 -1.216 -6.502 1.00 85.69 320 GLY A O 1
ATOM 2582 N N . SER A 1 321 ? -10.297 0.088 -5.341 1.00 87.38 321 SER A N 1
ATOM 2583 C CA . SER A 1 321 ? -11.017 -0.000 -4.061 1.00 87.38 321 SER A CA 1
ATOM 2584 C C . SER A 1 321 ? -12.474 0.473 -4.136 1.00 87.38 321 SER A C 1
ATOM 2586 O O . SER A 1 321 ? -13.339 -0.048 -3.429 1.00 87.38 321 SER A O 1
ATOM 2588 N N . ARG A 1 322 ? -12.791 1.421 -5.031 1.00 87.62 322 ARG A N 1
ATOM 2589 C CA . ARG A 1 322 ? -14.181 1.828 -5.304 1.00 87.62 322 ARG A CA 1
ATOM 2590 C C . ARG A 1 322 ? -14.984 0.706 -5.957 1.00 87.62 322 ARG A C 1
ATOM 2592 O O . ARG A 1 322 ? -16.126 0.483 -5.572 1.00 87.62 322 ARG A O 1
ATOM 2599 N N . ARG A 1 323 ? -14.391 -0.001 -6.924 1.00 88.19 323 ARG A N 1
ATOM 2600 C CA . ARG A 1 323 ? -15.025 -1.142 -7.609 1.00 88.19 323 ARG A CA 1
ATOM 2601 C C . ARG A 1 323 ? -14.976 -2.429 -6.783 1.00 88.19 323 ARG A C 1
ATOM 2603 O O . ARG A 1 323 ? -15.846 -3.278 -6.937 1.00 88.19 323 ARG A O 1
ATOM 2610 N N . TRP A 1 324 ? -14.009 -2.545 -5.876 1.00 88.62 324 TRP A N 1
ATOM 2611 C CA . TRP A 1 324 ? -13.769 -3.707 -5.022 1.00 88.62 324 TRP A CA 1
ATOM 2612 C C . TRP A 1 324 ? -14.970 -4.077 -4.154 1.00 88.62 324 TRP A C 1
ATOM 2614 O O . TRP A 1 324 ? -15.253 -5.254 -3.970 1.00 88.62 324 TRP A O 1
ATOM 2624 N N . ARG A 1 325 ? -15.695 -3.072 -3.645 1.00 83.12 325 ARG A N 1
ATOM 2625 C CA . ARG A 1 325 ? -16.856 -3.285 -2.767 1.00 83.12 325 ARG A CA 1
ATOM 2626 C C . ARG A 1 325 ? -18.101 -3.805 -3.482 1.00 83.12 325 ARG A C 1
ATOM 2628 O O . ARG A 1 325 ? -18.918 -4.439 -2.833 1.00 83.12 325 ARG A O 1
ATOM 2635 N N . GLY A 1 326 ? -18.261 -3.513 -4.773 1.00 81.75 326 GLY A N 1
ATOM 2636 C CA . GLY A 1 326 ? -19.482 -3.844 -5.520 1.00 81.75 326 GLY A CA 1
ATOM 2637 C C . GLY A 1 326 ? -19.310 -4.927 -6.583 1.00 81.75 326 GLY A C 1
ATOM 2638 O O . GLY A 1 326 ? -20.301 -5.403 -7.122 1.00 81.75 326 GLY A O 1
ATOM 2639 N N . SER A 1 327 ? -18.077 -5.299 -6.930 1.00 77.94 327 SER A N 1
ATOM 2640 C CA . SER A 1 327 ? -17.831 -6.272 -7.994 1.00 77.94 327 SER A CA 1
ATOM 2641 C C . SER A 1 327 ? -17.843 -7.696 -7.447 1.00 77.94 327 SER A C 1
ATOM 2643 O O . SER A 1 327 ? -17.028 -8.035 -6.589 1.00 77.94 327 SER A O 1
ATOM 2645 N N . CYS A 1 328 ? -18.677 -8.563 -8.028 1.00 82.06 328 CYS A N 1
ATOM 2646 C CA . CYS A 1 328 ? -18.578 -10.014 -7.840 1.00 82.06 328 CYS A CA 1
ATOM 2647 C C . CYS A 1 328 ? -17.205 -10.556 -8.283 1.00 82.06 328 CYS A C 1
ATOM 2649 O O . CYS A 1 328 ? -16.764 -11.599 -7.813 1.00 82.06 328 CYS A O 1
ATOM 2651 N N . CYS A 1 329 ? -16.494 -9.831 -9.156 1.00 86.25 329 CYS A N 1
ATOM 2652 C CA . CYS A 1 329 ? -15.216 -10.247 -9.723 1.00 86.25 329 CYS A CA 1
ATOM 2653 C C . CYS A 1 329 ? -14.062 -9.365 -9.225 1.00 86.25 329 CYS A C 1
ATOM 2655 O O . CYS A 1 329 ? -13.578 -8.482 -9.939 1.00 86.25 329 CYS A O 1
ATOM 2657 N N . LYS A 1 330 ? -13.580 -9.626 -8.004 1.00 90.94 330 LYS A N 1
ATOM 2658 C CA . LYS A 1 330 ? -12.341 -9.026 -7.463 1.00 90.94 330 LYS A CA 1
ATOM 2659 C C . LYS A 1 330 ? -11.136 -9.288 -8.378 1.00 90.94 330 LYS A C 1
ATOM 2661 O O . LYS A 1 330 ? -10.360 -8.374 -8.651 1.00 90.94 330 LYS A O 1
ATOM 2666 N N . CYS A 1 331 ? -11.037 -10.501 -8.927 1.00 91.75 331 CYS A N 1
ATOM 2667 C CA . CYS A 1 331 ? -9.984 -10.899 -9.867 1.00 91.75 331 CYS A CA 1
ATOM 2668 C C . CYS A 1 331 ? -9.964 -10.035 -11.134 1.00 91.75 331 CYS A C 1
ATOM 2670 O O . CYS A 1 331 ? -8.889 -9.668 -11.590 1.00 91.75 331 CYS A O 1
ATOM 2672 N N . LEU A 1 332 ? -11.132 -9.645 -11.661 1.00 90.69 332 LEU A N 1
ATOM 2673 C CA . LEU A 1 332 ? -11.217 -8.793 -12.850 1.00 90.69 332 LEU A CA 1
ATOM 2674 C C . LEU A 1 332 ? -10.658 -7.391 -12.580 1.00 90.69 332 LEU A C 1
ATOM 2676 O O . LEU A 1 332 ? -9.956 -6.836 -13.418 1.00 90.69 332 LEU A O 1
ATOM 2680 N N . VAL A 1 333 ? -10.925 -6.824 -11.398 1.00 90.00 333 VAL A N 1
ATOM 2681 C CA . VAL A 1 333 ? -10.370 -5.516 -11.012 1.00 90.00 333 VAL A CA 1
ATOM 2682 C C . VAL A 1 333 ? -8.843 -5.578 -10.966 1.00 90.00 333 VAL A C 1
ATOM 2684 O O . VAL A 1 333 ? -8.186 -4.711 -11.541 1.00 90.00 333 VAL A O 1
ATOM 2687 N N . VAL A 1 334 ? -8.289 -6.623 -10.344 1.00 91.31 334 VAL A N 1
ATOM 2688 C CA . VAL A 1 334 ? -6.836 -6.836 -10.255 1.00 91.31 334 VAL A CA 1
ATOM 2689 C C . VAL A 1 334 ? -6.224 -7.080 -11.634 1.00 91.31 334 VAL A C 1
ATOM 2691 O O . VAL A 1 334 ? -5.211 -6.468 -11.962 1.00 91.31 334 VAL A O 1
ATOM 2694 N N . ALA A 1 335 ? -6.852 -7.913 -12.467 1.00 89.19 335 ALA A N 1
ATOM 2695 C CA . ALA A 1 335 ? -6.393 -8.196 -13.825 1.00 89.19 335 ALA A CA 1
ATOM 2696 C C . ALA A 1 335 ? -6.365 -6.927 -14.688 1.00 89.19 335 ALA A C 1
ATOM 2698 O O . ALA A 1 335 ? -5.372 -6.665 -15.359 1.00 89.19 335 ALA A O 1
ATOM 2699 N N . CYS A 1 336 ? -7.400 -6.083 -14.609 1.00 88.75 336 CYS A N 1
ATOM 2700 C CA . CYS A 1 336 ? -7.426 -4.793 -15.297 1.00 88.75 336 CYS A CA 1
ATOM 2701 C C . CYS A 1 336 ? -6.316 -3.850 -14.810 1.00 88.75 336 CYS A C 1
ATOM 2703 O O . CYS A 1 336 ? -5.692 -3.175 -15.622 1.00 88.75 336 CYS A O 1
ATOM 2705 N N . GLN A 1 337 ? -6.041 -3.795 -13.502 1.00 88.94 337 GLN A N 1
ATOM 2706 C CA . GLN A 1 337 ? -4.944 -2.978 -12.966 1.00 88.94 337 GLN A CA 1
ATOM 2707 C C . GLN A 1 337 ? -3.577 -3.488 -13.436 1.00 88.94 337 GLN A C 1
ATOM 2709 O O . GLN A 1 337 ? -2.749 -2.691 -13.875 1.00 88.94 337 GLN A O 1
ATOM 2714 N N . ALA A 1 338 ? -3.359 -4.805 -13.400 1.00 87.25 338 ALA A N 1
ATOM 2715 C CA . ALA A 1 338 ? -2.144 -5.433 -13.908 1.00 87.25 338 ALA A CA 1
ATOM 2716 C C . ALA A 1 338 ? -1.969 -5.184 -15.414 1.00 87.25 338 ALA A C 1
ATOM 2718 O O . ALA A 1 338 ? -0.871 -4.844 -15.846 1.00 87.25 338 ALA A O 1
ATOM 2719 N N . LEU A 1 339 ? -3.052 -5.252 -16.195 1.00 87.81 339 LEU A N 1
ATOM 2720 C CA . LEU A 1 339 ? -3.045 -4.935 -17.622 1.00 87.81 339 LEU A CA 1
ATOM 2721 C C . LEU A 1 339 ? -2.672 -3.471 -17.879 1.00 87.81 339 LEU A C 1
ATOM 2723 O O . LEU A 1 339 ? -1.859 -3.199 -18.754 1.00 87.81 339 LEU A O 1
ATOM 2727 N N . VAL A 1 340 ? -3.213 -2.520 -17.109 1.00 86.81 340 VAL A N 1
ATOM 2728 C CA . VAL A 1 340 ? -2.828 -1.105 -17.246 1.00 86.81 340 VAL A CA 1
ATOM 2729 C C . VAL A 1 340 ? -1.339 -0.920 -16.957 1.00 86.81 340 VAL A C 1
ATOM 2731 O O . VAL A 1 340 ? -0.658 -0.241 -17.720 1.00 86.81 340 VAL A O 1
ATOM 2734 N N . MET A 1 341 ? -0.806 -1.556 -15.911 1.00 83.12 341 MET A N 1
ATOM 2735 C CA . MET A 1 341 ? 0.632 -1.493 -15.626 1.00 83.12 341 MET A CA 1
ATOM 2736 C C . MET A 1 341 ? 1.473 -2.137 -16.720 1.00 83.12 341 MET A C 1
ATOM 2738 O O . MET A 1 341 ? 2.503 -1.586 -17.094 1.00 83.12 341 MET A O 1
ATOM 2742 N N . PHE A 1 342 ? 1.018 -3.267 -17.257 1.00 83.50 342 PHE A N 1
ATOM 2743 C CA . PHE A 1 342 ? 1.651 -3.918 -18.392 1.00 83.50 342 PHE A CA 1
ATOM 2744 C C . PHE A 1 342 ? 1.723 -2.979 -19.599 1.00 83.50 342 PHE A C 1
ATOM 2746 O O . PHE A 1 342 ? 2.802 -2.780 -20.147 1.00 83.50 342 PHE A O 1
ATOM 2753 N N . LEU A 1 343 ? 0.613 -2.332 -19.961 1.00 84.69 343 LEU A N 1
ATOM 2754 C CA . LEU A 1 343 ? 0.570 -1.377 -21.069 1.00 84.69 343 LEU A CA 1
ATOM 2755 C C . LEU A 1 343 ? 1.496 -0.178 -20.831 1.00 84.69 343 LEU A C 1
ATOM 2757 O O . LEU A 1 343 ? 2.219 0.215 -21.742 1.00 84.69 343 LEU A O 1
ATOM 2761 N N . VAL A 1 344 ? 1.533 0.368 -19.610 1.00 79.81 344 VAL A N 1
ATOM 2762 C CA . VAL A 1 344 ? 2.467 1.449 -19.247 1.00 79.81 344 VAL A CA 1
ATOM 2763 C C . VAL A 1 344 ? 3.918 0.994 -19.424 1.00 79.81 344 VAL A C 1
ATOM 2765 O O . VAL A 1 344 ? 4.704 1.701 -20.051 1.00 79.81 344 VAL A O 1
ATOM 2768 N N . SER A 1 345 ? 4.269 -0.201 -18.946 1.00 76.44 345 SER A N 1
ATOM 2769 C CA . SER A 1 345 ? 5.616 -0.754 -19.113 1.00 76.44 345 SER A CA 1
ATOM 2770 C C . SER A 1 345 ? 5.965 -1.016 -20.580 1.00 76.44 345 SER A C 1
ATOM 2772 O O . SER A 1 345 ? 7.077 -0.704 -21.000 1.00 76.44 345 SER A O 1
ATOM 2774 N N . VAL A 1 346 ? 5.026 -1.524 -21.386 1.00 78.44 346 VAL A N 1
ATOM 2775 C CA . VAL A 1 346 ? 5.221 -1.715 -22.832 1.00 78.44 346 VAL A CA 1
ATOM 2776 C C . VAL A 1 346 ? 5.482 -0.380 -23.519 1.00 78.44 346 VAL A C 1
ATOM 2778 O O . VAL A 1 346 ? 6.427 -0.289 -24.295 1.00 78.44 346 VAL A O 1
ATOM 2781 N N . VAL A 1 347 ? 4.718 0.671 -23.209 1.00 78.00 347 VAL A N 1
ATOM 2782 C CA . VAL A 1 347 ? 4.948 2.013 -23.771 1.00 78.00 347 VAL A CA 1
ATOM 2783 C C . VAL A 1 347 ? 6.352 2.520 -23.428 1.00 78.00 347 VAL A C 1
ATOM 2785 O O . VAL A 1 347 ? 7.035 3.054 -24.302 1.00 78.00 347 VAL A O 1
ATOM 2788 N N . VAL A 1 348 ? 6.821 2.302 -22.196 1.00 72.81 348 VAL A N 1
ATOM 2789 C CA . VAL A 1 348 ? 8.182 2.677 -21.776 1.00 72.81 348 VAL A CA 1
ATOM 2790 C C . VAL A 1 348 ? 9.245 1.894 -22.558 1.00 72.81 348 VAL A C 1
ATOM 2792 O O . VAL A 1 348 ? 10.184 2.494 -23.080 1.00 72.81 348 VAL A O 1
ATOM 2795 N N . VAL A 1 349 ? 9.092 0.573 -22.705 1.00 71.88 349 VAL A N 1
ATOM 2796 C CA . VAL A 1 349 ? 10.046 -0.289 -23.433 1.00 71.88 349 VAL A CA 1
ATOM 2797 C C . VAL A 1 349 ? 10.046 -0.016 -24.942 1.00 71.88 349 VAL A C 1
ATOM 2799 O O . VAL A 1 349 ? 11.106 0.006 -25.574 1.00 71.88 349 VAL A O 1
ATOM 2802 N N . VAL A 1 350 ? 8.873 0.201 -25.540 1.00 74.31 350 VAL A N 1
ATOM 2803 C CA . VAL A 1 350 ? 8.732 0.535 -26.964 1.00 74.31 350 VAL A CA 1
ATOM 2804 C C . VAL A 1 350 ? 9.336 1.898 -27.232 1.00 74.31 350 VAL A C 1
ATOM 2806 O O . VAL A 1 350 ? 10.124 2.022 -28.166 1.00 74.31 350 VAL A O 1
ATOM 2809 N N . GLY A 1 351 ? 9.053 2.887 -26.381 1.00 72.25 351 GLY A N 1
ATOM 2810 C CA . GLY A 1 351 ? 9.737 4.168 -26.433 1.00 72.25 351 GLY A CA 1
ATOM 2811 C C . GLY A 1 351 ? 11.252 3.958 -26.425 1.00 72.25 351 GLY A C 1
ATOM 2812 O O . GLY A 1 351 ? 11.917 4.432 -27.346 1.00 72.25 351 GLY A O 1
ATOM 2813 N N . TYR A 1 352 ? 11.771 3.161 -25.470 1.00 70.00 352 TYR A N 1
ATOM 2814 C CA . TYR A 1 352 ? 13.206 2.849 -25.313 1.00 70.00 352 TYR A CA 1
ATOM 2815 C C . TYR A 1 352 ? 13.809 2.252 -26.576 1.00 70.00 352 TYR A C 1
ATOM 2817 O O . TYR A 1 352 ? 14.901 2.613 -27.015 1.00 70.00 352 TYR A O 1
ATOM 2825 N N . SER A 1 353 ? 13.055 1.374 -27.216 1.00 68.56 353 SER A N 1
ATOM 2826 C CA . SER A 1 353 ? 13.473 0.720 -28.445 1.00 68.56 353 SER A CA 1
ATOM 2827 C C . SER A 1 353 ? 13.465 1.670 -29.643 1.00 68.56 353 SER A C 1
ATOM 2829 O O . SER A 1 353 ? 14.418 1.659 -30.419 1.00 68.56 353 SER A O 1
ATOM 2831 N N . LEU A 1 354 ? 12.424 2.498 -29.789 1.00 69.38 354 LEU A N 1
ATOM 2832 C CA . LEU A 1 354 ? 12.311 3.490 -30.865 1.00 69.38 354 LEU A CA 1
ATOM 2833 C C . LEU A 1 354 ? 13.414 4.538 -30.748 1.00 69.38 354 LEU A C 1
ATOM 2835 O O . LEU A 1 354 ? 14.083 4.853 -31.725 1.00 69.38 354 LEU A O 1
ATOM 2839 N N . SER A 1 355 ? 13.668 4.995 -29.529 1.00 65.00 355 SER A N 1
ATOM 2840 C CA . SER A 1 355 ? 14.782 5.869 -29.191 1.00 65.00 355 SER A CA 1
ATOM 2841 C C . SER A 1 355 ? 16.116 5.379 -29.715 1.00 65.00 355 SER A C 1
ATOM 2843 O O . SER A 1 355 ? 16.829 6.101 -30.407 1.00 65.00 355 SER A O 1
ATOM 2845 N N . ASN A 1 356 ? 16.428 4.122 -29.411 1.00 62.47 356 ASN A N 1
ATOM 2846 C CA . ASN A 1 356 ? 17.671 3.511 -29.844 1.00 62.47 356 ASN A CA 1
ATOM 2847 C C . ASN A 1 356 ? 17.709 3.295 -31.362 1.00 62.47 356 ASN A C 1
ATOM 2849 O O . ASN A 1 356 ? 18.786 3.323 -31.944 1.00 62.47 356 ASN A O 1
ATOM 2853 N N . ALA A 1 357 ? 16.559 3.078 -32.009 1.00 67.75 357 ALA A N 1
ATOM 2854 C CA . ALA A 1 357 ? 16.480 2.876 -33.455 1.00 67.75 357 ALA A CA 1
ATOM 2855 C C . ALA A 1 357 ? 16.699 4.168 -34.259 1.00 67.75 357 ALA A C 1
ATOM 2857 O O . ALA A 1 357 ? 17.265 4.110 -35.347 1.00 67.75 357 ALA A O 1
ATOM 2858 N N . PHE A 1 358 ? 16.262 5.315 -33.731 1.00 65.69 358 PHE A N 1
ATOM 2859 C CA . PHE A 1 358 ? 16.416 6.620 -34.381 1.00 65.69 358 PHE A CA 1
ATOM 2860 C C . PHE A 1 358 ? 17.714 7.347 -34.008 1.00 65.69 358 PHE A C 1
ATOM 2862 O O . PHE A 1 358 ? 18.021 8.372 -34.615 1.00 65.69 358 PHE A O 1
ATOM 2869 N N . SER A 1 359 ? 18.487 6.836 -33.044 1.00 61.06 359 SER A N 1
ATOM 2870 C CA . SER A 1 359 ? 19.795 7.410 -32.726 1.00 61.06 359 SER A CA 1
ATOM 2871 C C . SER A 1 359 ? 20.779 7.106 -33.868 1.00 61.06 359 SER A C 1
ATOM 2873 O O . SER A 1 359 ? 20.961 5.931 -34.206 1.00 61.06 359 SER A O 1
ATOM 2875 N N . PRO A 1 360 ? 21.396 8.122 -34.502 1.00 65.88 360 PRO A N 1
ATOM 2876 C CA . PRO A 1 360 ? 22.323 7.910 -35.609 1.00 65.88 360 PRO A CA 1
ATOM 2877 C C . PRO A 1 360 ? 23.470 6.985 -35.184 1.00 65.88 360 PRO A C 1
ATOM 2879 O O . PRO A 1 360 ? 24.038 7.142 -34.103 1.00 65.88 360 PRO A O 1
ATOM 2882 N N . ARG A 1 361 ? 23.814 6.023 -36.056 1.00 61.53 361 ARG A N 1
ATOM 2883 C CA . ARG A 1 361 ? 24.813 4.958 -35.816 1.00 61.53 361 ARG A CA 1
ATOM 2884 C C . ARG A 1 361 ? 26.225 5.455 -35.503 1.00 61.53 361 ARG A C 1
ATOM 2886 O O . ARG A 1 361 ? 27.066 4.631 -35.178 1.00 61.53 361 ARG A O 1
ATOM 2893 N N . ASP A 1 362 ? 26.480 6.753 -35.568 1.00 58.31 362 ASP A N 1
ATOM 2894 C CA . ASP A 1 362 ? 27.796 7.330 -35.293 1.00 58.31 362 ASP A CA 1
ATOM 2895 C C . ASP A 1 362 ? 27.812 8.106 -33.962 1.00 58.31 362 ASP A C 1
ATOM 2897 O O . ASP A 1 362 ? 28.870 8.454 -33.446 1.00 58.31 362 ASP A O 1
ATOM 2901 N N . VAL A 1 363 ? 26.642 8.295 -33.337 1.00 52.72 363 VAL A N 1
ATOM 2902 C CA . VAL A 1 363 ? 26.469 8.936 -32.025 1.00 52.72 363 VAL A CA 1
ATOM 2903 C C . VAL A 1 363 ? 25.899 7.905 -31.046 1.00 52.72 363 VAL A C 1
ATOM 2905 O O . VAL A 1 363 ? 24.823 8.053 -30.469 1.00 52.72 363 VAL A O 1
ATOM 2908 N N . TRP A 1 364 ? 26.640 6.813 -30.843 1.00 47.44 364 TRP A N 1
ATOM 2909 C CA . TRP A 1 364 ? 26.332 5.771 -29.846 1.00 47.44 364 TRP A CA 1
ATOM 2910 C C . TRP A 1 364 ? 26.426 6.251 -28.391 1.00 47.44 364 TRP A C 1
ATOM 2912 O O . TRP A 1 364 ? 26.287 5.455 -27.464 1.00 47.44 364 TRP A O 1
ATOM 2922 N N . THR A 1 365 ? 26.680 7.533 -28.148 1.00 47.28 365 THR A N 1
ATOM 2923 C CA . THR A 1 365 ? 26.995 8.022 -26.806 1.00 47.28 365 THR A CA 1
ATOM 2924 C C . THR A 1 365 ? 25.779 8.395 -25.974 1.00 47.28 365 THR A C 1
ATOM 2926 O O . THR A 1 365 ? 25.956 8.668 -24.790 1.00 47.28 365 THR A O 1
ATOM 2929 N N . SER A 1 366 ? 24.551 8.379 -26.510 1.00 46.03 366 SER A N 1
ATOM 2930 C CA . SER A 1 366 ? 23.403 8.795 -25.704 1.00 46.03 366 SER A CA 1
ATOM 2931 C C . SER A 1 366 ? 22.076 8.112 -26.037 1.00 46.03 366 SER A C 1
ATOM 2933 O O . SER A 1 366 ? 21.360 8.564 -26.928 1.00 46.03 366 SER A O 1
ATOM 2935 N N . PRO A 1 367 ? 21.651 7.099 -25.256 1.00 45.94 367 PRO A N 1
ATOM 2936 C CA . PRO A 1 367 ? 20.283 6.568 -25.291 1.00 45.94 367 PRO A CA 1
ATOM 2937 C C . PRO A 1 367 ? 19.206 7.572 -24.803 1.00 45.94 367 PRO A C 1
ATOM 2939 O O . PRO A 1 367 ? 18.102 7.161 -24.451 1.00 45.94 367 PRO A O 1
ATOM 2942 N N . LEU A 1 368 ? 19.503 8.880 -24.741 1.00 44.44 368 LEU A N 1
ATOM 2943 C CA . LEU A 1 368 ? 18.679 9.897 -24.074 1.00 44.44 368 LEU A CA 1
ATOM 2944 C C . LEU A 1 368 ? 18.129 11.012 -24.949 1.00 44.44 368 LEU A C 1
ATOM 2946 O O . LEU A 1 368 ? 17.279 11.768 -24.479 1.00 44.44 368 LEU A O 1
ATOM 2950 N N . HIS A 1 369 ? 18.505 11.078 -26.223 1.00 47.75 369 HIS A N 1
ATOM 2951 C CA . HIS A 1 369 ? 17.968 12.084 -27.141 1.00 47.75 369 HIS A CA 1
ATOM 2952 C C . HIS A 1 369 ? 16.420 12.156 -27.241 1.00 47.75 369 HIS A C 1
ATOM 2954 O O . HIS A 1 369 ? 15.888 13.237 -27.494 1.00 47.75 369 HIS A O 1
ATOM 2960 N N . PRO A 1 370 ? 15.650 11.078 -27.002 1.00 50.19 370 PRO A N 1
ATOM 2961 C CA . PRO A 1 370 ? 14.188 11.129 -27.035 1.00 50.19 370 PRO A CA 1
ATOM 2962 C C . PRO A 1 370 ? 13.524 11.216 -25.658 1.00 50.19 370 PRO A C 1
ATOM 2964 O O . PRO A 1 370 ? 12.298 11.147 -25.600 1.00 50.19 370 PRO A O 1
ATOM 2967 N N . MET A 1 371 ? 14.271 11.448 -24.568 1.00 49.09 371 MET A N 1
ATOM 2968 C CA . MET A 1 371 ? 13.722 11.760 -23.231 1.00 49.09 371 MET A CA 1
ATOM 2969 C C . MET A 1 371 ? 12.488 12.681 -23.227 1.00 49.09 371 MET A C 1
ATOM 2971 O O . MET A 1 371 ? 11.520 12.360 -22.529 1.00 49.09 371 MET A O 1
ATOM 2975 N N . PRO A 1 372 ? 12.461 13.782 -24.011 1.00 51.28 372 PRO A N 1
ATOM 2976 C CA . PRO A 1 372 ? 11.306 14.675 -24.062 1.00 51.28 372 PRO A CA 1
ATOM 2977 C C . PRO A 1 372 ? 10.020 13.972 -24.518 1.00 51.28 372 PRO A C 1
ATOM 2979 O O . PRO A 1 372 ? 8.953 14.248 -23.979 1.00 51.28 372 PRO A O 1
ATOM 2982 N N . MET A 1 373 ? 10.113 13.011 -25.443 1.00 50.81 373 MET A N 1
ATOM 2983 C CA . MET A 1 373 ? 8.960 12.252 -25.942 1.00 50.81 373 MET A CA 1
ATOM 2984 C C . MET A 1 373 ? 8.427 11.245 -24.910 1.00 50.81 373 MET A C 1
ATOM 2986 O O . MET A 1 373 ? 7.223 11.005 -24.864 1.00 50.81 373 MET A O 1
ATOM 2990 N N . TYR A 1 374 ? 9.275 10.697 -24.031 1.00 53.44 374 TYR A N 1
ATOM 2991 C CA . TYR A 1 374 ? 8.810 9.831 -22.932 1.00 53.44 374 TYR A CA 1
ATOM 2992 C C . TYR A 1 374 ? 8.179 10.607 -21.808 1.00 53.44 374 TYR A C 1
ATOM 2994 O O . TYR A 1 374 ? 7.165 10.172 -21.275 1.00 53.44 374 TYR A O 1
ATOM 3002 N N . LEU A 1 375 ? 8.791 11.728 -21.420 1.00 53.12 375 LEU A N 1
ATOM 3003 C CA . LEU A 1 375 ? 8.202 12.611 -20.426 1.00 53.12 375 LEU A CA 1
ATOM 3004 C C . LEU A 1 375 ? 6.845 13.091 -20.930 1.00 53.12 375 LEU A C 1
ATOM 3006 O O . LEU A 1 375 ? 5.880 13.019 -20.182 1.00 53.12 375 LEU A O 1
ATOM 3010 N N . LEU A 1 376 ? 6.732 13.431 -22.217 1.00 52.25 376 LEU A N 1
ATOM 3011 C CA . LEU A 1 376 ? 5.458 13.749 -22.849 1.00 52.25 376 LEU A CA 1
ATOM 3012 C C . LEU A 1 376 ? 4.482 12.561 -22.824 1.00 52.25 376 LEU A C 1
ATOM 3014 O O . LEU A 1 376 ? 3.348 12.735 -22.397 1.00 52.25 376 LEU A O 1
ATOM 3018 N N . GLY A 1 377 ? 4.901 11.347 -23.193 1.00 57.62 377 GLY A N 1
ATOM 3019 C CA . GLY A 1 377 ? 4.046 10.153 -23.147 1.00 57.62 377 GLY A CA 1
ATOM 3020 C C . GLY A 1 377 ? 3.555 9.816 -21.734 1.00 57.62 377 GLY A C 1
ATOM 3021 O O . GLY A 1 377 ? 2.368 9.578 -21.522 1.00 57.62 377 GLY A O 1
ATOM 3022 N N . VAL A 1 378 ? 4.437 9.875 -20.737 1.00 57.97 378 VAL A N 1
ATOM 3023 C CA . VAL A 1 378 ? 4.110 9.660 -19.320 1.00 57.97 378 VAL A CA 1
ATOM 3024 C C . VAL A 1 378 ? 3.235 10.795 -18.775 1.00 57.97 378 VAL A C 1
ATOM 3026 O O . VAL A 1 378 ? 2.309 10.536 -18.006 1.00 57.97 378 VAL A O 1
ATOM 3029 N N . MET A 1 379 ? 3.459 12.046 -19.187 1.00 52.31 379 MET A N 1
ATOM 3030 C CA . MET A 1 379 ? 2.607 13.189 -18.836 1.00 52.31 379 MET A CA 1
ATOM 3031 C C . MET A 1 379 ? 1.226 13.102 -19.490 1.00 52.31 379 MET A C 1
ATOM 3033 O O . MET A 1 379 ? 0.234 13.400 -18.834 1.00 52.31 379 MET A O 1
ATOM 3037 N N . ILE A 1 380 ? 1.130 12.629 -20.733 1.00 60.25 380 ILE A N 1
ATOM 3038 C CA . ILE A 1 380 ? -0.145 12.397 -21.420 1.00 60.25 380 ILE A CA 1
ATOM 3039 C C . ILE A 1 380 ? -0.894 11.243 -20.757 1.00 60.25 380 ILE A C 1
ATOM 3041 O O . ILE A 1 380 ? -2.079 11.388 -20.474 1.00 60.25 380 ILE A O 1
ATOM 3045 N N . ILE A 1 381 ? -0.233 10.123 -20.450 1.00 60.16 381 ILE A N 1
ATOM 3046 C CA . ILE A 1 381 ? -0.861 8.965 -19.792 1.00 60.16 381 ILE A CA 1
ATOM 3047 C C . ILE A 1 381 ? -1.299 9.323 -18.370 1.00 60.16 381 ILE A C 1
ATOM 3049 O O . ILE A 1 381 ? -2.430 9.047 -17.979 1.00 60.16 381 ILE A O 1
ATOM 3053 N N . SER A 1 382 ? -0.445 9.987 -17.590 1.00 55.34 382 SER A N 1
ATOM 3054 C CA . SER A 1 382 ? -0.823 10.437 -16.247 1.00 55.34 382 SER A CA 1
ATOM 3055 C C . SER A 1 382 ? -1.916 11.507 -16.301 1.00 55.34 382 SER A C 1
ATOM 3057 O O . SER A 1 382 ? -2.885 11.410 -15.555 1.00 55.34 382 SER A O 1
ATOM 3059 N N . GLY A 1 383 ? -1.837 12.463 -17.227 1.00 53.59 383 GLY A N 1
ATOM 3060 C CA . GLY A 1 383 ? -2.852 13.490 -17.453 1.00 53.59 383 GLY A CA 1
ATOM 3061 C C . GLY A 1 383 ? -4.198 12.923 -17.905 1.00 53.59 383 GLY A C 1
ATOM 3062 O O . GLY A 1 383 ? -5.234 13.369 -17.425 1.00 53.59 383 GLY A O 1
ATOM 3063 N N . THR A 1 384 ? -4.213 11.890 -18.748 1.00 61.47 384 THR A N 1
ATOM 3064 C CA . THR A 1 384 ? -5.448 11.215 -19.183 1.00 61.47 384 THR A CA 1
ATOM 3065 C C . THR A 1 384 ? -6.021 10.323 -18.086 1.00 61.47 384 THR A C 1
ATOM 3067 O O . THR A 1 384 ? -7.210 10.424 -17.797 1.00 61.47 384 THR A O 1
ATOM 3070 N N . ILE A 1 385 ? -5.207 9.521 -17.394 1.00 58.28 385 ILE A N 1
ATOM 3071 C CA . ILE A 1 385 ? -5.670 8.658 -16.291 1.00 58.28 385 ILE A CA 1
ATOM 3072 C C . ILE A 1 385 ? -6.161 9.482 -15.089 1.00 58.28 385 ILE A C 1
ATOM 3074 O O . ILE A 1 385 ? -7.129 9.093 -14.438 1.00 58.28 385 ILE A O 1
ATOM 3078 N N . ILE A 1 386 ? -5.523 10.617 -14.784 1.00 55.72 386 ILE A N 1
ATOM 3079 C CA . ILE A 1 386 ? -5.924 11.514 -13.685 1.00 55.72 386 ILE A CA 1
ATOM 3080 C C . ILE A 1 386 ? -7.075 12.432 -14.116 1.00 55.72 386 ILE A C 1
ATOM 3082 O O . ILE A 1 386 ? -8.004 12.668 -13.339 1.00 55.72 386 ILE A O 1
ATOM 3086 N N . GLY A 1 387 ? -7.031 12.933 -15.351 1.00 48.88 387 GLY A N 1
ATOM 3087 C CA . GLY A 1 387 ? -7.983 13.897 -15.895 1.00 48.88 387 GLY A CA 1
ATOM 3088 C C . GLY A 1 387 ? -9.337 13.292 -16.251 1.00 48.88 387 GLY A C 1
ATOM 3089 O O . GLY A 1 387 ? -10.357 13.893 -15.917 1.00 48.88 387 GLY A O 1
ATOM 3090 N N . LEU A 1 388 ? -9.389 12.088 -16.844 1.00 53.16 388 LEU A N 1
ATOM 3091 C CA . LEU A 1 388 ? -10.661 11.457 -17.228 1.00 53.16 388 LEU A CA 1
ATOM 3092 C C . LEU A 1 388 ? -11.617 11.291 -16.033 1.00 53.16 388 LEU A C 1
ATOM 3094 O O . LEU A 1 388 ? -12.763 11.726 -16.127 1.00 53.16 388 LEU A O 1
ATOM 3098 N N . PRO A 1 389 ? -11.202 10.725 -14.883 1.00 53.62 389 PRO A N 1
ATOM 3099 C CA . PRO A 1 389 ? -12.087 10.581 -13.733 1.00 53.62 389 PRO A CA 1
ATOM 3100 C C . PRO A 1 389 ? -12.572 11.922 -13.179 1.00 53.62 389 PRO A C 1
ATOM 3102 O O . PRO A 1 389 ? -13.709 11.998 -12.722 1.00 53.62 389 PRO A O 1
ATOM 3105 N N . HIS A 1 390 ? -11.741 12.969 -13.221 1.00 52.03 390 HIS A N 1
ATOM 3106 C CA . HIS A 1 390 ? -12.133 14.316 -12.799 1.00 52.03 390 HIS A CA 1
ATOM 3107 C C . HIS A 1 390 ? -13.138 14.954 -13.765 1.00 52.03 390 HIS A C 1
ATOM 3109 O O . HIS A 1 390 ? -14.106 15.556 -13.305 1.00 52.03 390 HIS A O 1
ATOM 3115 N N . LEU A 1 391 ? -12.980 14.751 -15.075 1.00 47.03 391 LEU A N 1
ATOM 3116 C CA . LEU A 1 391 ? -13.938 15.189 -16.095 1.00 47.03 391 LEU A CA 1
ATOM 3117 C C . LEU A 1 391 ? -15.292 14.473 -15.948 1.00 47.03 391 LEU A C 1
ATOM 3119 O O . LEU A 1 391 ? -16.339 15.122 -15.952 1.00 47.03 391 LEU A O 1
ATOM 3123 N N . PHE A 1 392 ? -15.282 13.157 -15.712 1.00 48.16 392 PHE A N 1
ATOM 3124 C CA . PHE A 1 392 ? -16.506 12.380 -15.482 1.00 48.16 392 PHE A CA 1
ATOM 3125 C C . PHE A 1 392 ? -17.171 12.684 -14.127 1.00 48.16 392 PHE A C 1
ATOM 3127 O O . PHE A 1 392 ? -18.399 12.699 -14.036 1.00 48.16 392 PHE A O 1
ATOM 3134 N N . LEU A 1 393 ? -16.400 12.962 -13.067 1.00 48.16 393 LEU A N 1
ATOM 3135 C CA . LEU A 1 393 ? -16.943 13.353 -11.757 1.00 48.16 393 LEU A CA 1
ATOM 3136 C C . LEU A 1 393 ? -17.489 14.786 -11.748 1.00 48.16 393 LEU A C 1
ATOM 3138 O O . LEU A 1 393 ? -18.515 15.017 -11.108 1.00 48.16 393 LEU A O 1
ATOM 3142 N N . CYS A 1 394 ? -16.867 15.723 -12.472 1.00 48.12 394 CYS A N 1
ATOM 3143 C CA . CYS A 1 394 ? -17.420 17.064 -12.664 1.00 48.12 394 CYS A CA 1
ATOM 3144 C C . CYS A 1 394 ? -18.740 17.009 -13.440 1.00 48.12 394 CYS A C 1
ATOM 3146 O O . CYS A 1 394 ? -19.720 17.575 -12.969 1.00 48.12 394 CYS A O 1
ATOM 3148 N N . CYS A 1 395 ? -18.828 16.238 -14.532 1.00 45.06 395 CYS A N 1
ATOM 3149 C CA . CYS A 1 395 ? -20.091 16.087 -15.266 1.00 45.06 395 CYS A CA 1
ATOM 3150 C C . CYS A 1 395 ? -21.214 15.474 -14.415 1.00 45.06 395 CYS A C 1
ATOM 3152 O O . CYS A 1 395 ? -22.374 15.848 -14.562 1.00 45.06 395 CYS A O 1
ATOM 3154 N N . ARG A 1 396 ? -20.895 14.564 -13.484 1.00 42.91 396 ARG A N 1
ATOM 3155 C CA . ARG A 1 396 ? -21.912 13.925 -12.634 1.00 42.91 396 ARG A CA 1
ATOM 3156 C C . ARG A 1 396 ? -22.389 14.810 -11.477 1.00 42.91 396 ARG A C 1
ATOM 3158 O O . ARG A 1 396 ? -23.498 14.610 -10.991 1.00 42.91 396 ARG A O 1
ATOM 3165 N N . ARG A 1 397 ? -21.586 15.787 -11.037 1.00 40.91 397 ARG A N 1
ATOM 3166 C CA . ARG A 1 397 ? -21.990 16.755 -10.000 1.00 40.91 397 ARG A CA 1
ATOM 3167 C C . ARG A 1 397 ? -22.851 17.891 -10.562 1.00 40.91 397 ARG A C 1
ATOM 3169 O O . ARG A 1 397 ? -23.672 18.422 -9.824 1.00 40.91 397 ARG A O 1
ATOM 3176 N N . SER A 1 398 ? -22.746 18.184 -11.858 1.00 37.94 398 SER A N 1
ATOM 3177 C CA . SER A 1 398 ? -23.578 19.188 -12.541 1.00 37.94 398 SER A CA 1
ATOM 3178 C C . SER A 1 398 ? -25.026 18.745 -12.792 1.00 37.94 398 SER A C 1
ATOM 3180 O O . SER A 1 398 ? -25.872 19.587 -13.058 1.00 37.94 398 SER A O 1
ATOM 3182 N N . VAL A 1 399 ? -25.339 17.446 -12.688 1.00 41.75 399 VAL A N 1
ATOM 3183 C CA . VAL A 1 399 ? -26.689 16.898 -12.957 1.00 41.75 399 VAL A CA 1
ATOM 3184 C C . VAL A 1 399 ? -27.515 16.687 -11.670 1.00 41.75 399 VAL A C 1
ATOM 3186 O O . VAL A 1 399 ? -28.679 16.313 -11.732 1.00 41.75 399 VAL A O 1
ATOM 3189 N N . MET A 1 400 ? -26.965 16.985 -10.483 1.00 38.88 400 MET A N 1
ATOM 3190 C CA . MET A 1 400 ? -27.689 16.905 -9.196 1.00 38.88 400 MET A CA 1
ATOM 3191 C C . MET A 1 400 ? -27.957 18.270 -8.534 1.00 38.88 400 MET A C 1
ATOM 3193 O O . MET A 1 400 ? -28.133 18.347 -7.321 1.00 38.88 400 MET A O 1
ATOM 3197 N N . ILE A 1 401 ? -28.035 19.350 -9.315 1.00 39.59 401 ILE A N 1
ATOM 3198 C CA . ILE A 1 401 ? -28.547 20.649 -8.847 1.00 39.59 401 ILE A CA 1
ATOM 3199 C C . ILE A 1 401 ? -29.845 20.927 -9.610 1.00 39.59 401 ILE A C 1
ATOM 3201 O O . ILE A 1 401 ? -29.854 21.597 -10.633 1.00 39.59 401 ILE A O 1
ATOM 3205 N N . GLY A 1 402 ? -30.938 20.317 -9.156 1.00 36.50 402 GLY A N 1
ATOM 3206 C CA . GLY A 1 402 ? -32.241 20.428 -9.818 1.00 36.50 402 GLY A CA 1
ATOM 3207 C C . GLY A 1 402 ? -33.308 19.530 -9.203 1.00 36.50 402 GLY A C 1
ATOM 3208 O O . GLY A 1 402 ? -34.054 18.875 -9.917 1.00 36.50 402 GLY A O 1
ATOM 3209 N N . GLY A 1 403 ? -33.344 19.440 -7.875 1.00 34.50 403 GLY A N 1
ATOM 3210 C CA . GLY A 1 403 ? -34.360 18.687 -7.147 1.00 34.50 403 GLY A CA 1
ATOM 3211 C C . GLY A 1 403 ? -34.574 19.324 -5.788 1.00 34.50 403 GLY A C 1
ATOM 3212 O O . GLY A 1 403 ? -33.960 18.920 -4.806 1.00 34.50 403 GLY A O 1
ATOM 3213 N N . THR A 1 404 ? -35.394 20.369 -5.746 1.00 37.00 404 THR A N 1
ATOM 3214 C CA . THR A 1 404 ? -35.909 20.939 -4.502 1.00 37.00 404 THR A CA 1
ATOM 3215 C C . THR A 1 404 ? -36.710 19.863 -3.758 1.00 37.00 404 THR A C 1
ATOM 3217 O O . THR A 1 404 ? -37.659 19.311 -4.323 1.00 37.00 404 THR A O 1
ATOM 3220 N N . PRO A 1 405 ? -36.374 19.518 -2.504 1.00 41.00 405 PRO A N 1
ATOM 3221 C CA . PRO A 1 405 ? -37.236 18.654 -1.716 1.00 41.00 405 PRO A CA 1
ATOM 3222 C C . PRO A 1 405 ? -38.499 19.441 -1.347 1.00 41.00 405 PRO A C 1
ATOM 3224 O O . PRO A 1 405 ? -38.436 20.483 -0.694 1.00 41.00 405 PRO A O 1
ATOM 3227 N N . LYS A 1 406 ? -39.656 18.947 -1.800 1.00 42.16 406 LYS A N 1
ATOM 3228 C CA . LYS A 1 406 ? -40.973 19.417 -1.361 1.00 42.16 406 LYS A CA 1
ATOM 3229 C C . LYS A 1 406 ? -41.057 19.310 0.163 1.00 42.16 406 LYS A C 1
ATOM 3231 O O . LYS A 1 406 ? -40.832 18.241 0.726 1.00 42.16 406 LYS A O 1
ATOM 3236 N N . HIS A 1 407 ? -41.400 20.426 0.801 1.00 37.03 407 HIS A N 1
ATOM 3237 C CA . HIS A 1 407 ? -41.751 20.519 2.212 1.00 37.03 407 HIS A CA 1
ATOM 3238 C C . HIS A 1 407 ? -42.783 19.450 2.594 1.00 37.03 407 HIS A C 1
ATOM 3240 O O . HIS A 1 407 ? -43.934 19.516 2.166 1.00 37.03 407 HIS A O 1
ATOM 3246 N N . CYS A 1 408 ? -42.385 18.501 3.440 1.00 36.16 408 CYS A N 1
ATOM 3247 C CA . CYS A 1 408 ? -43.319 17.726 4.244 1.00 36.16 408 CYS A CA 1
ATOM 3248 C C . CYS A 1 408 ? -43.366 18.388 5.622 1.00 36.16 408 CYS A C 1
ATOM 3250 O O . CYS A 1 408 ? -42.367 18.422 6.341 1.00 36.16 408 CYS A O 1
ATOM 3252 N N . GLY A 1 409 ? -44.505 19.006 5.931 1.00 43.28 409 GLY A N 1
ATOM 3253 C CA . GLY A 1 409 ? -44.730 19.733 7.171 1.00 43.28 409 GLY A CA 1
ATOM 3254 C C . GLY A 1 409 ? -44.681 18.804 8.378 1.00 43.28 409 GLY A C 1
ATOM 3255 O O . GLY A 1 409 ? -45.518 17.918 8.521 1.00 43.28 409 GLY A O 1
ATOM 3256 N N . ILE A 1 410 ? -43.723 19.054 9.267 1.00 37.72 410 ILE A N 1
ATOM 3257 C CA . ILE A 1 410 ? -43.747 18.560 10.640 1.00 37.72 410 ILE A CA 1
ATOM 3258 C C . ILE A 1 410 ? -44.110 19.759 11.514 1.00 37.72 410 ILE A C 1
ATOM 3260 O O . ILE A 1 410 ? -43.379 20.746 11.580 1.00 37.72 410 ILE A O 1
ATOM 3264 N N . ARG A 1 411 ? -45.293 19.672 12.132 1.00 34.09 411 ARG A N 1
ATOM 3265 C CA . ARG A 1 411 ? -45.793 20.594 13.156 1.00 34.09 411 ARG A CA 1
ATOM 3266 C C . ARG A 1 411 ? -44.767 20.704 14.283 1.00 34.09 411 ARG A C 1
ATOM 3268 O O . ARG A 1 411 ? -44.443 19.714 14.930 1.00 34.09 411 ARG A O 1
ATOM 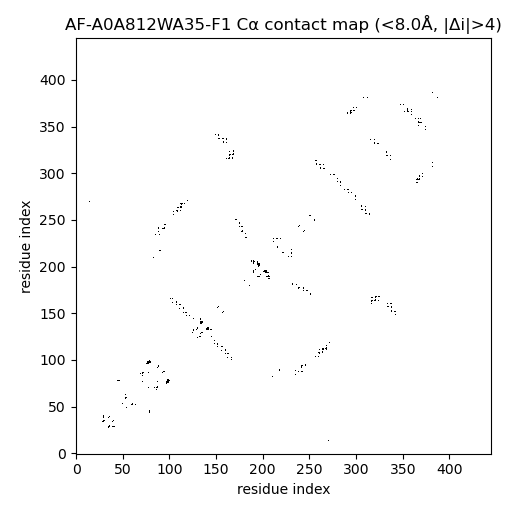3275 N N . SER A 1 412 ? -44.305 21.923 14.526 1.00 35.72 412 SER A N 1
ATOM 3276 C CA . SER A 1 412 ? -43.506 22.302 15.683 1.00 35.72 412 SER A CA 1
ATOM 3277 C C . SER A 1 412 ? -44.345 22.210 16.960 1.00 35.72 412 SER A C 1
ATOM 3279 O O . SER A 1 412 ? -45.227 23.038 17.185 1.00 35.72 412 SER A O 1
ATOM 3281 N N . VAL A 1 413 ? -44.047 21.232 17.813 1.00 43.09 413 VAL A N 1
ATOM 3282 C CA . VAL A 1 413 ? -44.342 21.312 19.248 1.00 43.09 413 VAL A CA 1
ATOM 3283 C C . VAL A 1 413 ? -43.126 21.982 19.882 1.00 43.09 413 VAL A C 1
ATOM 3285 O O . VAL A 1 413 ? -42.146 21.333 20.225 1.00 43.09 413 VAL A O 1
ATOM 3288 N N . ALA A 1 414 ? -43.156 23.311 19.913 1.00 43.78 414 ALA A N 1
ATOM 3289 C CA . ALA A 1 414 ? -42.160 24.150 20.564 1.00 43.78 414 ALA A CA 1
ATOM 3290 C C . ALA A 1 414 ? -42.897 25.130 21.481 1.00 43.78 414 ALA A C 1
ATOM 3292 O O . ALA A 1 414 ? -43.152 26.276 21.123 1.00 43.78 414 ALA A O 1
ATOM 3293 N N . ALA A 1 415 ? -43.281 24.638 22.651 1.00 45.53 415 ALA A N 1
ATOM 3294 C CA . ALA A 1 415 ? -43.589 25.443 23.820 1.00 45.53 415 ALA A CA 1
ATOM 3295 C C . ALA A 1 415 ? -43.092 24.640 25.028 1.00 45.53 415 ALA A C 1
ATOM 3297 O O . ALA A 1 415 ? -43.305 23.433 25.082 1.00 45.53 415 ALA A O 1
ATOM 3298 N N . ASP A 1 416 ? -42.388 25.318 25.928 1.00 41.47 416 ASP A N 1
ATOM 3299 C CA . ASP A 1 416 ? -41.819 24.814 27.184 1.00 41.47 416 ASP A CA 1
ATOM 3300 C C . ASP A 1 416 ? -40.490 24.048 27.097 1.00 41.47 416 ASP A C 1
ATOM 3302 O O . ASP A 1 416 ? -40.368 22.885 27.473 1.00 41.47 416 ASP A O 1
ATOM 3306 N N . MET A 1 417 ? -39.429 24.768 26.714 1.00 40.38 417 MET A N 1
ATOM 3307 C CA . MET A 1 417 ? -38.109 24.522 27.306 1.00 40.38 417 MET A CA 1
ATOM 3308 C C . MET A 1 417 ? -37.757 25.649 28.291 1.00 40.38 417 MET A C 1
ATOM 3310 O O . MET A 1 417 ? -37.822 26.826 27.919 1.00 40.38 417 MET A O 1
ATOM 3314 N N . PRO A 1 418 ? -37.378 25.327 29.543 1.00 43.31 418 PRO A N 1
ATOM 3315 C CA . PRO A 1 418 ? -36.966 26.318 30.525 1.00 43.31 418 PRO A CA 1
ATOM 3316 C C . PRO A 1 418 ? -35.659 26.992 30.095 1.00 43.31 418 PRO A C 1
ATOM 3318 O O . PRO A 1 418 ? -34.727 26.347 29.614 1.00 43.31 418 PRO A O 1
ATOM 3321 N N . LYS A 1 419 ? -35.611 28.317 30.278 1.00 40.50 419 LYS A N 1
ATOM 3322 C CA . LYS A 1 419 ? -34.452 29.177 30.010 1.00 40.50 419 LYS A CA 1
ATOM 3323 C C . LYS A 1 419 ? -33.169 28.541 30.550 1.00 40.50 419 LYS A C 1
ATOM 3325 O O . LYS A 1 419 ? -33.041 28.326 31.755 1.00 40.50 419 LYS A O 1
ATOM 3330 N N . ALA A 1 420 ? -32.228 28.297 29.639 1.00 41.00 420 ALA A N 1
ATOM 3331 C CA . ALA A 1 420 ? -30.885 27.829 29.936 1.00 41.00 420 ALA A CA 1
ATOM 3332 C C . ALA A 1 420 ? -30.247 28.694 31.033 1.00 41.00 420 ALA A C 1
ATOM 3334 O O . ALA A 1 420 ? -30.084 29.911 30.898 1.00 41.00 420 ALA A O 1
ATOM 3335 N N . ARG A 1 421 ? -29.918 28.035 32.144 1.00 46.72 421 ARG A N 1
ATOM 3336 C CA . ARG A 1 421 ? -29.118 28.576 33.238 1.00 46.72 421 ARG A CA 1
ATOM 3337 C C . ARG A 1 421 ? -27.728 28.866 32.671 1.00 46.72 421 ARG A C 1
ATOM 3339 O O . ARG A 1 421 ? -27.123 27.972 32.091 1.00 46.72 421 ARG A O 1
ATOM 3346 N N . LYS A 1 422 ? -27.244 30.105 32.813 1.00 43.12 422 LYS A N 1
ATOM 3347 C CA . LYS A 1 422 ? -25.845 30.452 32.527 1.00 43.12 422 LYS A CA 1
ATOM 3348 C C . LYS A 1 422 ? -24.950 29.488 33.310 1.00 43.12 422 LYS A C 1
ATOM 3350 O O . LYS A 1 422 ? -24.997 29.494 34.541 1.00 43.12 422 LYS A O 1
ATOM 3355 N N . GLU A 1 423 ? -24.197 28.655 32.599 1.00 40.47 423 GLU A N 1
ATOM 3356 C CA . GLU A 1 423 ? -23.117 27.873 33.192 1.00 40.47 423 GLU A CA 1
ATOM 3357 C C . GLU A 1 423 ? -22.092 28.848 33.791 1.00 40.47 423 GLU A C 1
ATOM 3359 O O . GLU A 1 423 ? -21.741 29.838 33.139 1.00 40.47 423 GLU A O 1
ATOM 3364 N N . PRO A 1 424 ? -21.656 28.641 35.043 1.00 46.28 424 PRO A N 1
ATOM 3365 C CA . PRO A 1 424 ? -20.556 29.409 35.599 1.00 46.28 424 PRO A CA 1
ATOM 3366 C C . PRO A 1 424 ? -19.281 29.091 34.813 1.00 46.28 424 PRO A C 1
ATOM 3368 O O . PRO A 1 424 ? -19.014 27.929 34.517 1.00 46.28 424 PRO A O 1
ATOM 3371 N N . GLU A 1 425 ? -18.491 30.120 34.502 1.00 43.06 425 GLU A N 1
ATOM 3372 C CA . GLU A 1 425 ? -17.110 29.968 34.042 1.00 43.06 425 GLU A CA 1
ATOM 3373 C C . GLU A 1 425 ? -16.339 29.129 35.071 1.00 43.06 425 GLU A C 1
ATOM 3375 O O . GLU A 1 425 ? -15.870 29.626 36.098 1.00 43.06 425 GLU A O 1
ATOM 3380 N N . THR A 1 426 ? -16.228 27.828 34.815 1.00 41.69 426 THR A N 1
ATOM 3381 C CA . THR A 1 426 ? -15.267 26.960 35.486 1.00 41.69 426 THR A CA 1
ATOM 3382 C C . THR A 1 426 ? -13.884 27.443 35.091 1.00 41.69 426 THR A C 1
ATOM 3384 O O . THR A 1 426 ? -13.410 27.170 33.991 1.00 41.69 426 THR A O 1
ATOM 3387 N N . LYS A 1 427 ? -13.251 28.193 35.998 1.00 41.53 427 LYS A N 1
ATOM 3388 C CA . LYS A 1 427 ? -11.804 28.396 36.004 1.00 41.53 427 LYS A CA 1
ATOM 3389 C C . LYS A 1 427 ? -11.144 27.031 35.851 1.00 41.53 427 LYS A C 1
ATOM 3391 O O . LYS A 1 427 ? -11.466 26.123 36.617 1.00 41.53 427 LYS A O 1
ATOM 3396 N N . ASP A 1 428 ? -10.246 26.915 34.880 1.00 43.44 428 ASP A N 1
ATOM 3397 C CA . ASP A 1 428 ? -9.389 25.754 34.673 1.00 43.44 428 ASP A CA 1
ATOM 3398 C C . ASP A 1 428 ? -8.646 25.425 35.977 1.00 43.44 428 ASP A C 1
ATOM 3400 O O . ASP A 1 428 ? -7.602 25.998 36.292 1.00 43.44 428 ASP A O 1
ATOM 3404 N N . GLN A 1 429 ? -9.208 24.512 36.769 1.00 40.94 429 GLN A N 1
ATOM 3405 C CA . GLN A 1 429 ? -8.466 23.821 37.808 1.00 40.94 429 GLN A CA 1
ATOM 3406 C C . GLN A 1 429 ? -7.528 22.860 37.087 1.00 40.94 429 GLN A C 1
ATOM 3408 O O . GLN A 1 429 ? -7.916 21.780 36.640 1.00 40.94 429 GLN A O 1
ATOM 3413 N N . ILE A 1 430 ? -6.288 23.311 36.925 1.00 43.50 430 ILE A N 1
ATOM 3414 C CA . ILE A 1 430 ? -5.155 22.459 36.591 1.00 43.50 430 ILE A CA 1
ATOM 3415 C C . ILE A 1 430 ? -5.082 21.406 37.697 1.00 43.50 430 ILE A C 1
ATOM 3417 O O . ILE A 1 430 ? -4.806 21.720 38.850 1.00 43.50 430 ILE A O 1
ATOM 3421 N N . PHE A 1 431 ? -5.417 20.172 37.334 1.00 44.75 431 PHE A N 1
ATOM 3422 C CA . PHE A 1 431 ? -5.332 19.001 38.194 1.00 44.75 431 PHE A CA 1
ATOM 3423 C C . PHE A 1 431 ? -3.854 18.782 38.549 1.00 44.75 431 PHE A C 1
ATOM 3425 O O . PHE A 1 431 ? -3.057 18.495 37.651 1.00 44.75 431 PHE A O 1
ATOM 3432 N N . ASP A 1 432 ? -3.478 18.953 39.818 1.00 40.97 432 ASP A N 1
ATOM 3433 C CA . ASP A 1 432 ? -2.127 18.654 40.292 1.00 40.97 432 ASP A CA 1
ATOM 3434 C C . ASP A 1 432 ? -2.000 17.126 40.471 1.00 40.97 432 ASP A C 1
ATOM 3436 O O . ASP A 1 432 ? -2.754 16.534 41.248 1.00 40.97 432 ASP A O 1
ATOM 3440 N N . PRO A 1 433 ? -1.106 16.430 39.740 1.00 44.56 433 PRO A N 1
ATOM 3441 C CA . PRO A 1 433 ? -0.941 14.984 39.876 1.00 44.56 433 PRO A CA 1
ATOM 3442 C C . PRO A 1 433 ? -0.466 14.535 41.269 1.00 44.56 433 PRO A C 1
ATOM 3444 O O . PRO A 1 433 ? -0.438 13.330 41.519 1.00 44.56 433 PRO A O 1
ATOM 3447 N N . ALA A 1 434 ? -0.085 15.465 42.152 1.00 43.00 434 ALA A N 1
ATOM 3448 C CA . ALA A 1 434 ? 0.328 15.184 43.524 1.00 43.00 434 ALA A CA 1
ATOM 3449 C C . ALA A 1 434 ? -0.825 14.786 44.470 1.00 43.00 434 ALA A C 1
ATOM 3451 O O . ALA A 1 434 ? -0.562 14.167 45.497 1.00 43.00 434 ALA A O 1
ATOM 3452 N N . ASP A 1 435 ? -2.088 15.059 44.118 1.00 39.56 435 ASP A N 1
ATOM 3453 C CA . ASP A 1 435 ? -3.239 14.797 45.004 1.00 39.56 435 ASP A CA 1
ATOM 3454 C C . ASP A 1 435 ? -3.808 13.368 44.899 1.00 39.56 435 ASP A C 1
ATOM 3456 O O . ASP A 1 435 ? -4.782 13.020 45.572 1.00 39.56 435 ASP A O 1
ATOM 3460 N N . ILE A 1 436 ? -3.196 12.497 44.089 1.00 43.53 436 ILE A N 1
ATOM 3461 C CA . ILE A 1 436 ? -3.514 11.064 44.084 1.00 43.53 436 ILE A CA 1
ATOM 3462 C C . ILE A 1 436 ? -2.620 10.378 45.119 1.00 43.53 436 ILE A C 1
ATOM 3464 O O . ILE A 1 436 ? -1.568 9.823 44.800 1.00 43.53 436 ILE A O 1
ATOM 3468 N N . VAL A 1 437 ? -3.056 10.420 46.378 1.00 33.53 437 VAL A N 1
ATOM 3469 C CA . VAL A 1 437 ? -2.547 9.524 47.418 1.00 33.53 437 VAL A CA 1
ATOM 3470 C C . VAL A 1 437 ? -3.015 8.115 47.059 1.00 33.53 437 VAL A C 1
ATOM 3472 O O . VAL A 1 437 ? -4.197 7.791 47.162 1.00 33.53 437 VAL A O 1
ATOM 3475 N N . TRP A 1 438 ? -2.089 7.283 46.590 1.00 39.00 438 TRP A N 1
ATOM 3476 C CA . TRP A 1 438 ? -2.303 5.844 46.526 1.00 39.00 438 TRP A CA 1
ATOM 3477 C C . TRP A 1 438 ? -2.329 5.340 47.967 1.00 39.00 438 TRP A C 1
ATOM 3479 O O . TRP A 1 438 ? -1.292 5.291 48.623 1.00 39.00 438 TRP A O 1
ATOM 3489 N N . GLU A 1 439 ? -3.511 5.017 48.490 1.00 28.72 439 GLU A N 1
ATOM 3490 C CA . GLU A 1 439 ? -3.595 4.222 49.712 1.00 28.72 439 GLU A CA 1
ATOM 3491 C C . GLU A 1 439 ? -2.925 2.867 49.440 1.00 28.72 439 GLU A C 1
ATOM 3493 O O . GLU A 1 439 ? -3.433 2.035 48.690 1.00 28.72 439 GLU A O 1
ATOM 3498 N N . GLU A 1 440 ? -1.764 2.650 50.059 1.00 32.91 440 GLU A N 1
ATOM 3499 C CA . GLU A 1 440 ? -0.987 1.402 50.052 1.00 32.91 440 GLU A CA 1
ATOM 3500 C C . GLU A 1 440 ? -1.706 0.225 50.753 1.00 32.91 440 GLU A C 1
ATOM 3502 O O . GLU A 1 440 ? -1.097 -0.791 51.072 1.00 32.91 440 GLU A O 1
ATOM 3507 N N . SER A 1 441 ? -3.015 0.308 50.996 1.00 32.75 441 SER A N 1
ATOM 3508 C CA . SER A 1 441 ? -3.769 -0.664 51.795 1.00 32.75 441 SER A CA 1
ATOM 3509 C C . SER A 1 441 ? -4.292 -1.878 51.013 1.00 32.75 441 SER A C 1
ATOM 3511 O O . SER A 1 441 ? -4.999 -2.700 51.592 1.00 32.75 441 SER A O 1
ATOM 3513 N N . PHE A 1 442 ? -3.932 -2.048 49.732 1.00 33.47 442 PHE A N 1
ATOM 3514 C CA . PHE A 1 442 ? -4.457 -3.140 48.891 1.00 33.47 442 PHE A CA 1
ATOM 3515 C C . PHE A 1 442 ? -3.448 -4.212 48.439 1.00 33.47 442 PHE A C 1
ATOM 3517 O O . PHE A 1 442 ? -3.831 -5.121 47.706 1.00 33.47 442 PHE A O 1
ATOM 3524 N N . PHE A 1 443 ? -2.194 -4.177 48.904 1.00 32.06 443 PHE A N 1
ATOM 3525 C CA . PHE A 1 443 ? -1.224 -5.254 48.657 1.00 32.06 443 PHE A CA 1
ATOM 3526 C C . PHE A 1 443 ? -0.724 -5.871 49.965 1.00 32.06 443 PHE A C 1
ATOM 3528 O O . PHE A 1 443 ? 0.331 -5.525 50.488 1.00 32.06 443 PHE A O 1
ATOM 3535 N N . GLY A 1 444 ? -1.499 -6.826 50.472 1.00 35.84 444 GLY A N 1
ATOM 3536 C CA . GLY A 1 444 ? -0.986 -7.918 51.288 1.00 35.84 444 GLY A CA 1
ATOM 3537 C C . GLY A 1 444 ? -1.132 -9.217 50.503 1.00 35.84 444 GLY A C 1
ATOM 3538 O O . GLY A 1 444 ? -2.206 -9.808 50.564 1.00 35.84 444 GLY A O 1
ATOM 3539 N N . ILE A 1 445 ? -0.095 -9.571 49.731 1.00 29.73 445 ILE A N 1
ATOM 3540 C CA . ILE A 1 445 ? 0.404 -10.905 49.311 1.00 29.73 445 ILE A CA 1
ATOM 3541 C C . ILE A 1 445 ? 1.493 -10.689 48.258 1.00 29.73 445 ILE A C 1
ATOM 3543 O O . ILE A 1 445 ? 1.214 -9.993 47.254 1.00 29.73 445 ILE A O 1
#

Solvent-accessible surface area (backbone atoms only — not comparable to full-atom values): 26163 Å² total; per-residue (Å²): 142,91,80,78,70,68,62,64,59,54,56,51,55,48,53,53,48,49,56,55,47,43,59,50,42,51,54,47,58,58,60,38,73,73,47,40,75,74,70,49,69,77,77,89,74,75,84,85,50,76,89,77,44,62,87,88,40,72,68,56,36,50,52,47,54,55,49,43,56,55,48,59,68,71,46,82,62,44,74,69,59,82,72,54,49,58,60,50,42,74,72,68,74,53,36,87,40,62,45,86,72,68,76,64,52,60,59,49,29,52,48,43,20,51,48,40,34,52,54,49,49,50,51,48,48,43,72,75,38,13,74,78,80,28,38,66,92,39,72,68,19,52,50,52,53,51,49,54,52,49,51,48,43,70,63,51,39,40,62,47,44,49,52,46,19,49,53,47,37,52,60,70,42,44,58,56,54,59,70,70,58,48,79,89,74,58,78,45,74,32,63,79,42,74,29,28,40,92,89,76,65,46,80,42,77,53,64,66,57,54,50,50,52,54,52,37,64,72,68,70,53,89,65,62,89,82,41,60,63,56,55,48,51,54,49,50,51,47,41,62,71,37,40,41,56,38,50,51,49,44,69,71,72,41,61,73,62,49,58,55,47,48,50,22,41,48,59,29,42,38,72,56,52,51,54,48,51,55,51,44,57,54,42,42,76,74,63,43,68,72,48,35,54,36,51,50,53,50,55,50,47,52,66,52,45,50,59,52,50,52,49,50,53,51,51,47,27,56,57,36,23,66,48,51,80,78,42,95,50,56,66,55,51,32,51,52,49,38,47,52,51,46,51,53,51,46,52,54,52,49,50,54,51,52,42,58,68,71,46,56,92,85,55,82,70,49,95,46,83,49,52,70,59,50,54,46,50,54,48,49,50,49,48,47,69,58,42,50,60,51,54,54,51,52,59,58,60,68,74,72,76,83,75,83,81,79,86,74,88,74,85,82,89,81,79,88,77,81,82,81,74,81,76,74,86,76,72,85,74,77,80,62,82,80,75,68,75,76,76,79,83,81,76,90,128

Secondary structure (DSSP, 8-state):
----SHHHHHHHHHHHHHHHHHHHHHHHHHH-HHHHTTT----------GGGS-SS-HHHHHHHHHHHHHHHHH-SSEE--HHHHHHHHHHH--GGGEE---THHHHHHHHHHHHHHHHHHHHHHHHHHTTTSS-TTSHHHHHHHHHHHHHHHHHHHHHHHHHHHHHHHHHHHHHHHHHT--TTT---HHHHTTTB-TTT--B---HHHHHHHHHHHHHT----GGGHHHHHHHHHHHIIIIIHHHHHHHHHH--TTHHHHHHHHHHHHHHHHHHHHHHHHHHHHHH-HHHHHHHHHHHHHHHHHHHHHHHHHHHHHHHHHHHHTT-S-HHHHHHHHHHHHHHHHHHHHHHHHHHHHHS-TT-TT-TTTTHHHHHHHHHHHHHHHHHHHHHHHHHHHTTSS--PPP--------------------------GGG----GGG---

Mean predicted aligned error: 13.0 Å

Radius of gyration: 29.8 Å; Cα contacts (8 Å, |Δi|>4): 261; chains: 1; bounding box: 90×54×88 Å

pLDDT: mean 70.37, std 17.72, range [28.72, 96.38]

Foldseek 3Di:
DDDPPPVVVVVVVVVVVVVVVVVVVLVVCQVPVVVVVVVPHDPPDDDDDPVNQDPPDVVSNVVVVVVVLVVLVVDQADADDVLVLLSNCLPPVALLRYDHDPPCLVVLLVLLLVLLLVLVVLVVCCVPCCVPVQVVVDPSSLVVSLVVNLVSLVPRQLVSLLSLLVVLLCLVCVLVCLLVDFLVPDDDPCVVVVQADPPPRDGHDDPSVVSVVVLCVSVVDPDDPVCPVVSRVVSSVSSVPRNSVSSVCCSPPDCSSLVSSLVSNCVSCVVVLVVLVVVLVVCCVPPHDVLNVQSVLVSVLVVVVSSLLVVLSNLLSNVLNVVCVPDPCNVVSSVVSSVVVSVLVVVVSVLLVVLVVPPPPVCPRHSRPCVVVNVVVSCVSSCCSVVVVVVVVVVVVVVPPPDDDPDDDDDDPDDDDPPDDPDPPDDPPPDDPVPPDDPPPPDDD